Protein AF-0000000086128715 (afdb_homodimer)

Organism: Cryphonectria parasitica (strain ATCC 38755 / EP155) (NCBI:txid660469)

Radius of gyration: 27.99 Å; Cα contacts (8 Å, |Δi|>4): 711; chains: 2; bounding box: 90×85×65 Å

Sequence (632 aa):
MERVLERAPLLGNRQQDEESQVTGADHPIFLRAAHSPWRPLNQNVLGYVRAALLAYMIAAGGMLLDYKIKHRDDEHTNWRIPFQFSTVTWFLLILYHLMVTAWTITHMHWPDTDANDTRWESRLIRFMSPPEQTSDDRRRFYFSLFYTVTHVFALMNVMIYWTIMVPSGHSHWPSGGSGEEGLYMVMNADDGNSKFPPFKDVFSEGWFKPFSLFNLYVFPALVTVIESLFMNSMRRQEPVPSHLFGTMGSAALYLAYGAIGKLLTGHSPFFWMDEAVVGSKEKVAGYCTGFVCMAAAMFSMLYGLIGMRENASRAHMERVLERAPLLGNRQQDEESQVTGADHPIFLRAAHSPWRPLNQNVLGYVRAALLAYMIAAGGMLLDYKIKHRDDEHTNWRIPFQFSTVTWFLLILYHLMVTAWTITHMHWPDTDANDTRWESRLIRFMSPPEQTSDDRRRFYFSLFYTVTHVFALMNVMIYWTIMVPSGHSHWPSGGSGEEGLYMVMNADDGNSKFPPFKDVFSEGWFKPFSLFNLYVFPALVTVIESLFMNSMRRQEPVPSHLFGTMGSAALYLAYGAIGKLLTGHSPFFWMDEAVVGSKEKVAGYCTGFVCMAAAMFSMLYGLIGMRENASRAH

Solvent-accessible surface area (backbone atoms only — not comparable to full-atom values): 33856 Å² total; per-residue (Å²): 133,82,80,69,73,77,70,60,59,65,61,51,54,51,47,44,49,53,46,43,59,69,61,65,63,90,68,45,68,58,55,23,48,40,30,36,69,45,78,89,40,38,71,66,55,42,37,52,52,41,50,51,51,44,52,48,50,54,53,48,47,53,52,42,52,50,39,62,65,71,64,43,91,53,98,58,68,72,79,43,51,77,40,21,64,57,48,46,33,49,51,43,45,50,52,49,47,52,50,34,38,36,24,26,46,28,49,70,76,44,68,77,67,62,85,81,47,80,47,67,65,44,48,49,43,55,66,32,27,55,72,73,71,55,89,51,66,60,63,54,46,52,49,50,43,51,54,48,40,36,43,29,43,19,42,44,42,30,48,45,43,61,30,45,28,43,48,52,58,67,40,91,62,66,64,67,84,76,91,73,64,49,45,68,72,48,60,73,78,69,72,83,88,51,71,54,44,75,65,55,40,42,47,66,80,34,66,62,58,46,51,42,51,40,52,58,33,45,42,45,30,52,50,39,53,47,39,49,55,49,51,21,47,59,71,65,73,78,59,52,68,59,47,47,51,48,35,27,47,48,47,49,49,44,52,53,47,22,51,50,33,20,72,74,60,73,46,56,63,44,67,56,72,30,43,86,62,60,46,27,67,66,46,26,50,47,48,51,50,48,53,29,51,46,42,48,50,34,40,25,23,51,41,10,43,26,48,51,33,55,56,55,46,66,78,99,135,80,81,72,71,76,72,58,59,64,61,50,54,52,48,45,49,52,48,43,60,70,61,63,66,88,69,47,68,60,55,23,48,39,30,37,69,45,76,90,40,38,72,67,55,40,37,52,52,40,48,50,49,45,52,48,49,54,54,49,48,53,51,42,52,50,39,62,66,68,63,45,91,52,98,57,68,70,78,42,52,78,40,22,63,57,46,46,33,50,50,44,45,50,53,48,47,52,50,36,37,36,24,25,45,28,50,70,76,46,69,76,66,60,86,81,48,83,46,66,66,44,47,48,42,55,67,33,27,54,72,73,69,57,88,52,64,60,63,53,46,51,48,52,43,51,55,48,40,36,43,29,43,18,45,44,41,31,48,46,43,61,30,44,28,43,49,55,60,67,39,90,64,66,65,64,84,76,89,72,66,53,39,75,70,41,62,70,77,70,70,83,87,53,73,52,44,75,64,56,35,40,48,66,81,34,66,61,56,48,51,42,51,40,52,58,31,45,42,45,30,53,50,39,53,46,40,48,56,49,51,21,49,60,69,65,71,76,60,52,67,60,48,47,51,49,37,27,48,47,46,48,49,46,53,52,48,22,52,50,34,20,73,74,59,74,45,56,62,42,68,55,72,30,43,86,60,60,46,27,65,68,44,27,50,48,50,52,51,49,53,30,50,45,42,46,51,34,41,24,24,51,41,10,42,26,47,51,32,56,57,57,46,65,78,97

Secondary structure (DSSP, 8-state):
--TTGGGTHHHHHHHHHHHHHHS--S--HHHHHT--SSTTS-HHHHHHHHHHHHHHHHHHHHHHHHIIIIIS---S-GGGGGGSHHHHHHHHHHHHHHHHHHHHHHHHH-SS--TT--SHHHHHHHHHSPP---S-HHHHHHHHHHHHHHHHHHHHHHHHIIIIITTTT-------SS---S-SSS---SSS-----TTTGGGTT-SHHHHHHIIIIIHHHHHHHHIIIII--PPPPSSHHHHHHHHHHHHHHHHHHHHHHHHHHS--SSGGG-HHHHS-HHHHHHHHHHHHHHHHHHHHHHHHHHHHHHHHHH--/--TTGGGTHHHHHHHHHHHHHHS-SS--HHHHHT--SSTTS-HHHHHHHHHHHHHHHHHHHHHHHHIIIIIS---S-GGGGGGSHHHHHHHHHHHHHHHHHHHHHHHHH-SS--TT--SHHHHHHHHHSPP---S-HHHHHHHHHHHHHHHHHHHHHHHHIIIIITTTT-------SS---S-SSS---SSS-----TTTGGGTT-SHHHHHHIIIIIHHHHHHHHIIIII--PPPPSSHHHHHHHHHHHHHHHHHHHHHHHHHHS--SSGGG-HHHHS-HHHHHHHHHHHHHHHHHHHHHHHHHHHHHHHHHH--

Foldseek 3Di:
DPPPDPPPVVVVVVCVVVVCLVVVPDDQLLVQLQDWLDPVCHLVNLLVVLVVVLVVLVVLVVLLLVCLVPPPPDPFDSLLQCLALLNVLSVLVSVSSQLNSLQSVLCVPPVPLDPPDPDPVSVVSCVSHDPDPDVPPVVSQVVLLSLLLSQLSLVLQQVCCVPPCVLQVNHPQPPDDDPDPSCVPVPPPPDDPSPPPVCVVSCVVHDSNVSSSCVSRPVSNVVSLCSLQTNGLRAFDPPPVCSLVSSLVVQLVSLVSQVVSCVVGVDGSDQLCDCVRVVHPVSNVVVSVVSSVSSNVSSVVSSVSNVVNVVVSNVD/DPPPPPPPVVVVVVCVVVVCLVVVPDDQLLVQLQDWLDPVCHLVNLLVVLVVVLVVLVVLVVLLLVCLVPPPPDPFDSLLQCLALLNVLSVLVSVSSQLNSLQSVLCVPPVPLDPPDPDPVSVSSCVSHDPPPDVPPVVSQVVLLSLLLSQLSLVLQQVCCVPPCVLQQNHPQPPPDDPDPNCVPVPPVPDDVSPPVVCVVSCVVHDSNVSSSCVSRPVSNVVSLCSLQTNGLRAADPPPVCSLVSSLVVQLVSLVSQVVSCVVGVDGSDQLCDCVRVVHPVSSVVVSVVSSVSSNVSSVVSSVSNVVNVVVSNVD

Nearest PDB structures (foldseek):
  7v35-assembly1_R  TM=2.642E-01  e=2.124E+00  Homo sapiens
  7v35-assembly1_R  TM=2.635E-01  e=2.820E+00  Homo sapiens

pLDDT: mean 77.92, std 22.73, range [25.2, 98.75]

Structure (mmCIF, N/CA/C/O backbone):
data_AF-0000000086128715-model_v1
#
loop_
_entity.id
_entity.type
_entity.pdbx_description
1 polymer 'Uncharacterized protein'
#
loop_
_atom_site.group_PDB
_atom_site.id
_atom_site.type_symbol
_atom_site.label_atom_id
_atom_site.label_alt_id
_atom_site.label_comp_id
_atom_site.label_asym_id
_atom_site.label_entity_id
_atom_site.label_seq_id
_atom_site.pdbx_PDB_ins_code
_atom_site.Cartn_x
_atom_site.Cartn_y
_atom_site.Cartn_z
_atom_site.occupancy
_atom_site.B_iso_or_equiv
_atom_site.auth_seq_id
_atom_site.auth_comp_id
_atom_site.auth_asym_id
_atom_site.auth_atom_id
_atom_site.pdbx_PDB_model_num
ATOM 1 N N . MET A 1 1 ? -52.375 39.562 7.262 1 25.2 1 MET A N 1
ATOM 2 C CA . MET A 1 1 ? -51.219 39.938 6.48 1 25.2 1 MET A CA 1
ATOM 3 C C . MET A 1 1 ? -49.938 39.406 7.129 1 25.2 1 MET A C 1
ATOM 5 O O . MET A 1 1 ? -48.844 39.625 6.605 1 25.2 1 MET A O 1
ATOM 9 N N . GLU A 1 2 ? -49.906 39.094 8.477 1 28.58 2 GLU A N 1
ATOM 10 C CA . GLU A 1 2 ? -48.719 38.812 9.297 1 28.58 2 GLU A CA 1
ATOM 11 C C . GLU A 1 2 ? -48.219 37.406 9.07 1 28.58 2 GLU A C 1
ATOM 13 O O . GLU A 1 2 ? -47.281 36.969 9.727 1 28.58 2 GLU A O 1
ATOM 18 N N . ARG A 1 3 ? -48.938 36.5 8.391 1 31.75 3 ARG A N 1
ATOM 19 C CA . ARG A 1 3 ? -48.594 35.062 8.398 1 31.75 3 ARG A CA 1
ATOM 20 C C . ARG A 1 3 ? -47.375 34.781 7.539 1 31.75 3 ARG A C 1
ATOM 22 O O . ARG A 1 3 ? -47.031 33.625 7.297 1 31.75 3 ARG A O 1
ATOM 29 N N . VAL A 1 4 ? -46.875 35.75 6.785 1 32.06 4 VAL A N 1
ATOM 30 C CA . VAL A 1 4 ? -45.969 35.438 5.684 1 32.06 4 VAL A CA 1
ATOM 31 C C . VAL A 1 4 ? -44.625 34.969 6.238 1 32.06 4 VAL A C 1
ATOM 33 O O . VAL A 1 4 ? -43.875 34.219 5.578 1 32.06 4 VAL A O 1
ATOM 36 N N . LEU A 1 5 ? -44.031 35.531 7.32 1 28.64 5 LEU A N 1
ATOM 37 C CA . LEU A 1 5 ? -42.594 35.625 7.449 1 28.64 5 LEU A CA 1
ATOM 38 C C . LEU A 1 5 ? -42.031 34.281 7.945 1 28.64 5 LEU A C 1
ATOM 40 O O . LEU A 1 5 ? -40.812 34.156 8.133 1 28.64 5 LEU A O 1
ATOM 44 N N . GLU A 1 6 ? -42.812 33.312 8.516 1 30.58 6 GLU A N 1
ATOM 45 C CA . GLU A 1 6 ? -42.156 32.281 9.305 1 30.58 6 GLU A CA 1
ATOM 46 C C . GLU A 1 6 ? -41.5 31.25 8.398 1 30.58 6 GLU A C 1
ATOM 48 O O . GLU A 1 6 ? -40.938 30.25 8.883 1 30.58 6 GLU A O 1
ATOM 53 N N . ARG A 1 7 ? -41.625 31.281 7.062 1 31.94 7 ARG A N 1
ATOM 54 C CA . ARG A 1 7 ? -41.125 30.172 6.262 1 31.94 7 ARG A CA 1
ATOM 55 C C . ARG A 1 7 ? -39.594 30.266 6.117 1 31.94 7 ARG A C 1
ATOM 57 O O . ARG A 1 7 ? -39 29.531 5.324 1 31.94 7 ARG A O 1
ATOM 64 N N . ALA A 1 8 ? -38.969 31.344 6.594 1 33.44 8 ALA A N 1
ATOM 65 C CA . ALA A 1 8 ? -37.594 31.578 6.164 1 33.44 8 ALA A CA 1
ATOM 66 C C . ALA A 1 8 ? -36.625 30.562 6.793 1 33.44 8 ALA A C 1
ATOM 68 O O . ALA A 1 8 ? -35.406 30.719 6.703 1 33.44 8 ALA A O 1
ATOM 69 N N . PRO A 1 9 ? -37.062 29.703 7.73 1 36.97 9 PRO A N 1
ATOM 70 C CA . PRO A 1 9 ? -35.969 29 8.406 1 36.97 9 PRO A CA 1
ATOM 71 C C . PRO A 1 9 ? -35.281 28 7.496 1 36.97 9 PRO A C 1
ATOM 73 O O . PRO A 1 9 ? -34.156 27.531 7.82 1 36.97 9 PRO A O 1
ATOM 76 N N . LEU A 1 10 ? -35.938 27.516 6.461 1 37.84 10 LEU A N 1
ATOM 77 C CA . LEU A 1 10 ? -35.312 26.438 5.688 1 37.84 10 LEU A CA 1
ATOM 78 C C . LEU A 1 10 ? -34.125 26.938 4.895 1 37.84 10 LEU A C 1
ATOM 80 O O . LEU A 1 10 ? -33.25 26.156 4.523 1 37.84 10 LEU A O 1
ATOM 84 N N . LEU A 1 11 ? -34.094 28.266 4.52 1 37.94 11 LEU A N 1
ATOM 85 C CA . LEU A 1 11 ? -32.938 28.828 3.834 1 37.94 11 LEU A CA 1
ATOM 86 C C . LEU A 1 11 ? -31.734 28.891 4.77 1 37.94 11 LEU A C 1
ATOM 88 O O . LEU A 1 11 ? -30.594 28.797 4.324 1 37.94 11 LEU A O 1
ATOM 92 N N . GLY A 1 12 ? -31.969 29 6.039 1 39.12 12 GLY A N 1
ATOM 93 C CA . GLY A 1 12 ? -30.875 29.078 7 1 39.12 12 GLY A CA 1
ATOM 94 C C . GLY A 1 12 ? -30.109 27.781 7.152 1 39.12 12 GLY A C 1
ATOM 95 O O . GLY A 1 12 ? -28.891 27.781 7.25 1 39.12 12 GLY A O 1
ATOM 96 N N . ASN A 1 13 ? -30.875 26.625 7.18 1 43.88 13 ASN A N 1
ATOM 97 C CA . ASN A 1 13 ? -30.172 25.359 7.363 1 43.88 13 ASN A CA 1
ATOM 98 C C . ASN A 1 13 ? -29.453 24.922 6.09 1 43.88 13 ASN A C 1
ATOM 100 O O . ASN A 1 13 ? -28.406 24.281 6.152 1 43.88 13 ASN A O 1
ATOM 104 N N . ARG A 1 14 ? -29.938 25.219 4.926 1 45.72 14 ARG A N 1
ATOM 105 C CA . ARG A 1 14 ? -29.203 25 3.678 1 45.72 14 ARG A CA 1
ATOM 106 C C . ARG A 1 14 ? -27.969 25.891 3.598 1 45.72 14 ARG A C 1
ATOM 108 O O . ARG A 1 14 ? -26.922 25.469 3.115 1 45.72 14 ARG A O 1
ATOM 115 N N . GLN A 1 15 ? -28.156 27.062 3.912 1 43.44 15 GLN A N 1
ATOM 116 C CA . GLN A 1 15 ? -27 27.969 3.992 1 43.44 15 GLN A CA 1
ATOM 117 C C . GLN A 1 15 ? -26 27.5 5.047 1 43.44 15 GLN A C 1
ATOM 119 O O . GLN A 1 15 ? -24.797 27.578 4.844 1 43.44 15 GLN A O 1
ATOM 124 N N . GLN A 1 16 ? -26.469 27.031 6.145 1 42.53 16 GLN A N 1
ATOM 125 C CA . GLN A 1 16 ? -25.594 26.453 7.16 1 42.53 16 GLN A CA 1
ATOM 126 C C . GLN A 1 16 ? -24.984 25.156 6.676 1 42.53 16 GLN A C 1
ATOM 128 O O . GLN A 1 16 ? -23.812 24.875 6.949 1 42.53 16 GLN A O 1
ATOM 133 N N . ASP A 1 17 ? -25.75 24.344 6.031 1 45.66 17 ASP A N 1
ATOM 134 C CA . ASP A 1 17 ? -25.203 23.141 5.418 1 45.66 17 ASP A CA 1
ATOM 135 C C . ASP A 1 17 ? -24.219 23.469 4.301 1 45.66 17 ASP A C 1
ATOM 137 O O . ASP A 1 17 ? -23.188 22.828 4.168 1 45.66 17 ASP A O 1
ATOM 141 N N . GLU A 1 18 ? -24.594 24.375 3.404 1 45.28 18 GLU A N 1
ATOM 142 C CA . GLU A 1 18 ? -23.625 24.859 2.42 1 45.28 18 GLU A CA 1
ATOM 143 C C . GLU A 1 18 ? -22.453 25.562 3.096 1 45.28 18 GLU A C 1
ATOM 145 O O . GLU A 1 18 ? -21.297 25.406 2.67 1 45.28 18 GLU A O 1
ATOM 150 N N . GLU A 1 19 ? -22.688 26.344 4.004 1 42.91 19 GLU A N 1
ATOM 151 C CA . GLU A 1 19 ? -21.625 27.016 4.738 1 42.91 19 GLU A CA 1
ATOM 152 C C . GLU A 1 19 ? -20.812 26.047 5.574 1 42.91 19 GLU A C 1
ATOM 154 O O . GLU A 1 19 ? -19.594 26.188 5.707 1 42.91 19 GLU A O 1
ATOM 159 N N . SER A 1 20 ? -21.5 25.156 6.281 1 43.56 20 SER A N 1
ATOM 160 C CA . SER A 1 20 ? -20.781 24.094 6.988 1 43.56 20 SER A CA 1
ATOM 161 C C . SER A 1 20 ? -20.062 23.172 6.016 1 43.56 20 SER A C 1
ATOM 163 O O . SER A 1 20 ? -19.109 22.469 6.398 1 43.56 20 SER A O 1
ATOM 165 N N . GLN A 1 21 ? -20.531 22.906 4.883 1 45.47 21 GLN A N 1
ATOM 166 C CA . GLN A 1 21 ? -19.812 22.234 3.805 1 45.47 21 GLN A CA 1
ATOM 167 C C . GLN A 1 21 ? -18.516 22.969 3.471 1 45.47 21 GLN A C 1
ATOM 169 O O . GLN A 1 21 ? -17.5 22.344 3.174 1 45.47 21 GLN A O 1
ATOM 174 N N . VAL A 1 22 ? -18.562 24.203 3.318 1 42.41 22 VAL A N 1
ATOM 175 C CA . VAL A 1 22 ? -17.422 25.062 3.012 1 42.41 22 VAL A CA 1
ATOM 176 C C . VAL A 1 22 ? -16.453 25.078 4.191 1 42.41 22 VAL A C 1
ATOM 178 O O . VAL A 1 22 ? -15.227 25.094 4.004 1 42.41 22 VAL A O 1
ATOM 181 N N . THR A 1 23 ? -17.047 25.25 5.363 1 42 23 THR A N 1
ATOM 182 C CA . THR A 1 23 ? -16.094 25.406 6.445 1 42 23 THR A CA 1
ATOM 183 C C . THR A 1 23 ? -15.633 24.047 6.969 1 42 23 THR A C 1
ATOM 185 O O . THR A 1 23 ? -14.844 23.969 7.91 1 42 23 THR A O 1
ATOM 188 N N . GLY A 1 24 ? -15.844 22.844 6.238 1 44.31 24 GLY A N 1
ATOM 189 C CA . GLY A 1 24 ? -15.289 21.531 6.5 1 44.31 24 GLY A CA 1
ATOM 190 C C . GLY A 1 24 ? -15.484 21.078 7.934 1 44.31 24 GLY A C 1
ATOM 191 O O . GLY A 1 24 ? -14.922 20.062 8.344 1 44.31 24 GLY A O 1
ATOM 192 N N . ALA A 1 25 ? -15.805 21.906 8.844 1 48.25 25 ALA A N 1
ATOM 193 C CA . ALA A 1 25 ? -15.812 21.578 10.266 1 48.25 25 ALA A CA 1
ATOM 194 C C . ALA A 1 25 ? -16.719 20.391 10.555 1 48.25 25 ALA A C 1
ATOM 196 O O . ALA A 1 25 ? -16.266 19.25 10.586 1 48.25 25 ALA A O 1
ATOM 197 N N . ASP A 1 26 ? -18.047 20.375 11.312 1 58.06 26 ASP A N 1
ATOM 198 C CA . ASP A 1 26 ? -18.766 19.453 12.18 1 58.06 26 ASP A CA 1
ATOM 199 C C . ASP A 1 26 ? -19.797 18.641 11.383 1 58.06 26 ASP A C 1
ATOM 201 O O . ASP A 1 26 ? -20.891 18.375 11.875 1 58.06 26 ASP A O 1
ATOM 205 N N . HIS A 1 27 ? -19.531 18.219 10.172 1 67.12 27 HIS A N 1
ATOM 206 C CA . HIS A 1 27 ? -20.578 17.406 9.555 1 67.12 27 HIS A CA 1
ATOM 207 C C . HIS A 1 27 ? -20.547 15.977 10.086 1 67.12 27 HIS A C 1
ATOM 209 O O . HIS A 1 27 ? -19.469 15.43 10.328 1 67.12 27 HIS A O 1
ATOM 215 N N . PRO A 1 28 ? -21.797 15.523 10.273 1 79.12 28 PRO A N 1
ATOM 216 C CA . PRO A 1 28 ? -21.859 14.117 10.672 1 79.12 28 PRO A CA 1
ATOM 217 C C . PRO A 1 28 ? -21.25 13.172 9.641 1 79.12 28 PRO A C 1
ATOM 219 O O . PRO A 1 28 ? -21.25 13.477 8.445 1 79.12 28 PRO A O 1
ATOM 222 N N . ILE A 1 29 ? -20.703 12.211 10.07 1 82.44 29 ILE A N 1
ATOM 223 C CA . ILE A 1 29 ? -19.969 11.25 9.25 1 82.44 29 ILE A CA 1
ATOM 224 C C . ILE A 1 29 ? -20.875 10.688 8.164 1 82.44 29 ILE A C 1
ATOM 226 O O . ILE A 1 29 ? -20.438 10.391 7.055 1 82.44 29 ILE A O 1
ATOM 230 N N . PHE A 1 30 ? -22.172 10.547 8.359 1 79.69 30 PHE A N 1
ATOM 231 C CA . PHE A 1 30 ? -23.109 9.969 7.41 1 79.69 30 PHE A CA 1
ATOM 232 C C . PHE A 1 30 ? -23.359 10.914 6.238 1 79.69 30 PHE A C 1
ATOM 234 O O . PHE A 1 30 ? -23.531 10.469 5.102 1 79.69 30 PHE A O 1
ATOM 241 N N . LEU A 1 31 ? -23.25 12.125 6.535 1 81.38 31 LEU A N 1
ATOM 242 C CA . LEU A 1 31 ? -23.375 13.109 5.465 1 81.38 31 LEU A CA 1
ATOM 243 C C . LEU A 1 31 ? -22.094 13.211 4.66 1 81.38 31 LEU A C 1
ATOM 245 O O . LEU A 1 31 ? -22.125 13.43 3.449 1 81.38 31 LEU A O 1
ATOM 249 N N . ARG A 1 32 ? -21.031 12.977 5.301 1 87.56 32 ARG A N 1
ATOM 250 C CA . ARG A 1 32 ? -19.75 13.016 4.602 1 87.56 32 ARG A CA 1
ATOM 251 C C . ARG A 1 32 ? -19.641 11.875 3.598 1 87.56 32 ARG A C 1
ATOM 253 O O . ARG A 1 32 ? -19.047 12.039 2.527 1 87.56 32 ARG A O 1
ATOM 260 N N . ALA A 1 33 ? -20.188 10.789 4.004 1 90.38 33 ALA A N 1
ATOM 261 C CA . ALA A 1 33 ? -20.172 9.633 3.115 1 90.38 33 ALA A CA 1
ATOM 262 C C . ALA A 1 33 ? -21.078 9.859 1.903 1 90.38 33 ALA A C 1
ATOM 264 O O . ALA A 1 33 ? -20.875 9.25 0.852 1 90.38 33 ALA A O 1
ATOM 265 N N . ALA A 1 34 ? -21.969 10.828 2.076 1 89.44 34 ALA A N 1
ATOM 266 C CA . ALA A 1 34 ? -22.984 11.023 1.046 1 89.44 34 ALA A CA 1
ATOM 267 C C . ALA A 1 34 ? -22.672 12.25 0.197 1 89.44 34 ALA A C 1
ATOM 269 O O . ALA A 1 34 ? -23.453 12.617 -0.683 1 89.44 34 ALA A O 1
ATOM 270 N N . HIS A 1 35 ? -21.531 12.898 0.438 1 90.44 35 HIS A N 1
ATOM 271 C CA . HIS A 1 35 ? -21.188 14.102 -0.31 1 90.44 35 HIS A CA 1
ATOM 272 C C . HIS A 1 35 ? -19.766 14.016 -0.875 1 90.44 35 HIS A C 1
ATOM 274 O O . HIS A 1 35 ? -18.859 13.508 -0.213 1 90.44 35 HIS A O 1
ATOM 280 N N . SER A 1 36 ? -19.719 14.523 -2.07 1 92.81 36 SER A N 1
ATOM 281 C CA . SER A 1 36 ? -18.406 14.641 -2.705 1 92.81 36 SER A CA 1
ATOM 282 C C . SER A 1 36 ? -17.781 15.992 -2.418 1 92.81 36 SER A C 1
ATOM 284 O O . SER A 1 36 ? -18.484 17 -2.32 1 92.81 36 SER A O 1
ATOM 286 N N . PRO A 1 37 ? -16.5 16.031 -2.305 1 91.62 37 PRO A N 1
ATOM 287 C CA . PRO A 1 37 ? -15.844 17.312 -2.086 1 91.62 37 PRO A CA 1
ATOM 288 C C . PRO A 1 37 ? -15.562 18.062 -3.389 1 91.62 37 PRO A C 1
ATOM 290 O O . PRO A 1 37 ? -15.125 19.219 -3.363 1 91.62 37 PRO A O 1
ATOM 293 N N . TRP A 1 38 ? -15.828 17.406 -4.473 1 93.19 38 TRP A N 1
ATOM 294 C CA . TRP A 1 38 ? -15.508 17.984 -5.773 1 93.19 38 TRP A CA 1
ATOM 295 C C . TRP A 1 38 ? -16.703 18.719 -6.355 1 93.19 38 TRP A C 1
ATOM 297 O O . TRP A 1 38 ? -17.812 18.188 -6.379 1 93.19 38 TRP A O 1
ATOM 307 N N . ARG A 1 39 ? -16.484 19.797 -6.926 1 88.62 39 ARG A N 1
ATOM 308 C CA . ARG A 1 39 ? -17.531 20.688 -7.426 1 88.62 39 ARG A CA 1
ATOM 309 C C . ARG A 1 39 ? -18.297 20.031 -8.578 1 88.62 39 ARG A C 1
ATOM 311 O O . ARG A 1 39 ? -19.531 20.109 -8.633 1 88.62 39 ARG A O 1
ATOM 318 N N . PRO A 1 40 ? -17.562 19.391 -9.477 1 90.88 40 PRO A N 1
ATOM 319 C CA . PRO A 1 40 ? -18.297 18.797 -10.594 1 90.88 40 PRO A CA 1
ATOM 320 C C . PRO A 1 40 ? -19.234 17.672 -10.148 1 90.88 40 PRO A C 1
ATOM 322 O O . PRO A 1 40 ? -20.141 17.297 -10.891 1 90.88 40 PRO A O 1
ATOM 325 N N . LEU A 1 41 ? -19.047 17.141 -9.023 1 92.19 41 LEU A N 1
ATOM 326 C CA . LEU A 1 41 ? -19.891 16.078 -8.492 1 92.19 41 LEU A CA 1
ATOM 327 C C . LEU A 1 41 ? -20.859 16.641 -7.461 1 92.19 41 LEU A C 1
ATOM 329 O O . LEU A 1 41 ? -20.781 16.297 -6.277 1 92.19 41 LEU A O 1
ATOM 333 N N . ASN A 1 42 ? -21.797 17.391 -8 1 89.69 42 ASN A N 1
ATOM 334 C CA . ASN A 1 42 ? -22.828 17.891 -7.109 1 89.69 42 ASN A CA 1
ATOM 335 C C . ASN A 1 42 ? -23.781 16.766 -6.676 1 89.69 42 ASN A C 1
ATOM 337 O O . ASN A 1 42 ? -23.656 15.633 -7.129 1 89.69 42 ASN A O 1
ATOM 341 N N . GLN A 1 43 ? -24.672 17.094 -5.875 1 88.44 43 GLN A N 1
ATOM 342 C CA . GLN A 1 43 ? -25.5 16.094 -5.227 1 88.44 43 GLN A CA 1
ATOM 343 C C . GLN A 1 43 ? -26.344 15.336 -6.25 1 88.44 43 GLN A C 1
ATOM 345 O O . GLN A 1 43 ? -26.547 14.133 -6.117 1 88.44 43 GLN A O 1
ATOM 350 N N . ASN A 1 44 ? -26.797 15.977 -7.211 1 89.44 44 ASN A N 1
ATOM 351 C CA . ASN A 1 44 ? -27.594 15.32 -8.25 1 89.44 44 ASN A CA 1
ATOM 352 C C . ASN A 1 44 ? -26.734 14.352 -9.062 1 89.44 44 ASN A C 1
ATOM 354 O O . ASN A 1 44 ? -27.109 13.188 -9.234 1 89.44 44 ASN A O 1
ATOM 358 N N . VAL A 1 45 ? -25.672 14.914 -9.484 1 92.62 45 VAL A N 1
ATOM 359 C CA . VAL A 1 45 ? -24.766 14.086 -10.289 1 92.62 45 VAL A CA 1
ATOM 360 C C . VAL A 1 45 ? -24.281 12.898 -9.461 1 92.62 45 VAL A C 1
ATOM 362 O O . VAL A 1 45 ? -24.25 11.766 -9.945 1 92.62 45 VAL A O 1
ATOM 365 N N . LEU A 1 46 ? -23.969 13.18 -8.266 1 94.62 46 LEU A N 1
ATOM 366 C CA . LEU A 1 46 ? -23.5 12.133 -7.367 1 94.62 46 LEU A CA 1
ATOM 367 C C . LEU A 1 46 ? -24.562 11.062 -7.172 1 94.62 46 LEU A C 1
ATOM 369 O O . LEU A 1 46 ? -24.266 9.867 -7.152 1 94.62 46 LEU A O 1
ATOM 373 N N . GLY A 1 47 ? -25.812 11.469 -7 1 92.38 47 GLY A N 1
ATOM 374 C CA . GLY A 1 47 ? -26.906 10.531 -6.855 1 92.38 47 GLY A CA 1
ATOM 375 C C . GLY A 1 47 ? -27.047 9.586 -8.039 1 92.38 47 GLY A C 1
ATOM 376 O O . GLY A 1 47 ? -27.203 8.383 -7.859 1 92.38 47 GLY A O 1
ATOM 377 N N . TYR A 1 48 ? -26.906 10.156 -9.188 1 93.69 48 TYR A N 1
ATOM 378 C CA . TYR A 1 48 ? -27.031 9.344 -10.391 1 93.69 48 TYR A CA 1
ATOM 379 C C . TYR A 1 48 ? -25.859 8.383 -10.516 1 93.69 48 TYR A C 1
ATOM 381 O O . TYR A 1 48 ? -26.031 7.219 -10.883 1 93.69 48 TYR A O 1
ATOM 389 N N . VAL A 1 49 ? -24.703 8.875 -10.242 1 96.06 49 VAL A N 1
ATOM 390 C CA . VAL A 1 49 ? -23.5 8.055 -10.352 1 96.06 49 VAL A CA 1
ATOM 391 C C . VAL A 1 49 ? -23.562 6.906 -9.344 1 96.06 49 VAL A C 1
ATOM 393 O O . VAL A 1 49 ? -23.281 5.754 -9.688 1 96.06 49 VAL A O 1
ATOM 396 N N . ARG A 1 50 ? -23.984 7.188 -8.188 1 96.44 50 ARG A N 1
ATOM 397 C CA . ARG A 1 50 ? -24.078 6.168 -7.145 1 96.44 50 ARG A CA 1
ATOM 398 C C . ARG A 1 50 ? -25.156 5.145 -7.492 1 96.44 50 ARG A C 1
ATOM 400 O O . ARG A 1 50 ? -24.969 3.943 -7.285 1 96.44 50 ARG A O 1
ATOM 407 N N . ALA A 1 51 ? -26.219 5.617 -7.977 1 95.25 51 ALA A N 1
ATOM 408 C CA . ALA A 1 51 ? -27.297 4.707 -8.359 1 95.25 51 ALA A CA 1
ATOM 409 C C . ALA A 1 51 ? -26.859 3.77 -9.477 1 95.25 51 ALA A C 1
ATOM 411 O O . ALA A 1 51 ? -27.141 2.57 -9.445 1 95.25 51 ALA A O 1
ATOM 412 N N . ALA A 1 52 ? -26.188 4.379 -10.406 1 97.19 52 ALA A N 1
ATOM 413 C CA . ALA A 1 52 ? -25.672 3.574 -11.516 1 97.19 52 ALA A CA 1
ATOM 414 C C . ALA A 1 52 ? -24.656 2.547 -11.023 1 97.19 52 ALA A C 1
ATOM 416 O O . ALA A 1 52 ? -24.688 1.387 -11.445 1 97.19 52 ALA A O 1
ATOM 417 N N . LEU A 1 53 ? -23.781 2.977 -10.172 1 97.69 53 LEU A N 1
ATOM 418 C CA . LEU A 1 53 ? -22.766 2.082 -9.617 1 97.69 53 LEU A CA 1
ATOM 419 C C . LEU A 1 53 ? -23.422 0.953 -8.828 1 97.69 53 LEU A C 1
ATOM 421 O O . LEU A 1 53 ? -23.031 -0.21 -8.969 1 97.69 53 LEU A O 1
ATOM 425 N N . LEU A 1 54 ? -24.359 1.297 -8.047 1 97.25 54 LEU A N 1
ATOM 426 C CA . LEU A 1 54 ? -25.062 0.287 -7.254 1 97.25 54 LEU A CA 1
ATOM 427 C C . LEU A 1 54 ? -25.781 -0.708 -8.156 1 97.25 54 LEU A C 1
ATOM 429 O O . LEU A 1 54 ? -25.734 -1.916 -7.91 1 97.25 54 LEU A O 1
ATOM 433 N N . ALA A 1 55 ? -26.438 -0.202 -9.172 1 97.06 55 ALA A N 1
ATOM 434 C CA . ALA A 1 55 ? -27.125 -1.077 -10.125 1 97.06 55 ALA A CA 1
ATOM 435 C C . ALA A 1 55 ? -26.141 -2.039 -10.781 1 97.06 55 ALA A C 1
ATOM 437 O O . ALA A 1 55 ? -26.422 -3.232 -10.922 1 97.06 55 ALA A O 1
ATOM 438 N N . TYR A 1 56 ? -25.062 -1.474 -11.156 1 97.94 56 TYR A N 1
ATOM 439 C CA . TYR A 1 56 ? -24.016 -2.316 -11.734 1 97.94 56 TYR A CA 1
ATOM 440 C C . TYR A 1 56 ? -23.578 -3.387 -10.75 1 97.94 56 TYR A C 1
ATOM 442 O O . TYR A 1 56 ? -23.438 -4.555 -11.109 1 97.94 56 TYR A O 1
ATOM 450 N N . MET A 1 57 ? -23.359 -2.998 -9.562 1 97.94 57 MET A N 1
ATOM 451 C CA . MET A 1 57 ? -22.844 -3.928 -8.555 1 97.94 57 MET A CA 1
ATOM 452 C C . MET A 1 57 ? -23.859 -5.039 -8.289 1 97.94 57 MET A C 1
ATOM 454 O O . MET A 1 57 ? -23.484 -6.199 -8.133 1 97.94 57 MET A O 1
ATOM 458 N N . ILE A 1 58 ? -25.078 -4.715 -8.242 1 96.5 58 ILE A N 1
ATOM 459 C CA . ILE A 1 58 ? -26.125 -5.715 -8.008 1 96.5 58 ILE A CA 1
ATOM 460 C C . ILE A 1 58 ? -26.188 -6.68 -9.188 1 96.5 58 ILE A C 1
ATOM 462 O O . ILE A 1 58 ? -26.203 -7.898 -9 1 96.5 58 ILE A O 1
ATOM 466 N N . ALA A 1 59 ? -26.156 -6.145 -10.375 1 97 59 ALA A N 1
ATOM 467 C CA . ALA A 1 59 ? -26.203 -6.984 -11.562 1 97 59 ALA A CA 1
ATOM 468 C C . ALA A 1 59 ? -24.969 -7.867 -11.656 1 97 59 ALA A C 1
ATOM 470 O O . ALA A 1 59 ? -25.062 -9.078 -11.867 1 97 59 ALA A O 1
ATOM 471 N N . ALA A 1 60 ? -23.844 -7.223 -11.492 1 97.12 60 ALA A N 1
ATOM 472 C CA . ALA A 1 60 ? -22.594 -7.977 -11.523 1 97.12 60 ALA A CA 1
ATOM 473 C C . ALA A 1 60 ? -22.547 -9.016 -10.406 1 97.12 60 ALA A C 1
ATOM 475 O O . ALA A 1 60 ? -22.031 -10.117 -10.602 1 97.12 60 ALA A O 1
ATOM 476 N N . GLY A 1 61 ? -23.078 -8.594 -9.242 1 95.75 61 GLY A N 1
ATOM 477 C CA . GLY A 1 61 ? -23.125 -9.547 -8.141 1 95.75 61 GLY A CA 1
ATOM 478 C C . GLY A 1 61 ? -23.875 -10.82 -8.484 1 95.75 61 GLY A C 1
ATOM 479 O O . GLY A 1 61 ? -23.422 -11.914 -8.148 1 95.75 61 GLY A O 1
ATOM 480 N N . GLY A 1 62 ? -24.969 -10.695 -9.156 1 94.44 62 GLY A N 1
ATOM 481 C CA . GLY A 1 62 ? -25.703 -11.867 -9.617 1 94.44 62 GLY A CA 1
ATOM 482 C C . GLY A 1 62 ? -24.906 -12.719 -10.594 1 94.44 62 GLY A C 1
ATOM 483 O O . GLY A 1 62 ? -24.906 -13.945 -10.5 1 94.44 62 GLY A O 1
ATOM 484 N N . MET A 1 63 ? -24.266 -12.07 -11.43 1 94.75 63 MET A N 1
ATOM 485 C CA . MET A 1 63 ? -23.453 -12.781 -12.414 1 94.75 63 MET A CA 1
ATOM 486 C C . MET A 1 63 ? -22.281 -13.484 -11.75 1 94.75 63 MET A C 1
ATOM 488 O O . MET A 1 63 ? -21.922 -14.602 -12.141 1 94.75 63 MET A O 1
ATOM 492 N N . LEU A 1 64 ? -21.688 -12.82 -10.805 1 95 64 LEU A N 1
ATOM 493 C CA . LEU A 1 64 ? -20.562 -13.406 -10.102 1 95 64 LEU A CA 1
ATOM 494 C C . LEU A 1 64 ? -20.984 -14.641 -9.312 1 95 64 LEU A C 1
ATOM 496 O O . LEU A 1 64 ? -20.25 -15.625 -9.242 1 95 64 LEU A O 1
ATOM 500 N N . LEU A 1 65 ? -22.141 -14.547 -8.711 1 92 65 LEU A N 1
ATOM 501 C CA . LEU A 1 65 ? -22.656 -15.719 -8.016 1 92 65 LEU A CA 1
ATOM 502 C C . LEU A 1 65 ? -22.875 -16.875 -8.984 1 92 65 LEU A C 1
ATOM 504 O O . LEU A 1 65 ? -22.547 -18.016 -8.68 1 92 65 LEU A O 1
ATOM 508 N N . ASP A 1 66 ? -23.422 -16.594 -10.156 1 91.25 66 ASP A N 1
ATOM 509 C CA . ASP A 1 66 ? -23.609 -17.609 -11.188 1 91.25 66 ASP A CA 1
ATOM 510 C C . ASP A 1 66 ? -22.266 -18.203 -11.617 1 91.25 66 ASP A C 1
ATOM 512 O O . ASP A 1 66 ? -22.156 -19.422 -11.797 1 91.25 66 ASP A O 1
ATOM 516 N N . TYR A 1 67 ? -21.328 -17.375 -11.664 1 89.69 67 TYR A N 1
ATOM 517 C CA . TYR A 1 67 ? -20 -17.828 -12.039 1 89.69 67 TYR A CA 1
ATOM 518 C C . TYR A 1 67 ? -19.438 -18.781 -10.992 1 89.69 67 TYR A C 1
ATOM 520 O O . TYR A 1 67 ? -18.891 -19.844 -11.328 1 89.69 67 TYR A O 1
ATOM 528 N N . LYS A 1 68 ? -19.531 -18.438 -9.75 1 88.94 68 LYS A N 1
ATOM 529 C CA . LYS A 1 68 ? -18.984 -19.25 -8.672 1 88.94 68 LYS A CA 1
ATOM 530 C C . LYS A 1 68 ? -19.734 -20.562 -8.539 1 88.94 68 LYS A C 1
ATOM 532 O O . LYS A 1 68 ? -19.156 -21.594 -8.172 1 88.94 68 LYS A O 1
ATOM 537 N N . ILE A 1 69 ? -20.938 -20.594 -8.875 1 87.38 69 ILE A N 1
ATOM 538 C CA . ILE A 1 69 ? -21.766 -21.781 -8.719 1 87.38 69 ILE A CA 1
ATOM 539 C C . ILE A 1 69 ? -21.578 -22.719 -9.922 1 87.38 69 ILE A C 1
ATOM 541 O O . ILE A 1 69 ? -21.438 -23.922 -9.758 1 87.38 69 ILE A O 1
ATOM 545 N N . LYS A 1 70 ? -21.5 -22.172 -11.086 1 81.94 70 LYS A N 1
ATOM 546 C CA . LYS A 1 70 ? -21.625 -23 -12.281 1 81.94 70 LYS A CA 1
ATOM 547 C C . LYS A 1 70 ? -20.281 -23.125 -13 1 81.94 70 LYS A C 1
ATOM 549 O O . LYS A 1 70 ? -20.047 -24.094 -13.727 1 81.94 70 LYS A O 1
ATOM 554 N N . HIS A 1 71 ? -19.562 -22.156 -12.898 1 67.5 71 HIS A N 1
ATOM 555 C CA . HIS A 1 71 ? -18.438 -22.109 -13.836 1 67.5 71 HIS A CA 1
ATOM 556 C C . HIS A 1 71 ? -17.109 -22.375 -13.125 1 67.5 71 HIS A C 1
ATOM 558 O O . HIS A 1 71 ? -16.078 -22.5 -13.773 1 67.5 71 HIS A O 1
ATOM 564 N N . ARG A 1 72 ? -17.172 -22.359 -11.922 1 63.84 72 ARG A N 1
ATOM 565 C CA . ARG A 1 72 ? -15.914 -22.672 -11.258 1 63.84 72 ARG A CA 1
ATOM 566 C C . ARG A 1 72 ? -15.789 -24.172 -11.031 1 63.84 72 ARG A C 1
ATOM 568 O O . ARG A 1 72 ? -16.703 -24.812 -10.492 1 63.84 72 ARG A O 1
ATOM 575 N N . ASP A 1 73 ? -15.016 -24.734 -11.859 1 57.03 73 ASP A N 1
ATOM 576 C CA . ASP A 1 73 ? -14.781 -26.172 -11.773 1 57.03 73 ASP A CA 1
ATOM 577 C C . ASP A 1 73 ? -14.289 -26.562 -10.383 1 57.03 73 ASP A C 1
ATOM 579 O O . ASP A 1 73 ? -13.078 -26.594 -10.133 1 57.03 73 ASP A O 1
ATOM 583 N N . ASP A 1 74 ? -15.047 -26.266 -9.445 1 59.09 74 ASP A N 1
ATOM 584 C CA . ASP A 1 74 ? -14.586 -26.672 -8.125 1 59.09 74 ASP A CA 1
ATOM 585 C C . ASP A 1 74 ? -15.391 -27.875 -7.621 1 59.09 74 ASP A C 1
ATOM 587 O O . ASP A 1 74 ? -16.625 -27.891 -7.727 1 59.09 74 ASP A O 1
ATOM 591 N N . GLU A 1 75 ? -14.789 -29.031 -7.621 1 60.75 75 GLU A N 1
ATOM 592 C CA . GLU A 1 75 ? -15.391 -30.25 -7.09 1 60.75 75 GLU A CA 1
ATOM 593 C C . GLU A 1 75 ? -15.938 -30.016 -5.684 1 60.75 75 GLU A C 1
ATOM 595 O O . GLU A 1 75 ? -16.594 -30.891 -5.113 1 60.75 75 GLU A O 1
ATOM 600 N N . HIS A 1 76 ? -15.859 -28.734 -5.293 1 68 76 HIS A N 1
ATOM 601 C CA . HIS A 1 76 ? -16.219 -28.516 -3.895 1 68 76 HIS A CA 1
ATOM 602 C C . HIS A 1 76 ? -17.641 -28.016 -3.762 1 68 76 HIS A C 1
ATOM 604 O O . HIS A 1 76 ? -18.266 -27.609 -4.75 1 68 76 HIS A O 1
ATOM 610 N N . THR A 1 77 ? -18.203 -28.203 -2.578 1 78.38 77 THR A N 1
ATOM 611 C CA . THR A 1 77 ? -19.562 -27.797 -2.264 1 78.38 77 THR A CA 1
ATOM 612 C C . THR A 1 77 ? -19.719 -26.281 -2.439 1 78.38 77 THR A C 1
ATOM 614 O O . THR A 1 77 ? -18.781 -25.531 -2.193 1 78.38 77 THR A O 1
ATOM 617 N N . ASN A 1 78 ? -20.859 -25.859 -2.963 1 88.12 78 ASN A N 1
ATOM 618 C CA . ASN A 1 78 ? -21.172 -24.453 -3.141 1 88.12 78 ASN A CA 1
ATOM 619 C C . ASN A 1 78 ? -21.312 -23.734 -1.801 1 88.12 78 ASN A C 1
ATOM 621 O O . ASN A 1 78 ? -21.281 -22.5 -1.745 1 88.12 78 ASN A O 1
ATOM 625 N N . TRP A 1 79 ? -21.391 -24.406 -0.749 1 87.75 79 TRP A N 1
ATOM 626 C CA . TRP A 1 79 ? -21.562 -23.812 0.577 1 87.75 79 TRP A CA 1
ATOM 627 C C . TRP A 1 79 ? -20.281 -23.109 1.023 1 87.75 79 TRP A C 1
ATOM 629 O O . TRP A 1 79 ? -20.297 -22.344 1.99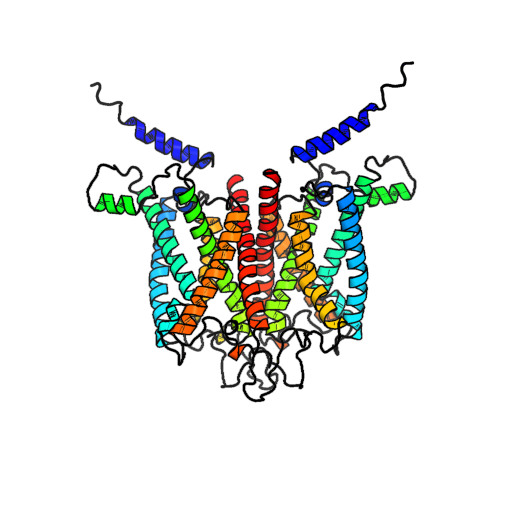8 1 87.75 79 TRP A O 1
ATOM 639 N N . ARG A 1 80 ? -19.234 -23.203 0.295 1 91.5 80 ARG A N 1
ATOM 640 C CA . ARG A 1 80 ? -17.969 -22.547 0.628 1 91.5 80 ARG A CA 1
ATOM 641 C C . ARG A 1 80 ? -18 -21.078 0.209 1 91.5 80 ARG A C 1
ATOM 643 O O . ARG A 1 80 ? -17.188 -20.281 0.693 1 91.5 80 ARG A O 1
ATOM 650 N N . ILE A 1 81 ? -18.891 -20.734 -0.642 1 93.06 81 ILE A N 1
ATOM 651 C CA . ILE A 1 81 ? -18.906 -19.453 -1.323 1 93.06 81 ILE A CA 1
ATOM 652 C C . ILE A 1 81 ? -19.047 -18.328 -0.299 1 93.06 81 ILE A C 1
ATOM 654 O O . ILE A 1 81 ? -18.312 -17.344 -0.346 1 93.06 81 ILE A O 1
ATOM 658 N N . PRO A 1 82 ? -19.906 -18.453 0.734 1 94.31 82 PRO A N 1
ATOM 659 C CA . PRO A 1 82 ? -20.047 -17.359 1.696 1 94.31 82 PRO A CA 1
ATOM 660 C C . PRO A 1 82 ? -18.781 -17.141 2.525 1 94.31 82 PRO A C 1
ATOM 662 O O . PRO A 1 82 ? -18.594 -16.078 3.105 1 94.31 82 PRO A O 1
ATOM 665 N N . PHE A 1 83 ? -17.906 -18.062 2.551 1 95.5 83 PHE A N 1
ATOM 666 C CA . PHE A 1 83 ? -16.734 -17.969 3.412 1 95.5 83 PHE A CA 1
ATOM 667 C C . PHE A 1 83 ? -15.523 -17.453 2.637 1 95.5 83 PHE A C 1
ATOM 669 O O . PHE A 1 83 ? -14.477 -17.188 3.223 1 95.5 83 PHE A O 1
ATOM 676 N N . GLN A 1 84 ? -15.641 -17.281 1.339 1 95.5 84 GLN A N 1
ATOM 677 C CA . GLN A 1 84 ? -14.555 -16.75 0.521 1 95.5 84 GLN A CA 1
ATOM 678 C C . GLN A 1 84 ? -14.352 -15.258 0.763 1 95.5 84 GLN A C 1
ATOM 680 O O . GLN A 1 84 ? -15.32 -14.516 0.916 1 95.5 84 GLN A O 1
ATOM 685 N N . PHE A 1 85 ? -13.094 -14.914 0.811 1 97 85 PHE A N 1
ATOM 686 C CA . PHE A 1 85 ? -12.75 -13.531 1.113 1 97 85 PHE A CA 1
ATOM 687 C C . PHE A 1 85 ? -13.336 -12.586 0.068 1 97 85 PHE A C 1
ATOM 689 O O . PHE A 1 85 ? -13.82 -11.508 0.403 1 97 85 PHE A O 1
ATOM 696 N N . SER A 1 86 ? -13.273 -12.969 -1.208 1 96.12 86 SER A N 1
ATOM 697 C CA . SER A 1 86 ? -13.828 -12.148 -2.279 1 96.12 86 SER A CA 1
ATOM 698 C C . SER A 1 86 ? -15.328 -11.945 -2.102 1 96.12 86 SER A C 1
ATOM 700 O O . SER A 1 86 ? -15.844 -10.859 -2.361 1 96.12 86 SER A O 1
ATOM 702 N N . THR A 1 87 ? -16 -12.992 -1.649 1 96.56 87 THR A N 1
ATOM 703 C CA . THR A 1 87 ? -17.438 -12.898 -1.418 1 96.56 87 THR A CA 1
ATOM 704 C C . THR A 1 87 ? -17.734 -11.953 -0.26 1 96.56 87 THR A C 1
ATOM 706 O O . THR A 1 87 ? -18.641 -11.109 -0.354 1 96.56 87 THR A O 1
ATOM 709 N N . VAL A 1 88 ? -17 -12.117 0.777 1 97.69 88 VAL A N 1
ATOM 710 C CA . VAL A 1 88 ? -17.172 -11.25 1.935 1 97.69 88 VAL A CA 1
ATOM 711 C C . VAL A 1 88 ? -16.906 -9.797 1.536 1 97.69 88 VAL A C 1
ATOM 713 O O . VAL A 1 88 ? -17.641 -8.891 1.918 1 97.69 88 VAL A O 1
ATOM 716 N N . THR A 1 89 ? -15.867 -9.586 0.781 1 98.31 89 THR A N 1
ATOM 717 C CA . THR A 1 89 ? -15.508 -8.25 0.314 1 98.31 89 THR A CA 1
ATOM 718 C C . THR A 1 89 ? -16.625 -7.648 -0.52 1 98.31 89 THR A C 1
ATOM 720 O O . THR A 1 89 ? -17.031 -6.5 -0.302 1 98.31 89 THR A O 1
ATOM 723 N N . TRP A 1 90 ? -17.156 -8.406 -1.433 1 98.06 90 TRP A N 1
ATOM 724 C CA . TRP A 1 90 ? -18.234 -7.945 -2.283 1 98.06 90 TRP A CA 1
ATOM 725 C C . TRP A 1 90 ? -19.484 -7.648 -1.456 1 98.06 90 TRP A C 1
ATOM 727 O O . TRP A 1 90 ? -20.188 -6.664 -1.706 1 98.06 90 TRP A O 1
ATOM 737 N N . PHE A 1 91 ? -19.734 -8.539 -0.528 1 97.69 91 PHE A N 1
ATOM 738 C CA . PHE A 1 91 ? -20.891 -8.336 0.337 1 97.69 91 PHE A CA 1
ATOM 739 C C . PHE A 1 91 ? -20.781 -7.02 1.097 1 97.69 91 PHE A C 1
ATOM 741 O O . PHE A 1 91 ? -21.734 -6.234 1.128 1 97.69 91 PHE A O 1
ATOM 748 N N . LEU A 1 92 ? -19.672 -6.77 1.692 1 98.19 92 LEU A N 1
ATOM 749 C CA . LEU A 1 92 ? -19.453 -5.539 2.447 1 98.19 92 LEU A CA 1
ATOM 750 C C . LEU A 1 92 ? -19.562 -4.32 1.538 1 98.1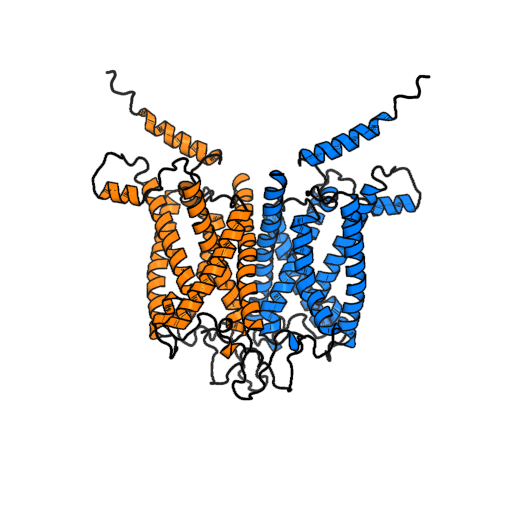9 92 LEU A C 1
ATOM 752 O O . LEU A 1 92 ? -20.141 -3.303 1.922 1 98.19 92 LEU A O 1
ATOM 756 N N . LEU A 1 93 ? -19.016 -4.457 0.35 1 98.25 93 LEU A N 1
ATOM 757 C CA . LEU A 1 93 ? -19.031 -3.34 -0.589 1 98.25 93 LEU A CA 1
ATOM 758 C C . LEU A 1 93 ? -20.453 -3.021 -1.028 1 98.25 93 LEU A C 1
ATOM 760 O O . LEU A 1 93 ? -20.844 -1.853 -1.109 1 98.25 93 LEU A O 1
ATOM 764 N N . ILE A 1 94 ? -21.234 -4.047 -1.324 1 97.75 94 ILE A N 1
ATOM 765 C CA . ILE A 1 94 ? -22.625 -3.828 -1.728 1 97.75 94 ILE A CA 1
ATOM 766 C C . ILE A 1 94 ? -23.391 -3.172 -0.585 1 97.75 94 ILE A C 1
ATOM 768 O O . ILE A 1 94 ? -24.156 -2.236 -0.808 1 97.75 94 ILE A O 1
ATOM 772 N N . LEU A 1 95 ? -23.172 -3.682 0.6 1 96.94 95 LEU A N 1
ATOM 773 C CA . LEU A 1 95 ? -23.844 -3.111 1.764 1 96.94 95 LEU A CA 1
ATOM 774 C C . LEU A 1 95 ? -23.484 -1.641 1.934 1 96.94 95 LEU A C 1
ATOM 776 O O . LEU A 1 95 ? -24.344 -0.809 2.199 1 96.94 95 LEU A O 1
ATOM 780 N N . TYR A 1 96 ? -22.281 -1.316 1.792 1 96.94 96 TYR A N 1
ATOM 781 C CA . TYR A 1 96 ? -21.828 0.062 1.927 1 96.94 96 TYR A CA 1
ATOM 782 C C . TYR A 1 96 ? -22.469 0.956 0.875 1 96.94 96 TYR A C 1
ATOM 784 O O . TYR A 1 96 ? -23.031 2.008 1.202 1 96.94 96 TYR A O 1
ATOM 792 N N . HIS A 1 97 ? -22.359 0.541 -0.365 1 97.06 97 HIS A N 1
ATOM 793 C CA . HIS A 1 97 ? -22.859 1.385 -1.444 1 97.06 97 HIS A CA 1
ATOM 794 C C . HIS A 1 97 ? -24.391 1.479 -1.409 1 97.06 97 HIS A C 1
ATOM 796 O O . HIS A 1 97 ? -24.953 2.494 -1.812 1 97.06 97 HIS A O 1
ATOM 802 N N . LEU A 1 98 ? -25.031 0.396 -0.933 1 95.31 98 LEU A N 1
ATOM 803 C CA . LEU A 1 98 ? -26.469 0.469 -0.723 1 95.31 98 LEU A CA 1
ATOM 804 C C . LEU A 1 98 ? -26.812 1.538 0.308 1 95.31 98 LEU A C 1
ATOM 806 O O . LEU A 1 98 ? -27.688 2.377 0.069 1 95.31 98 LEU A O 1
ATOM 810 N N . MET A 1 99 ? -26.109 1.554 1.4 1 92.94 99 MET A N 1
ATOM 811 C CA . MET A 1 99 ? -26.344 2.504 2.484 1 92.94 99 MET A CA 1
ATOM 812 C C . MET A 1 99 ? -26.078 3.934 2.021 1 92.94 99 MET A C 1
ATOM 814 O O . MET A 1 99 ? -26.938 4.809 2.178 1 92.94 99 MET A O 1
ATOM 818 N N . VAL A 1 100 ? -24.984 4.137 1.411 1 93.56 100 VAL A N 1
ATOM 819 C CA . VAL A 1 100 ? -24.578 5.5 1.085 1 93.56 100 VAL A CA 1
ATOM 820 C C . VAL A 1 100 ? -25.422 6.027 -0.072 1 93.56 100 VAL A C 1
ATOM 822 O O . VAL A 1 100 ? -25.766 7.215 -0.115 1 93.56 100 VAL A O 1
ATOM 825 N N . THR A 1 101 ? -25.781 5.188 -0.992 1 93.56 101 THR A N 1
ATOM 826 C CA . THR A 1 101 ? -26.672 5.605 -2.066 1 93.56 101 THR A CA 1
ATOM 827 C C . THR A 1 101 ? -28.031 6.023 -1.509 1 93.56 101 THR A C 1
ATOM 829 O O . THR A 1 101 ? -28.578 7.055 -1.905 1 93.56 101 THR A O 1
ATOM 832 N N . ALA A 1 102 ? -28.531 5.223 -0.58 1 89.12 102 ALA A N 1
ATOM 833 C CA . ALA A 1 102 ? -29.781 5.578 0.07 1 89.12 102 ALA A CA 1
ATOM 834 C C . ALA A 1 102 ? -29.688 6.93 0.771 1 89.12 102 ALA A C 1
ATOM 836 O O . ALA A 1 102 ? -30.578 7.773 0.644 1 89.12 102 ALA A O 1
ATOM 837 N N . TRP A 1 103 ? -28.594 7.082 1.432 1 87.62 103 TRP A N 1
ATOM 838 C CA . TRP A 1 103 ? -28.375 8.344 2.139 1 87.62 103 TRP A CA 1
ATOM 839 C C . TRP A 1 103 ? -28.25 9.5 1.157 1 87.62 103 TRP A C 1
ATOM 841 O O . TRP A 1 103 ? -28.766 10.594 1.413 1 87.62 103 TRP A O 1
ATOM 851 N N . THR A 1 104 ? -27.594 9.297 0.096 1 88.06 104 THR A N 1
ATOM 852 C CA . THR A 1 104 ? -27.406 10.336 -0.906 1 88.06 104 THR A CA 1
ATOM 853 C C . THR A 1 104 ? -28.734 10.742 -1.527 1 88.06 104 THR A C 1
ATOM 855 O O . THR A 1 104 ? -29.031 11.93 -1.651 1 88.06 104 THR A O 1
ATOM 858 N N . ILE A 1 105 ? -29.547 9.789 -1.806 1 83.94 105 ILE A N 1
ATOM 859 C CA . ILE A 1 105 ? -30.812 10.047 -2.479 1 83.94 105 ILE A CA 1
ATOM 860 C C . ILE A 1 105 ? -31.812 10.672 -1.499 1 83.94 105 ILE A C 1
ATOM 862 O O . ILE A 1 105 ? -32.562 11.586 -1.858 1 83.94 105 ILE A O 1
ATOM 866 N N . THR A 1 106 ? -31.797 10.188 -0.286 1 79.44 106 THR A N 1
ATOM 867 C CA . THR A 1 106 ? -32.719 10.727 0.694 1 79.44 106 THR A CA 1
ATOM 868 C C . THR A 1 106 ? -32.344 12.156 1.079 1 79.44 106 THR A C 1
ATOM 870 O O . THR A 1 106 ? -33.219 13 1.286 1 79.44 106 THR A O 1
ATOM 873 N N . HIS A 1 107 ? -31.156 12.352 1.17 1 75.31 107 HIS A N 1
ATOM 874 C CA . HIS A 1 107 ? -30.719 13.703 1.492 1 75.31 107 HIS A CA 1
ATOM 875 C C . HIS A 1 107 ? -31.047 14.672 0.355 1 75.31 107 HIS A C 1
ATOM 877 O O . HIS A 1 107 ? -31.344 15.844 0.595 1 75.31 107 HIS A O 1
ATOM 883 N N . MET A 1 108 ? -31.031 14.266 -0.81 1 71.25 108 MET A N 1
ATOM 884 C CA . MET A 1 108 ? -31.328 15.078 -1.984 1 71.25 108 MET A CA 1
ATOM 885 C C . MET A 1 108 ? -32.812 15.375 -2.08 1 71.25 108 MET A C 1
ATOM 887 O O . MET A 1 108 ? -33.219 16.516 -2.326 1 71.25 108 MET A O 1
ATOM 891 N N . HIS A 1 109 ? -33.562 14.383 -1.818 1 70.38 109 HIS A N 1
ATOM 892 C CA . HIS A 1 109 ? -35 14.516 -2.113 1 70.38 109 HIS A CA 1
ATOM 893 C C . HIS A 1 109 ? -35.781 14.812 -0.851 1 70.38 109 HIS A C 1
ATOM 895 O O . HIS A 1 109 ? -36.844 15.453 -0.914 1 70.38 109 HIS A O 1
ATOM 901 N N . TRP A 1 110 ? -35.281 14.297 0.283 1 63.69 110 TRP A N 1
ATOM 902 C CA . TRP A 1 110 ? -36 14.5 1.521 1 63.69 110 TRP A CA 1
ATOM 903 C C . TRP A 1 110 ? -35.094 15 2.631 1 63.69 110 TRP A C 1
ATOM 905 O O . TRP A 1 110 ? -34.906 14.328 3.646 1 63.69 110 TRP A O 1
ATOM 915 N N . PRO A 1 111 ? -34.438 16.219 2.391 1 58.66 111 PRO A N 1
ATOM 916 C CA . PRO A 1 111 ? -33.5 16.672 3.396 1 58.66 111 PRO A CA 1
ATOM 917 C C . PRO A 1 111 ? -34.125 16.891 4.766 1 58.66 111 PRO A C 1
ATOM 919 O O . PRO A 1 111 ? -33.438 16.766 5.793 1 58.66 111 PRO A O 1
ATOM 922 N N . ASP A 1 112 ? -35.375 17.312 4.816 1 55.69 112 ASP A N 1
ATOM 923 C CA . ASP A 1 112 ? -36.094 17.578 6.066 1 55.69 112 ASP A CA 1
ATOM 924 C C . ASP A 1 112 ? -37.188 16.547 6.316 1 55.69 112 ASP A C 1
ATOM 926 O O . ASP A 1 112 ? -38.219 16.578 5.676 1 55.69 112 ASP A O 1
ATOM 930 N N . THR A 1 113 ? -36.688 15.328 6.613 1 53.16 113 THR A N 1
ATOM 931 C CA . THR A 1 113 ? -37.719 14.344 6.875 1 53.16 113 THR A CA 1
ATOM 932 C C . THR A 1 113 ? -38.5 14.688 8.156 1 53.16 113 THR A C 1
ATOM 934 O O . THR A 1 113 ? -37.875 14.898 9.203 1 53.16 113 THR A O 1
ATOM 937 N N . ASP A 1 114 ? -39.688 15.109 8.023 1 53.06 114 ASP A N 1
ATOM 938 C CA . ASP A 1 114 ? -40.562 15.367 9.164 1 53.06 114 ASP A CA 1
ATOM 939 C C . ASP A 1 114 ? -40.688 14.125 10.047 1 53.06 114 ASP A C 1
ATOM 941 O O . ASP A 1 114 ? -41.156 13.078 9.602 1 53.06 114 ASP A O 1
ATOM 945 N N . ALA A 1 115 ? -40 14.07 11.109 1 56.66 115 ALA A N 1
ATOM 946 C CA . ALA A 1 115 ? -40.031 12.984 12.086 1 56.66 115 ALA A CA 1
ATOM 947 C C . ALA A 1 115 ? -41.438 12.578 12.414 1 56.66 115 ALA A C 1
ATOM 949 O O . ALA A 1 115 ? -41.688 11.453 12.875 1 56.66 115 ALA A O 1
ATOM 950 N N . ASN A 1 116 ? -42.312 13.422 12.211 1 54.09 116 ASN A N 1
ATOM 951 C CA . ASN A 1 116 ? -43.688 13.156 12.648 1 54.09 116 ASN A CA 1
ATOM 952 C C . ASN A 1 116 ? -44.5 12.492 11.555 1 54.09 116 ASN A C 1
ATOM 954 O O . ASN A 1 116 ? -45.688 12.156 11.758 1 54.09 116 ASN A O 1
ATOM 958 N N . ASP A 1 117 ? -43.844 12.312 10.414 1 56.81 117 ASP A N 1
ATOM 959 C CA . ASP A 1 117 ? -44.625 11.688 9.336 1 56.81 117 ASP A CA 1
ATOM 960 C C . ASP A 1 117 ? -44.531 10.164 9.414 1 56.81 117 ASP A C 1
ATOM 962 O O . ASP A 1 117 ? -43.438 9.594 9.375 1 56.81 117 ASP A O 1
ATOM 966 N N . THR A 1 118 ? -45.562 9.492 9.797 1 56.62 118 THR A N 1
ATOM 967 C CA . THR A 1 118 ? -45.656 8.07 10.109 1 56.62 118 THR A CA 1
ATOM 968 C C . THR A 1 118 ? -45.844 7.25 8.836 1 56.62 118 THR A C 1
ATOM 970 O O . THR A 1 118 ? -46.125 6.047 8.898 1 56.62 118 THR A O 1
ATOM 973 N N . ARG A 1 119 ? -45.906 7.875 7.734 1 59.5 119 ARG A N 1
ATOM 974 C CA . ARG A 1 119 ? -46.125 7.094 6.52 1 59.5 119 ARG A CA 1
ATOM 975 C C . ARG A 1 119 ? -44.938 6.172 6.246 1 59.5 119 ARG A C 1
ATOM 977 O O . ARG A 1 119 ? -43.812 6.484 6.613 1 59.5 119 ARG A O 1
ATOM 984 N N . TRP A 1 120 ? -45.281 5.031 5.73 1 61.88 120 TRP A N 1
ATOM 985 C CA . TRP A 1 120 ? -44.25 4.031 5.445 1 61.88 120 TRP A CA 1
ATOM 986 C C . TRP A 1 120 ? -43.125 4.641 4.633 1 61.88 120 TRP A C 1
ATOM 988 O O . TRP A 1 120 ? -41.938 4.293 4.832 1 61.88 120 TRP A O 1
ATOM 998 N N . GLU A 1 121 ? -43.406 5.457 3.705 1 59.19 121 GLU A N 1
ATOM 999 C CA . GLU A 1 121 ? -42.406 6.172 2.941 1 59.19 121 GLU A CA 1
ATOM 1000 C C . GLU A 1 121 ? -41.5 6.988 3.859 1 59.19 121 GLU A C 1
ATOM 1002 O O . GLU A 1 121 ? -40.281 7.035 3.658 1 59.19 121 GLU A O 1
ATOM 1007 N N . SER A 1 122 ? -42.125 7.566 4.785 1 60.97 122 SER A N 1
ATOM 1008 C CA . SER A 1 122 ? -41.344 8.352 5.727 1 60.97 122 SER A CA 1
ATOM 1009 C C . SER A 1 122 ? -40.438 7.465 6.566 1 60.97 122 SER A C 1
ATOM 1011 O O . SER A 1 122 ? -39.312 7.844 6.871 1 60.97 122 SER A O 1
ATOM 1013 N N . ARG A 1 123 ? -41 6.285 6.871 1 58.66 123 ARG A N 1
ATOM 1014 C CA . ARG A 1 123 ? -40.156 5.34 7.617 1 58.66 123 ARG A CA 1
ATOM 1015 C C . ARG A 1 123 ? -39 4.863 6.773 1 58.66 123 ARG A C 1
ATOM 1017 O O . ARG A 1 123 ? -37.875 4.699 7.285 1 58.66 123 ARG A O 1
ATOM 1024 N N . LEU A 1 124 ? -39.406 4.586 5.586 1 58.06 124 LEU A N 1
ATOM 1025 C CA . LEU A 1 124 ? -38.344 4.152 4.676 1 58.06 124 LEU A CA 1
ATOM 1026 C C . LEU A 1 124 ? -37.281 5.246 4.5 1 58.06 124 LEU A C 1
ATOM 1028 O O . LEU A 1 124 ? -36.094 4.965 4.492 1 58.06 124 LEU A O 1
ATOM 1032 N N . ILE A 1 125 ? -37.781 6.367 4.359 1 61.22 125 ILE A N 1
ATOM 1033 C CA . ILE A 1 125 ? -36.875 7.5 4.199 1 61.22 125 ILE A CA 1
ATOM 1034 C C . ILE A 1 125 ? -36.031 7.68 5.465 1 61.22 125 ILE A C 1
ATOM 1036 O O . ILE A 1 125 ? -34.844 7.945 5.391 1 61.22 125 ILE A O 1
ATOM 1040 N N . ARG A 1 126 ? -36.719 7.465 6.555 1 62.5 126 ARG A N 1
ATOM 1041 C CA . ARG A 1 126 ? -36 7.578 7.816 1 62.5 126 ARG A CA 1
ATOM 1042 C C . ARG A 1 126 ? -34.938 6.488 7.938 1 62.5 126 ARG A C 1
ATOM 1044 O O . ARG A 1 126 ? -33.844 6.738 8.438 1 62.5 126 ARG A O 1
ATOM 1051 N N . PHE A 1 127 ? -35.406 5.414 7.438 1 61.38 127 PHE A N 1
ATOM 1052 C CA . PHE A 1 127 ? -34.5 4.281 7.477 1 61.38 127 PHE A CA 1
ATOM 1053 C C . PHE A 1 127 ? -33.312 4.508 6.547 1 61.38 127 PHE A C 1
ATOM 1055 O O . PHE A 1 127 ? -32.188 4.102 6.848 1 61.38 127 PHE A O 1
ATOM 1062 N N . MET A 1 128 ? -33.688 5.133 5.559 1 62.28 128 MET A N 1
ATOM 1063 C CA . MET A 1 128 ? -32.688 5.336 4.523 1 62.28 128 MET A CA 1
ATOM 1064 C C . MET A 1 128 ? -31.906 6.621 4.77 1 62.28 128 MET A C 1
ATOM 1066 O O . MET A 1 128 ? -30.938 6.918 4.055 1 62.28 128 MET A O 1
ATOM 1070 N N . SER A 1 129 ? -32.406 7.277 5.762 1 62.03 129 SER A N 1
ATOM 1071 C CA . SER A 1 129 ? -31.75 8.547 6.043 1 62.03 129 SER A CA 1
ATOM 1072 C C . SER A 1 129 ? -30.562 8.352 6.98 1 62.03 129 SER A C 1
ATOM 1074 O O . SER A 1 129 ? -30.531 7.402 7.766 1 62.03 129 SER A O 1
ATOM 1076 N N . PRO A 1 130 ? -29.641 9.203 6.645 1 63 130 PRO A N 1
ATOM 1077 C CA . PRO A 1 130 ? -28.516 9.125 7.594 1 63 130 PRO A CA 1
ATOM 1078 C C . PRO A 1 130 ? -28.969 9.328 9.039 1 63 130 PRO A C 1
ATOM 1080 O O . PRO A 1 130 ? -29.859 10.141 9.305 1 63 130 PRO A O 1
ATOM 1083 N N . PRO A 1 131 ? -28.547 8.281 9.859 1 59.69 131 PRO A N 1
ATOM 1084 C CA . PRO A 1 131 ? -28.906 8.469 11.266 1 59.69 131 PRO A CA 1
ATOM 1085 C C . PRO A 1 131 ? -28.594 9.875 11.773 1 59.69 131 PRO A C 1
ATOM 1087 O O . PRO A 1 131 ? -27.672 10.523 11.281 1 59.69 131 PRO A O 1
ATOM 1090 N N . GLU A 1 132 ? -29.641 10.438 12.383 1 56.59 132 GLU A N 1
ATOM 1091 C CA . GLU A 1 132 ? -29.438 11.742 12.992 1 56.59 132 GLU A CA 1
ATOM 1092 C C . GLU A 1 132 ? -28.203 11.758 13.883 1 56.59 132 GLU A C 1
ATOM 1094 O O . GLU A 1 132 ? -27.875 10.758 14.523 1 56.59 132 GLU A O 1
ATOM 1099 N N . GLN A 1 133 ? -27.188 12.312 13.469 1 53.78 133 GLN A N 1
ATOM 1100 C CA . GLN A 1 133 ? -25.953 12.438 14.227 1 53.78 133 GLN A CA 1
ATOM 1101 C C . GLN A 1 133 ? -26.234 12.672 15.711 1 53.78 133 GLN A C 1
ATOM 1103 O O . GLN A 1 133 ? -26.703 13.742 16.094 1 53.78 133 GLN A O 1
ATOM 1108 N N . THR A 1 134 ? -26.969 11.75 16.328 1 51.47 134 THR A N 1
ATOM 1109 C CA . THR A 1 134 ? -26.797 12.008 17.75 1 51.47 134 THR A CA 1
ATOM 1110 C C . THR A 1 134 ? -25.328 12.008 18.141 1 51.47 134 THR A C 1
ATOM 1112 O O . THR A 1 134 ? -24.484 11.477 17.406 1 51.47 134 THR A O 1
ATOM 1115 N N . SER A 1 135 ? -24.984 12.922 19.047 1 52.34 135 SER A N 1
ATOM 1116 C CA . SER A 1 135 ? -23.688 13.078 19.688 1 52.34 135 SER A CA 1
ATOM 1117 C C . SER A 1 135 ? -23.078 11.719 20.047 1 52.34 135 SER A C 1
ATOM 1119 O O . SER A 1 135 ? -22.031 11.656 20.688 1 52.34 135 SER A O 1
ATOM 1121 N N . ASP A 1 136 ? -23.797 10.703 19.625 1 58.75 136 ASP A N 1
ATOM 1122 C CA . ASP A 1 136 ? -23.25 9.445 20.125 1 58.75 136 ASP A CA 1
ATOM 1123 C C . ASP A 1 136 ? -21.984 9.047 19.375 1 58.75 136 ASP A C 1
ATOM 1125 O O . ASP A 1 136 ? -22.062 8.672 18.203 1 58.75 136 ASP A O 1
ATOM 1129 N N . ASP A 1 137 ? -20.906 9.172 19.922 1 67.62 137 ASP A N 1
ATOM 1130 C CA . ASP A 1 137 ? -19.531 8.961 19.484 1 67.62 137 ASP A CA 1
ATOM 1131 C C . ASP A 1 137 ? -19.297 7.516 19.062 1 67.62 137 ASP A C 1
ATOM 1133 O O . ASP A 1 137 ? -18.547 7.258 18.125 1 67.62 137 ASP A O 1
ATOM 1137 N N . ARG A 1 138 ? -20.25 6.66 19.516 1 78.62 138 ARG A N 1
ATOM 1138 C CA . ARG A 1 138 ? -19.984 5.254 19.234 1 78.62 138 ARG A CA 1
ATOM 1139 C C . ARG A 1 138 ? -20.469 4.879 17.828 1 78.62 138 ARG A C 1
ATOM 1141 O O . ARG A 1 138 ? -19.812 4.121 17.125 1 78.62 138 ARG A O 1
ATOM 1148 N N . ARG A 1 139 ? -21.594 5.344 17.469 1 79.31 139 ARG A N 1
ATOM 1149 C CA . ARG A 1 139 ? -22.141 5.027 16.156 1 79.31 139 ARG A CA 1
ATOM 1150 C C . ARG A 1 139 ? -21.25 5.574 15.039 1 79.31 139 ARG A C 1
ATOM 1152 O O . ARG A 1 139 ? -21.062 4.926 14.008 1 79.31 139 ARG A O 1
ATOM 1159 N N . ARG A 1 140 ? -20.75 6.668 15.32 1 84.75 140 ARG A N 1
ATOM 1160 C CA . ARG A 1 140 ? -19.812 7.27 14.367 1 84.75 140 ARG A CA 1
ATOM 1161 C C . ARG A 1 140 ? -18.578 6.406 14.195 1 84.75 140 ARG A C 1
ATOM 1163 O O . ARG A 1 140 ? -18.109 6.199 13.07 1 84.75 140 ARG A O 1
ATOM 1170 N N . PHE A 1 141 ? -18.203 5.977 15.297 1 89.06 141 PHE A N 1
ATOM 1171 C CA . PHE A 1 141 ? -17.016 5.148 15.258 1 89.06 141 PHE A CA 1
ATOM 1172 C C . PHE A 1 141 ? -17.281 3.848 14.508 1 89.06 141 PHE A C 1
ATOM 1174 O O . PHE A 1 141 ? -16.453 3.424 13.68 1 89.06 141 PHE A O 1
ATOM 1181 N N . TYR A 1 142 ? -18.344 3.25 14.742 1 90.56 142 TYR A N 1
ATOM 1182 C CA . TYR A 1 142 ? -18.641 1.962 14.125 1 90.56 142 TYR A CA 1
ATOM 1183 C C . TYR A 1 142 ? -18.828 2.105 12.617 1 90.56 142 TYR A C 1
ATOM 1185 O O . TYR A 1 142 ? -18.406 1.235 11.852 1 90.56 142 TYR A O 1
ATOM 1193 N N . PHE A 1 143 ? -19.438 3.139 12.219 1 91.81 143 PHE A N 1
ATOM 1194 C CA . PHE A 1 143 ? -19.562 3.334 10.781 1 91.81 143 PHE A CA 1
ATOM 1195 C C . PHE A 1 143 ? -18.203 3.613 10.148 1 91.81 143 PHE A C 1
ATOM 1197 O O . PHE A 1 143 ? -17.906 3.113 9.062 1 91.81 143 PHE A O 1
ATOM 1204 N N . SER A 1 144 ? -17.484 4.418 10.836 1 94.12 144 SER A N 1
ATOM 1205 C CA . SER A 1 144 ? -16.141 4.699 10.344 1 94.12 144 SER A CA 1
ATOM 1206 C C . SER A 1 144 ? -15.328 3.422 10.219 1 94.12 144 SER A C 1
ATOM 1208 O O . SER A 1 144 ? -14.594 3.24 9.242 1 94.12 144 SER A O 1
ATOM 1210 N N . LEU A 1 145 ? -15.461 2.629 11.195 1 96.06 145 LEU A N 1
ATOM 1211 C CA . LEU A 1 145 ? -14.75 1.355 11.156 1 96.06 145 LEU A CA 1
ATOM 1212 C C . LEU A 1 145 ? -15.281 0.474 10.031 1 96.06 145 LEU A C 1
ATOM 1214 O O . LEU A 1 145 ? -14.508 -0.193 9.344 1 96.06 145 LEU A O 1
ATOM 1218 N N . PHE A 1 146 ? -16.609 0.429 9.914 1 96.75 146 PHE A N 1
ATOM 1219 C CA . PHE A 1 146 ? -17.234 -0.322 8.828 1 96.75 146 PHE A CA 1
ATOM 1220 C C . PHE A 1 146 ? -16.719 0.155 7.473 1 96.75 146 PHE A C 1
ATOM 1222 O O . PHE A 1 146 ? -16.328 -0.657 6.629 1 96.75 146 PHE A O 1
ATOM 1229 N N . TYR A 1 147 ? -16.672 1.477 7.25 1 97.12 147 TYR A N 1
ATOM 1230 C CA . TYR A 1 147 ? -16.125 2.078 6.043 1 97.12 147 TYR A CA 1
ATOM 1231 C C . TYR A 1 147 ? -14.68 1.639 5.82 1 97.12 147 TYR A C 1
ATOM 1233 O O . TYR A 1 147 ? -14.305 1.229 4.719 1 97.12 147 TYR A O 1
ATOM 1241 N N . THR A 1 148 ? -13.914 1.705 6.852 1 98.25 148 THR A N 1
ATOM 1242 C CA . THR A 1 148 ? -12.492 1.405 6.77 1 98.25 148 THR A CA 1
ATOM 1243 C C . THR A 1 148 ? -12.266 -0.064 6.426 1 98.25 148 THR A C 1
ATOM 1245 O O . THR A 1 148 ? -11.531 -0.382 5.488 1 98.25 148 THR A O 1
ATOM 1248 N N . VAL A 1 149 ? -12.906 -0.905 7.109 1 98.56 149 VAL A N 1
ATOM 1249 C CA . VAL A 1 149 ? -12.727 -2.34 6.918 1 98.56 149 VAL A CA 1
ATOM 1250 C C . VAL A 1 149 ? -13.172 -2.736 5.512 1 98.56 149 VAL A C 1
ATOM 1252 O O . VAL A 1 149 ? -12.492 -3.498 4.828 1 98.56 149 VAL A O 1
ATOM 1255 N N . THR A 1 150 ? -14.258 -2.205 5.09 1 98.56 150 THR A N 1
ATOM 1256 C CA . THR A 1 150 ? -14.805 -2.514 3.771 1 98.56 150 THR A CA 1
ATOM 1257 C C . THR A 1 150 ? -13.797 -2.18 2.676 1 98.56 150 THR A C 1
ATOM 1259 O O . THR A 1 150 ? -13.523 -3.006 1.804 1 98.56 150 THR A O 1
ATOM 1262 N N . HIS A 1 151 ? -13.242 -1.058 2.791 1 98.69 151 HIS A N 1
ATOM 1263 C CA . HIS A 1 151 ? -12.375 -0.589 1.718 1 98.69 151 HIS A CA 1
ATOM 1264 C C . HIS A 1 151 ? -10.969 -1.176 1.847 1 98.69 151 HIS A C 1
ATOM 1266 O O . HIS A 1 151 ? -10.305 -1.424 0.84 1 98.69 151 HIS A O 1
ATOM 1272 N N . VAL A 1 152 ? -10.516 -1.407 3.035 1 98.69 152 VAL A N 1
ATOM 1273 C CA . VAL A 1 152 ? -9.242 -2.09 3.227 1 98.69 152 VAL A CA 1
ATOM 1274 C C . VAL A 1 152 ? -9.328 -3.518 2.691 1 98.69 152 VAL A C 1
ATOM 1276 O O . VAL A 1 152 ? -8.414 -3.994 2.02 1 98.69 152 VAL A O 1
ATOM 1279 N N . PHE A 1 153 ? -10.438 -4.215 2.975 1 98.75 153 PHE A N 1
ATOM 1280 C CA . PHE A 1 153 ? -10.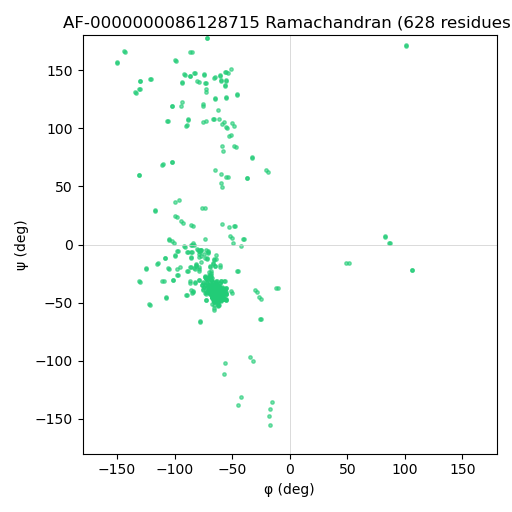625 -5.566 2.465 1 98.75 153 PHE A CA 1
ATOM 1281 C C . PHE A 1 153 ? -10.617 -5.574 0.941 1 98.75 153 PHE A C 1
ATOM 1283 O O . PHE A 1 153 ? -10.109 -6.508 0.322 1 98.75 153 PHE A O 1
ATOM 1290 N N . ALA A 1 154 ? -11.195 -4.578 0.375 1 98.62 154 ALA A N 1
ATOM 1291 C CA . ALA A 1 154 ? -11.203 -4.477 -1.082 1 98.62 154 ALA A CA 1
ATOM 1292 C C . ALA A 1 154 ? -9.781 -4.348 -1.628 1 98.62 154 ALA A C 1
ATOM 1294 O O . ALA A 1 154 ? -9.43 -4.988 -2.623 1 98.62 154 ALA A O 1
ATOM 1295 N N . LEU A 1 155 ? -8.977 -3.564 -0.972 1 97.94 155 LEU A N 1
ATOM 1296 C CA . LEU A 1 155 ? -7.582 -3.396 -1.377 1 97.94 155 LEU A CA 1
ATOM 1297 C C . LEU A 1 155 ? -6.785 -4.672 -1.132 1 97.94 155 LEU A C 1
ATOM 1299 O O . LEU A 1 155 ? -5.922 -5.035 -1.933 1 97.94 155 LEU A O 1
ATOM 1303 N N . MET A 1 156 ? -7.086 -5.297 -0.06 1 97.88 156 MET A N 1
ATOM 1304 C CA . MET A 1 156 ? -6.43 -6.566 0.236 1 97.88 156 MET A CA 1
ATOM 1305 C C . MET A 1 156 ? -6.773 -7.613 -0.818 1 97.88 156 MET A C 1
ATOM 1307 O O . MET A 1 156 ? -5.918 -8.398 -1.221 1 97.88 156 MET A O 1
ATOM 1311 N N . ASN A 1 157 ? -8 -7.59 -1.225 1 97.19 157 ASN A N 1
ATOM 1312 C CA . ASN A 1 157 ? -8.5 -8.602 -2.148 1 97.19 157 ASN A CA 1
ATOM 1313 C C . ASN A 1 157 ? -7.711 -8.609 -3.453 1 97.19 157 ASN A C 1
ATOM 1315 O O . ASN A 1 157 ? -7.312 -9.672 -3.934 1 97.19 157 ASN A O 1
ATOM 1319 N N . VAL A 1 158 ? -7.48 -7.488 -3.967 1 93.94 158 VAL A N 1
ATOM 1320 C CA . VAL A 1 158 ? -6.738 -7.414 -5.219 1 93.94 158 VAL A CA 1
ATOM 1321 C C . VAL A 1 158 ? -5.277 -7.789 -4.98 1 93.94 158 VAL A C 1
ATOM 1323 O O . VAL A 1 158 ? -4.664 -8.477 -5.801 1 93.94 158 VAL A O 1
ATOM 1326 N N . MET A 1 159 ? -4.777 -7.391 -3.865 1 91.31 159 MET A N 1
ATOM 1327 C CA . MET A 1 159 ? -3.385 -7.688 -3.539 1 91.31 159 MET A CA 1
ATOM 1328 C C . MET A 1 159 ? -3.174 -9.188 -3.359 1 91.31 159 MET A C 1
ATOM 1330 O O . MET A 1 159 ? -2.225 -9.75 -3.904 1 91.31 159 MET A O 1
ATOM 1334 N N . ILE A 1 160 ? -4.004 -9.773 -2.684 1 92.06 160 ILE A N 1
ATOM 1335 C CA . ILE A 1 160 ? -3.889 -11.203 -2.41 1 92.06 160 ILE A CA 1
ATOM 1336 C C . ILE A 1 160 ? -4.031 -11.992 -3.709 1 92.06 160 ILE A C 1
ATOM 1338 O O . ILE A 1 160 ? -3.268 -12.93 -3.961 1 92.06 160 ILE A O 1
ATOM 1342 N N . TYR A 1 161 ? -4.945 -11.641 -4.516 1 89.12 161 TYR A N 1
ATOM 1343 C CA . TYR A 1 161 ? -5.207 -12.375 -5.746 1 89.12 161 TYR A CA 1
ATOM 1344 C C . TYR A 1 161 ? -4 -12.32 -6.676 1 89.12 161 TYR A C 1
ATOM 1346 O O . TYR A 1 161 ? -3.51 -13.359 -7.125 1 89.12 161 TYR A O 1
ATOM 1354 N N . TRP A 1 162 ? -3.486 -11.148 -6.809 1 81.12 162 TRP A N 1
ATOM 1355 C CA . TRP A 1 162 ? -2.461 -10.977 -7.832 1 81.12 162 TRP A CA 1
ATOM 1356 C C . TRP A 1 162 ? -1.081 -11.32 -7.281 1 81.12 162 TRP A C 1
ATOM 1358 O O . TRP A 1 162 ? -0.177 -11.688 -8.039 1 81.12 162 TRP A O 1
ATOM 1368 N N . THR A 1 163 ? -0.957 -11.32 -5.992 1 78.56 163 THR A N 1
ATOM 1369 C CA . THR A 1 163 ? 0.384 -11.531 -5.457 1 78.56 163 THR A CA 1
ATOM 1370 C C . THR A 1 163 ? 0.524 -12.945 -4.887 1 78.56 163 THR A C 1
ATOM 1372 O O . THR A 1 163 ? 1.638 -13.445 -4.734 1 78.56 163 THR A O 1
ATOM 1375 N N . ILE A 1 164 ? -0.531 -13.5 -4.602 1 80.25 164 ILE A N 1
ATOM 1376 C CA . ILE A 1 164 ? -0.441 -14.805 -3.953 1 80.25 164 ILE A CA 1
ATOM 1377 C C . ILE A 1 164 ? -1.173 -15.852 -4.793 1 80.25 164 ILE A C 1
ATOM 1379 O O . ILE A 1 164 ? -0.577 -16.844 -5.219 1 80.25 164 ILE A O 1
ATOM 1383 N N . MET A 1 165 ? -2.34 -15.594 -5.129 1 82.62 165 MET A N 1
ATOM 1384 C CA . MET A 1 165 ? -3.172 -16.625 -5.75 1 82.62 165 MET A CA 1
ATOM 1385 C C . MET A 1 165 ? -2.717 -16.906 -7.18 1 82.62 165 MET A C 1
ATOM 1387 O O . MET A 1 165 ? -2.535 -18.062 -7.566 1 82.62 165 MET A O 1
ATOM 1391 N N . VAL A 1 166 ? -2.518 -15.914 -7.93 1 76.75 166 VAL A N 1
ATOM 1392 C CA . VAL A 1 166 ? -2.164 -16.078 -9.336 1 76.75 166 VAL A CA 1
ATOM 1393 C C . VAL A 1 166 ? -0.786 -16.734 -9.453 1 76.75 166 VAL A C 1
ATOM 1395 O O . VAL A 1 166 ? -0.63 -17.75 -10.117 1 76.75 166 VAL A O 1
ATOM 1398 N N . PRO A 1 167 ? 0.136 -16.297 -8.789 1 66.31 167 PRO A N 1
ATOM 1399 C CA . PRO A 1 167 ? 1.465 -16.891 -8.922 1 66.31 167 PRO A CA 1
ATOM 1400 C C . PRO A 1 167 ? 1.533 -18.312 -8.359 1 66.31 167 PRO A C 1
ATOM 1402 O O . PRO A 1 167 ? 2.379 -19.109 -8.781 1 66.31 167 PRO A O 1
ATOM 1405 N N . SER A 1 168 ? 0.696 -18.531 -7.453 1 67.75 168 SER A N 1
ATOM 1406 C CA . SER A 1 168 ? 0.702 -19.859 -6.848 1 67.75 168 SER A CA 1
ATOM 1407 C C . SER A 1 168 ? -0.145 -20.828 -7.652 1 67.75 168 SER A C 1
ATOM 1409 O O . SER A 1 168 ? -0.275 -22 -7.281 1 67.75 168 SER A O 1
ATOM 1411 N N . GLY A 1 169 ? -0.735 -20.328 -8.727 1 66.5 169 GLY A N 1
ATOM 1412 C CA . GLY A 1 169 ? -1.507 -21.203 -9.602 1 66.5 169 GLY A CA 1
ATOM 1413 C C . GLY A 1 169 ? -2.924 -21.438 -9.109 1 66.5 169 GLY A C 1
ATOM 1414 O O . GLY A 1 169 ? -3.598 -22.359 -9.562 1 66.5 169 GLY A O 1
ATOM 1415 N N . HIS A 1 170 ? -3.246 -20.75 -8.125 1 65 170 HIS A N 1
ATOM 1416 C CA . HIS A 1 170 ? -4.578 -20.938 -7.566 1 65 170 HIS A CA 1
ATOM 1417 C C . HIS A 1 170 ? -5.539 -19.859 -8.047 1 65 170 HIS A C 1
ATOM 1419 O O . HIS A 1 170 ? -6.512 -19.531 -7.363 1 65 170 HIS A O 1
ATOM 1425 N N . SER A 1 171 ? -5.062 -19.359 -9.273 1 60.75 171 SER A N 1
ATOM 1426 C CA . SER A 1 171 ? -5.926 -18.344 -9.859 1 60.75 171 SER A CA 1
ATOM 1427 C C . SER A 1 171 ? -6.906 -18.953 -10.852 1 60.75 171 SER A C 1
ATOM 1429 O O . SER A 1 171 ? -6.656 -20.031 -11.391 1 60.75 171 SER A O 1
ATOM 1431 N N . HIS A 1 172 ? -8.18 -18.953 -10.805 1 56.28 172 HIS A N 1
ATOM 1432 C CA . HIS A 1 172 ? -9.133 -19.375 -11.82 1 56.28 172 HIS A CA 1
ATOM 1433 C C . HIS A 1 172 ? -8.867 -18.688 -13.156 1 56.28 172 HIS A C 1
ATOM 1435 O O . HIS A 1 172 ? -9.75 -18.625 -14.016 1 56.28 172 HIS A O 1
ATOM 1441 N N . TRP A 1 173 ? -7.719 -18.125 -13.266 1 50.22 173 TRP A N 1
ATOM 1442 C CA . TRP A 1 173 ? -7.383 -17.438 -14.5 1 50.22 173 TRP A CA 1
ATOM 1443 C C . TRP A 1 173 ? -7.051 -18.422 -15.609 1 50.22 173 TRP A C 1
ATOM 1445 O O . TRP A 1 173 ? -6.402 -19.438 -15.367 1 50.22 173 TRP A O 1
ATOM 1455 N N . PRO A 1 174 ? -7.852 -18.406 -16.859 1 42.72 174 PRO A N 1
ATOM 1456 C CA . PRO A 1 174 ? -7.637 -19.359 -17.938 1 42.72 174 PRO A CA 1
ATOM 1457 C C . PRO A 1 174 ? -6.168 -19.5 -18.328 1 42.72 174 PRO A C 1
ATOM 1459 O O . PRO A 1 174 ? -5.477 -18.5 -18.516 1 42.72 174 PRO A O 1
ATOM 1462 N N . SER A 1 175 ? -5.371 -20.266 -17.734 1 40.28 175 SER A N 1
ATOM 1463 C CA . SER A 1 175 ? -4.074 -20.562 -18.328 1 40.28 175 SER A CA 1
ATOM 1464 C C . SER A 1 175 ? -4.23 -21.203 -19.703 1 40.28 175 SER A C 1
ATOM 1466 O O . SER A 1 175 ? -5.176 -21.953 -19.938 1 40.28 175 SER A O 1
ATOM 1468 N N . GLY A 1 176 ? -4.059 -20.656 -20.859 1 34.34 176 GLY A N 1
ATOM 1469 C CA . GLY A 1 176 ? -4.195 -21.375 -22.109 1 34.34 176 GLY A CA 1
ATOM 1470 C C . GLY A 1 176 ? -4.137 -22.875 -21.953 1 34.34 176 GLY A C 1
ATOM 1471 O O . GLY A 1 176 ? -4.043 -23.375 -20.828 1 34.34 176 GLY A O 1
ATOM 1472 N N . GLY A 1 177 ? -3.43 -23.703 -22.984 1 30.19 177 GLY A N 1
ATOM 1473 C CA . GLY A 1 177 ? -3.496 -25.109 -23.328 1 30.19 177 GLY A CA 1
ATOM 1474 C C . GLY A 1 177 ? -3.482 -26.016 -22.109 1 30.19 177 GLY A C 1
ATOM 1475 O O . GLY A 1 177 ? -3.475 -25.547 -20.969 1 30.19 177 GLY A O 1
ATOM 1476 N N . SER A 1 178 ? -2.596 -27.266 -22.266 1 29.14 178 SER A N 1
ATOM 1477 C CA . SER A 1 178 ? -2.523 -28.594 -21.656 1 29.14 178 SER A CA 1
ATOM 1478 C C . SER A 1 178 ? -2.512 -28.5 -20.125 1 29.14 178 SER A C 1
ATOM 1480 O O . SER A 1 178 ? -2.166 -27.469 -19.562 1 29.14 178 SER A O 1
ATOM 1482 N N . GLY A 1 179 ? -3.086 -29.625 -19.359 1 29.61 179 GLY A N 1
ATOM 1483 C CA . GLY A 1 179 ? -3.041 -30.234 -18.031 1 29.61 179 GLY A CA 1
ATOM 1484 C C . GLY A 1 179 ? -1.92 -29.703 -17.172 1 29.61 179 GLY A C 1
ATOM 1485 O O . GLY A 1 179 ? -1.639 -30.25 -16.094 1 29.61 179 GLY A O 1
ATOM 1486 N N . GLU A 1 180 ? -0.808 -29.453 -17.812 1 30.19 180 GLU A N 1
ATOM 1487 C CA . GLU A 1 180 ? 0.434 -29.422 -17.047 1 30.19 180 GLU A CA 1
ATOM 1488 C C . GLU A 1 180 ? 0.406 -28.312 -16 1 30.19 180 GLU A C 1
ATOM 1490 O O . GLU A 1 180 ? -0.032 -27.203 -16.281 1 30.19 180 GLU A O 1
ATOM 1495 N N . GLU A 1 181 ? 0.443 -28.734 -14.68 1 30.89 181 GLU A N 1
ATOM 1496 C CA . GLU A 1 181 ? 0.481 -28.281 -13.297 1 30.89 181 GLU A CA 1
ATOM 1497 C C . GLU A 1 181 ? 0.9 -26.812 -13.211 1 30.89 181 GLU A C 1
ATOM 1499 O O . GLU A 1 181 ? 1.283 -26.219 -14.219 1 30.89 181 GLU A O 1
ATOM 1504 N N . GLY A 1 182 ? 1.471 -26.484 -12 1 31.81 182 GLY A N 1
ATOM 1505 C CA . GLY A 1 182 ? 1.995 -25.359 -11.242 1 31.81 182 GLY A CA 1
ATOM 1506 C C . GLY A 1 182 ? 2.852 -24.422 -12.078 1 31.81 182 GLY A C 1
ATOM 1507 O O . GLY A 1 182 ? 3.662 -23.672 -11.547 1 31.81 182 GLY A O 1
ATOM 1508 N N . LEU A 1 183 ? 2.982 -24.844 -13.367 1 30.72 183 LEU A N 1
ATOM 1509 C CA . LEU A 1 183 ? 4.012 -24.406 -14.297 1 30.72 183 LEU A CA 1
ATOM 1510 C C . LEU A 1 183 ? 3.746 -22.969 -14.773 1 30.72 183 LEU A C 1
ATOM 1512 O O . LEU A 1 183 ? 3.41 -22.766 -15.938 1 30.72 183 LEU A O 1
ATOM 1516 N N . TYR A 1 184 ? 2.799 -22.25 -14.32 1 32.16 184 TYR A N 1
ATOM 1517 C CA . TYR A 1 184 ? 2.641 -20.969 -14.992 1 32.16 184 TYR A CA 1
ATOM 1518 C C . TYR A 1 184 ? 3.984 -20.438 -15.484 1 32.16 184 TYR A C 1
ATOM 1520 O O . TYR A 1 184 ? 4.137 -20.125 -16.672 1 32.16 184 TYR A O 1
ATOM 1528 N N . MET A 1 185 ? 4.691 -19.453 -14.758 1 34.22 185 MET A N 1
ATOM 1529 C CA . MET A 1 185 ? 5.762 -18.734 -15.453 1 34.22 185 MET A CA 1
ATOM 1530 C C . MET A 1 185 ? 6.887 -19.688 -15.836 1 34.22 185 MET A C 1
ATOM 1532 O O . MET A 1 185 ? 7.98 -19.25 -16.203 1 34.22 185 MET A O 1
ATOM 1536 N N . VAL A 1 186 ? 6.988 -20.891 -15.453 1 30.17 186 VAL A N 1
ATOM 1537 C CA . VAL A 1 186 ? 8.039 -21.578 -16.188 1 30.17 186 VAL A CA 1
ATOM 1538 C C . VAL A 1 186 ? 7.734 -21.531 -17.688 1 30.17 186 VAL A C 1
ATOM 1540 O O . VAL A 1 186 ? 6.711 -22.062 -18.141 1 30.17 186 VAL A O 1
ATOM 1543 N N . MET A 1 187 ? 8.094 -20.453 -18.438 1 31.58 187 MET A N 1
ATOM 1544 C CA . MET A 1 187 ? 8.359 -20.344 -19.859 1 31.58 187 MET A CA 1
ATOM 1545 C C . MET A 1 187 ? 8.695 -21.703 -20.469 1 31.58 187 MET A C 1
ATOM 1547 O O . MET A 1 187 ? 9.695 -22.328 -20.094 1 31.58 187 MET A O 1
ATOM 1551 N N . ASN A 1 188 ? 7.887 -22.672 -20.531 1 31.41 188 ASN A N 1
ATOM 1552 C CA . ASN A 1 188 ? 8.227 -23.656 -21.547 1 31.41 188 ASN A CA 1
ATOM 1553 C C . ASN A 1 188 ? 8.891 -23.016 -22.75 1 31.41 188 ASN A C 1
ATOM 1555 O O . ASN A 1 188 ? 8.258 -22.25 -23.484 1 31.41 188 ASN A O 1
ATOM 1559 N N . ALA A 1 189 ? 10.141 -22.609 -22.719 1 30.14 189 ALA A N 1
ATOM 1560 C CA . ALA A 1 189 ? 11.062 -22.266 -23.797 1 30.14 189 ALA A CA 1
ATOM 1561 C C . ALA A 1 189 ? 10.758 -23.062 -25.062 1 30.14 189 ALA A C 1
ATOM 1563 O O . ALA A 1 189 ? 11.18 -22.672 -26.172 1 30.14 189 ALA A O 1
ATOM 1564 N N . ASP A 1 190 ? 10.406 -24.328 -25.062 1 29.53 190 ASP A N 1
ATOM 1565 C CA . ASP A 1 190 ? 10.609 -25.016 -26.328 1 29.53 190 ASP A CA 1
ATOM 1566 C C . ASP A 1 190 ? 9.516 -24.672 -27.328 1 29.53 190 ASP A C 1
ATOM 1568 O O . ASP A 1 190 ? 9.727 -24.75 -28.547 1 29.53 190 ASP A O 1
ATOM 1572 N N . ASP A 1 191 ? 8.203 -25.062 -27.078 1 30.62 191 ASP A N 1
ATOM 1573 C CA . ASP A 1 191 ? 7.523 -25.094 -28.359 1 30.62 191 ASP A CA 1
ATOM 1574 C C . ASP A 1 191 ? 7.262 -23.688 -28.875 1 30.62 191 ASP A C 1
ATOM 1576 O O . ASP A 1 191 ? 7.148 -22.734 -28.094 1 30.62 191 ASP A O 1
ATOM 1580 N N . GLY A 1 192 ? 7.535 -23.234 -30.109 1 30.81 192 GLY A N 1
ATOM 1581 C CA . GLY A 1 192 ? 7.438 -22.141 -31.062 1 30.81 192 GLY A CA 1
ATOM 1582 C C . GLY A 1 192 ? 6.27 -21.219 -30.797 1 30.81 192 GLY A C 1
ATOM 1583 O O . GLY A 1 192 ? 6.285 -20.047 -31.219 1 30.81 192 GLY A O 1
ATOM 1584 N N . ASN A 1 193 ? 4.984 -21.734 -30.906 1 30.83 193 ASN A N 1
ATOM 1585 C CA . ASN A 1 193 ? 3.777 -20.906 -30.984 1 30.83 193 ASN A CA 1
ATOM 1586 C C . ASN A 1 193 ? 3.426 -20.281 -29.641 1 30.83 193 ASN A C 1
ATOM 1588 O O . ASN A 1 193 ? 2.58 -20.812 -28.906 1 30.83 193 ASN A O 1
ATOM 1592 N N . SER A 1 194 ? 4.289 -19.969 -28.812 1 34.47 194 SER A N 1
ATOM 1593 C CA . SER A 1 194 ? 4.391 -19.375 -27.484 1 34.47 194 SER A CA 1
ATOM 1594 C C . SER A 1 194 ? 3.566 -18.094 -27.391 1 34.47 194 SER A C 1
ATOM 1596 O O . SER A 1 194 ? 4.121 -17 -27.219 1 34.47 194 SER A O 1
ATOM 1598 N N . LYS A 1 195 ? 2.744 -17.938 -28.281 1 32.78 195 LYS A N 1
ATOM 1599 C CA . LYS A 1 195 ? 1.915 -16.75 -28.344 1 32.78 195 LYS A CA 1
ATOM 1600 C C . LYS A 1 195 ? 1.082 -16.594 -27.062 1 32.78 195 LYS A C 1
ATOM 1602 O O . LYS A 1 195 ? -0.016 -17.141 -26.969 1 32.78 195 LYS A O 1
ATOM 1607 N N . PHE A 1 196 ? 1.512 -16.656 -25.984 1 33.94 196 PHE A N 1
ATOM 1608 C CA . PHE A 1 196 ? 0.708 -16.391 -24.812 1 33.94 196 PHE A CA 1
ATOM 1609 C C . PHE A 1 196 ? 0.26 -14.938 -24.781 1 33.94 196 PHE A C 1
ATOM 1611 O O . PHE A 1 196 ? 1.053 -14.039 -24.469 1 33.94 196 PHE A O 1
ATOM 1618 N N . PRO A 1 197 ? -0.466 -14.484 -25.609 1 37.56 197 PRO A N 1
ATOM 1619 C CA . PRO A 1 197 ? -0.896 -13.109 -25.359 1 37.56 197 PRO A CA 1
ATOM 1620 C C . PRO A 1 197 ? -1.467 -12.914 -23.953 1 37.56 197 PRO A C 1
ATOM 1622 O O . PRO A 1 197 ? -2.393 -13.625 -23.562 1 37.56 197 PRO A O 1
ATOM 1625 N N . PRO A 1 198 ? -0.688 -12.484 -22.953 1 40.47 198 PRO A N 1
ATOM 1626 C CA . PRO A 1 198 ? -1.209 -12.367 -21.578 1 40.47 198 PRO A CA 1
ATOM 1627 C C . PRO A 1 198 ? -2.725 -12.18 -21.547 1 40.47 198 PRO A C 1
ATOM 1629 O O . PRO A 1 198 ? -3.389 -12.672 -20.625 1 40.47 198 PRO A O 1
ATOM 1632 N N . PHE A 1 199 ? -3.211 -11.281 -22.375 1 43.25 199 PHE A N 1
ATOM 1633 C CA . PHE A 1 199 ? -4.629 -10.953 -22.438 1 43.25 199 PHE A CA 1
ATOM 1634 C C . PHE A 1 199 ? -5.32 -11.75 -23.547 1 43.25 199 PHE A C 1
ATOM 1636 O O . PHE A 1 199 ? -6.543 -11.703 -23.688 1 43.25 199 PHE A O 1
ATOM 1643 N N . LYS A 1 200 ? -4.578 -12.18 -24.344 1 44.19 200 LYS A N 1
ATOM 1644 C CA . LYS A 1 200 ? -5.258 -12.844 -25.453 1 44.19 200 LYS A CA 1
ATOM 1645 C C . LYS A 1 200 ? -6.035 -14.062 -24.969 1 44.19 200 LYS A C 1
ATOM 1647 O O . LYS A 1 200 ? -7.164 -14.305 -25.406 1 44.19 200 LYS A O 1
ATOM 1652 N N . ASP A 1 201 ? -5.34 -14.867 -24.062 1 49.94 201 ASP A N 1
ATOM 1653 C CA . ASP A 1 201 ? -6.047 -16.078 -23.672 1 49.94 201 ASP A CA 1
ATOM 1654 C C . ASP A 1 201 ? -7.117 -15.781 -22.625 1 49.94 201 ASP A C 1
ATOM 1656 O O . ASP A 1 201 ? -7.883 -16.672 -22.25 1 49.94 201 ASP A O 1
ATOM 1660 N N . VAL A 1 202 ? -7.098 -14.547 -22.156 1 54.31 202 VAL A N 1
ATOM 1661 C CA . VAL A 1 202 ? -8.094 -14.234 -21.141 1 54.31 202 VAL A CA 1
ATOM 1662 C C . VAL A 1 202 ? -9.492 -14.359 -21.734 1 54.31 202 VAL A C 1
ATOM 1664 O O . VAL A 1 202 ? -10.422 -14.797 -21.047 1 54.31 202 VAL A O 1
ATOM 1667 N N . PHE A 1 203 ? -9.516 -14.031 -23.094 1 56.81 203 PHE A N 1
ATOM 1668 C CA . PHE A 1 203 ? -10.844 -14.023 -23.688 1 56.81 203 PHE A CA 1
ATOM 1669 C C . PHE A 1 203 ? -11.094 -15.312 -24.469 1 56.81 203 PHE A C 1
ATOM 1671 O O . PHE A 1 203 ? -12.102 -15.438 -25.156 1 56.81 203 PHE A O 1
ATOM 1678 N N . SER A 1 204 ? -10.109 -16.125 -24.406 1 57.66 204 SER A N 1
ATOM 1679 C CA . SER A 1 204 ? -10.258 -17.344 -25.203 1 57.66 204 SER A CA 1
ATOM 1680 C C . SER A 1 204 ? -11.453 -18.172 -24.734 1 57.66 204 SER A C 1
ATOM 1682 O O . SER A 1 204 ? -12.117 -18.828 -25.547 1 57.66 204 SER A O 1
ATOM 1684 N N . GLU A 1 205 ? -11.695 -18.156 -23.484 1 63.84 205 GLU A N 1
ATOM 1685 C CA . GLU A 1 205 ? -12.797 -18.953 -22.953 1 63.84 205 GLU A CA 1
ATOM 1686 C C . GLU A 1 205 ? -14.086 -18.141 -22.875 1 63.84 205 GLU A C 1
ATOM 1688 O O . GLU A 1 205 ? -15.023 -18.516 -22.172 1 63.84 205 GLU A O 1
ATOM 1693 N N . GLY A 1 206 ? -14.078 -17.047 -23.641 1 76.75 206 GLY A N 1
ATOM 1694 C CA . GLY A 1 206 ? -15.266 -16.203 -23.594 1 76.75 206 GLY A CA 1
ATOM 1695 C C . GLY A 1 206 ? -15.086 -14.977 -22.719 1 76.75 206 GLY A C 1
ATOM 1696 O O . GLY A 1 206 ? -14.055 -14.812 -22.062 1 76.75 206 GLY A O 1
ATOM 1697 N N . TRP A 1 207 ? -16.062 -14.125 -22.797 1 83.12 207 TRP A N 1
ATOM 1698 C CA . TRP A 1 207 ? -15.977 -12.836 -22.125 1 83.12 207 TRP A CA 1
ATOM 1699 C C . TRP A 1 207 ? -16.359 -12.961 -20.656 1 83.12 207 TRP A C 1
ATOM 1701 O O . TRP A 1 207 ? -16.016 -12.102 -19.828 1 83.12 207 TRP A O 1
ATOM 1711 N N . PHE A 1 208 ? -17.062 -13.969 -20.312 1 87.31 208 PHE A N 1
ATOM 1712 C CA . PHE A 1 208 ? -17.688 -14.07 -19 1 87.31 208 PHE A CA 1
ATOM 1713 C C . PHE A 1 208 ? -16.641 -14.344 -17.922 1 87.31 208 PHE A C 1
ATOM 1715 O O . PHE A 1 208 ? -16.703 -13.781 -16.828 1 87.31 208 PHE A O 1
ATOM 1722 N N . LYS A 1 209 ? -15.734 -15.164 -18.203 1 86 209 LYS A N 1
ATOM 1723 C CA . LYS A 1 209 ? -14.711 -15.5 -17.219 1 86 209 LYS A CA 1
ATOM 1724 C C . LYS A 1 209 ? -13.828 -14.297 -16.906 1 86 209 LYS A C 1
ATOM 1726 O O . LYS A 1 209 ? -13.688 -13.922 -15.742 1 86 209 LYS A O 1
ATOM 1731 N N . PRO A 1 210 ? -13.227 -13.695 -17.938 1 85.25 210 PRO A N 1
ATOM 1732 C CA . PRO A 1 210 ? -12.445 -12.5 -17.609 1 85.25 210 PRO A CA 1
ATOM 1733 C C . PRO A 1 210 ? -13.281 -11.414 -16.953 1 85.25 210 PRO A C 1
ATOM 1735 O O . PRO A 1 210 ? -12.781 -10.672 -16.094 1 85.25 210 PRO A O 1
ATOM 1738 N N . PHE A 1 211 ? -14.484 -11.273 -17.359 1 90.5 211 PHE A N 1
ATOM 1739 C CA . PHE A 1 211 ? -15.391 -10.328 -16.719 1 90.5 211 PHE A CA 1
ATOM 1740 C C . PHE A 1 211 ? -15.555 -10.641 -15.242 1 90.5 211 PHE A C 1
ATOM 1742 O O . PHE A 1 211 ? -15.477 -9.75 -14.398 1 90.5 211 PHE A O 1
ATOM 1749 N N . SER A 1 212 ? -15.742 -11.828 -14.922 1 91.31 212 SER A N 1
ATOM 1750 C CA . SER A 1 212 ? -15.969 -12.258 -13.547 1 91.31 212 SER A CA 1
ATOM 1751 C C . SER A 1 212 ? -14.711 -12.078 -12.703 1 91.31 212 SER A C 1
ATOM 1753 O O . SER A 1 212 ? -14.789 -11.586 -11.57 1 91.31 212 SER A O 1
ATOM 1755 N N . LEU A 1 213 ? -13.609 -12.398 -13.273 1 89.44 213 LEU A N 1
ATOM 1756 C CA . LEU A 1 213 ? -12.359 -12.273 -12.531 1 89.44 213 LEU A CA 1
ATOM 1757 C C . LEU A 1 213 ? -12.031 -10.812 -12.266 1 89.44 213 LEU A C 1
ATOM 1759 O O . LEU A 1 213 ? -11.578 -10.461 -11.172 1 89.44 213 LEU A O 1
ATOM 1763 N N . PHE A 1 214 ? -12.266 -10.031 -13.25 1 91.06 214 PHE A N 1
ATOM 1764 C CA . PHE A 1 214 ? -12.055 -8.602 -13.078 1 91.06 214 PHE A CA 1
ATOM 1765 C C . PHE A 1 214 ? -12.93 -8.055 -11.953 1 91.06 214 PHE A C 1
ATOM 1767 O O . PHE A 1 214 ? -12.445 -7.324 -11.078 1 91.06 214 PHE A O 1
ATOM 1774 N N . ASN A 1 215 ? -14.156 -8.484 -12.016 1 95.75 215 ASN A N 1
ATOM 1775 C CA . ASN A 1 215 ? -15.102 -7.953 -11.047 1 95.75 215 ASN A CA 1
ATOM 1776 C C . ASN A 1 215 ? -14.852 -8.516 -9.648 1 95.75 215 ASN A C 1
ATOM 1778 O O . ASN A 1 215 ? -15.07 -7.828 -8.648 1 95.75 215 ASN A O 1
ATOM 1782 N N . LEU A 1 216 ? -14.359 -9.641 -9.57 1 95.06 216 LEU A N 1
ATOM 1783 C CA . LEU A 1 216 ? -14.125 -10.25 -8.266 1 95.06 216 LEU A CA 1
ATOM 1784 C C . LEU A 1 216 ? -12.891 -9.648 -7.598 1 95.06 216 LEU A C 1
ATOM 1786 O O . LEU A 1 216 ? -12.883 -9.43 -6.387 1 95.06 216 LEU A O 1
ATOM 1790 N N . TYR A 1 217 ? -11.891 -9.305 -8.422 1 93.94 217 TYR A N 1
ATOM 1791 C CA . TYR A 1 217 ? -10.609 -9.102 -7.754 1 93.94 217 TYR A CA 1
ATOM 1792 C C . TYR A 1 217 ? -10.047 -7.719 -8.062 1 93.94 217 TYR A C 1
ATOM 1794 O O . TYR A 1 217 ? -9.211 -7.203 -7.324 1 93.94 217 TYR A O 1
ATOM 1802 N N . VAL A 1 218 ? -10.484 -7.102 -9.109 1 93.5 218 VAL A N 1
ATOM 1803 C CA . VAL A 1 218 ? -9.922 -5.809 -9.484 1 93.5 218 VAL A CA 1
ATOM 1804 C C . VAL A 1 218 ? -10.93 -4.703 -9.203 1 93.5 218 VAL A C 1
ATOM 1806 O O . VAL A 1 218 ? -10.602 -3.691 -8.578 1 93.5 218 VAL A O 1
ATOM 1809 N N . PHE A 1 219 ? -12.133 -4.961 -9.594 1 97.12 219 PHE A N 1
ATOM 1810 C CA . PHE A 1 219 ? -13.188 -3.957 -9.508 1 97.12 219 PHE A CA 1
ATOM 1811 C C . PHE A 1 219 ? -13.328 -3.436 -8.086 1 97.12 219 PHE A C 1
ATOM 1813 O O . PHE A 1 219 ? -13.445 -2.229 -7.867 1 97.12 219 PHE A O 1
ATOM 1820 N N . PRO A 1 220 ? -13.289 -4.277 -7.039 1 98.25 220 PRO A N 1
ATOM 1821 C CA . PRO A 1 220 ? -13.445 -3.77 -5.676 1 98.25 220 PRO A CA 1
ATOM 1822 C C . PRO A 1 220 ? -12.391 -2.729 -5.309 1 98.25 220 PRO A C 1
ATOM 1824 O O . PRO A 1 220 ? -12.703 -1.717 -4.676 1 98.25 220 PRO A O 1
ATOM 1827 N N . ALA A 1 221 ? -11.203 -3.004 -5.684 1 97.44 221 ALA A N 1
ATOM 1828 C CA . ALA A 1 221 ? -10.133 -2.043 -5.41 1 97.44 221 ALA A CA 1
ATOM 1829 C C . ALA A 1 221 ? -10.352 -0.75 -6.191 1 97.44 221 ALA A C 1
ATOM 1831 O O . ALA A 1 221 ? -10.133 0.344 -5.664 1 97.44 221 ALA A O 1
ATOM 1832 N N . LEU A 1 222 ? -10.758 -0.851 -7.426 1 96.75 222 LEU A N 1
ATOM 1833 C CA . LEU A 1 222 ? -10.992 0.316 -8.266 1 96.75 222 LEU A CA 1
ATOM 1834 C C . LEU A 1 222 ? -12.086 1.197 -7.676 1 96.75 222 LEU A C 1
ATOM 1836 O O . LEU A 1 222 ? -11.93 2.416 -7.578 1 96.75 222 LEU A O 1
ATOM 1840 N N . VAL A 1 223 ? -13.133 0.531 -7.301 1 97.94 223 VAL A N 1
ATOM 1841 C CA . VAL A 1 223 ? -14.25 1.283 -6.734 1 97.94 223 VAL A CA 1
ATOM 1842 C C . VAL A 1 223 ? -13.82 1.942 -5.43 1 97.94 223 VAL A C 1
ATOM 1844 O O . VAL A 1 223 ? -14.25 3.055 -5.113 1 97.94 223 VAL A O 1
ATOM 1847 N N . THR A 1 224 ? -13 1.263 -4.664 1 98.12 224 THR A N 1
ATOM 1848 C CA . THR A 1 224 ? -12.484 1.814 -3.416 1 98.12 224 THR A CA 1
ATOM 1849 C C . THR A 1 224 ? -11.664 3.072 -3.68 1 98.12 224 THR A C 1
ATOM 1851 O O . THR A 1 224 ? -11.812 4.078 -2.984 1 98.12 224 THR A O 1
ATOM 1854 N N . VAL A 1 225 ? -10.844 3.074 -4.645 1 97.25 225 VAL A N 1
ATOM 1855 C CA . VAL A 1 225 ? -10.023 4.23 -4.988 1 97.25 225 VAL A CA 1
ATOM 1856 C C . VAL A 1 225 ? -10.914 5.375 -5.461 1 97.25 225 VAL A C 1
ATOM 1858 O O . VAL A 1 225 ? -10.766 6.512 -5.004 1 97.25 225 VAL A O 1
ATOM 1861 N N . ILE A 1 226 ? -11.859 5.078 -6.262 1 97.06 226 ILE A N 1
ATOM 1862 C CA . ILE A 1 226 ? -12.766 6.09 -6.789 1 97.06 226 ILE A CA 1
ATOM 1863 C C . ILE A 1 226 ? -13.617 6.66 -5.652 1 97.06 226 ILE A C 1
ATOM 1865 O O . ILE A 1 226 ? -13.797 7.879 -5.555 1 97.06 226 ILE A O 1
ATOM 1869 N N . GLU A 1 227 ? -14.117 5.742 -4.855 1 97.62 227 GLU A N 1
ATOM 1870 C CA . GLU A 1 227 ? -14.922 6.16 -3.713 1 97.62 227 GLU A CA 1
ATOM 1871 C C . GLU A 1 227 ? -14.125 7.082 -2.789 1 97.62 227 GLU A C 1
ATOM 1873 O O . GLU A 1 227 ? -14.617 8.141 -2.391 1 97.62 227 GLU A O 1
ATOM 1878 N N . SER A 1 228 ? -12.922 6.73 -2.482 1 96.94 228 SER A N 1
ATOM 1879 C CA . SER A 1 228 ? -12.117 7.449 -1.496 1 96.94 228 SER A CA 1
ATOM 1880 C C . SER A 1 228 ? -11.633 8.781 -2.047 1 96.94 228 SER A C 1
ATOM 1882 O O . SER A 1 228 ? -11.516 9.766 -1.305 1 96.94 228 SER A O 1
ATOM 1884 N N . LEU A 1 229 ? -11.461 8.891 -3.32 1 96.25 229 LEU A N 1
ATOM 1885 C CA . LEU A 1 229 ? -10.867 10.094 -3.889 1 96.25 229 LEU A CA 1
ATOM 1886 C C . LEU A 1 229 ? -11.945 11.055 -4.391 1 96.25 229 LEU A C 1
ATOM 1888 O O . LEU A 1 229 ? -11.734 12.266 -4.426 1 96.25 229 LEU A O 1
ATOM 1892 N N . PHE A 1 230 ? -13.156 10.477 -4.77 1 95.69 230 PHE A N 1
ATOM 1893 C CA . PHE A 1 230 ? -14.031 11.367 -5.527 1 95.69 230 PHE A CA 1
ATOM 1894 C C . PHE A 1 230 ? -15.438 11.359 -4.945 1 95.69 230 PHE A C 1
ATOM 1896 O O . PHE A 1 230 ? -16.141 12.375 -4.996 1 95.69 230 PHE A O 1
ATOM 1903 N N . MET A 1 231 ? -15.852 10.242 -4.391 1 96.19 231 MET A N 1
ATOM 1904 C CA . MET A 1 231 ? -17.297 10.094 -4.234 1 96.19 231 MET A CA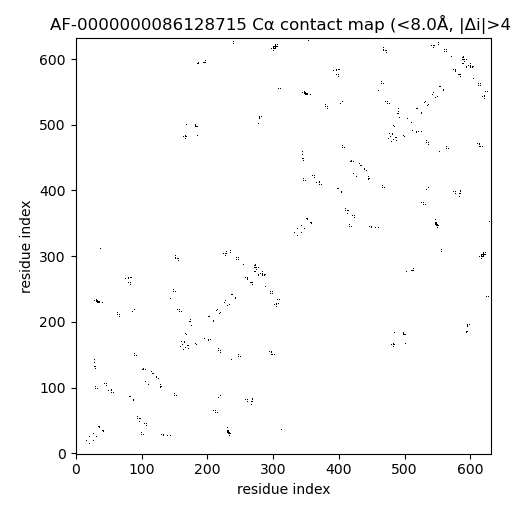 1
ATOM 1905 C C . MET A 1 231 ? -17.734 10.422 -2.809 1 96.19 231 MET A C 1
ATOM 1907 O O . MET A 1 231 ? -18.922 10.445 -2.508 1 96.19 231 MET A O 1
ATOM 1911 N N . ASN A 1 232 ? -16.797 10.594 -1.942 1 93.88 232 ASN A N 1
ATOM 1912 C CA . ASN A 1 232 ? -17.172 10.953 -0.578 1 93.88 232 ASN A CA 1
ATOM 1913 C C . ASN A 1 232 ? -16.172 11.922 0.038 1 93.88 232 ASN A C 1
ATOM 1915 O O . ASN A 1 232 ? -15.117 12.188 -0.544 1 93.88 232 ASN A O 1
ATOM 1919 N N . SER A 1 233 ? -16.547 12.523 1.152 1 93.12 233 SER A N 1
ATOM 1920 C CA . SER A 1 233 ? -15.695 13.469 1.865 1 93.12 233 SER A CA 1
ATOM 1921 C C . SER A 1 233 ? -15.352 12.961 3.262 1 93.12 233 SER A C 1
ATOM 1923 O O . SER A 1 233 ? -15.234 13.742 4.203 1 93.12 233 SER A O 1
ATOM 1925 N N . MET A 1 234 ? -15.312 11.625 3.354 1 93.12 234 MET A N 1
ATOM 1926 C CA . MET A 1 234 ? -14.898 11.031 4.621 1 93.12 234 MET A CA 1
ATOM 1927 C C . MET A 1 234 ? -13.523 11.539 5.031 1 93.12 234 MET A C 1
ATOM 1929 O O . MET A 1 234 ? -12.617 11.648 4.195 1 93.12 234 MET A O 1
ATOM 1933 N N . ARG A 1 235 ? -13.414 11.828 6.277 1 92.19 235 ARG A N 1
ATOM 1934 C CA . ARG A 1 235 ? -12.125 12.273 6.797 1 92.19 235 ARG A CA 1
ATOM 1935 C C . ARG A 1 235 ? -11.258 11.078 7.188 1 92.19 235 ARG A C 1
ATOM 1937 O O . ARG A 1 235 ? -11.75 9.953 7.297 1 92.19 235 ARG A O 1
ATOM 1944 N N . ARG A 1 236 ? -10.031 11.383 7.367 1 93.81 236 ARG A N 1
ATOM 1945 C CA . ARG A 1 236 ? -9.117 10.352 7.844 1 93.81 236 ARG A CA 1
ATOM 1946 C C . ARG A 1 236 ? -9.617 9.734 9.141 1 93.81 236 ARG A C 1
ATOM 1948 O O . ARG A 1 236 ? -10.227 10.414 9.969 1 93.81 236 ARG A O 1
ATOM 1955 N N . GLN A 1 237 ? -9.297 8.492 9.289 1 93.38 237 GLN A N 1
ATOM 1956 C CA . GLN A 1 237 ? -9.781 7.723 10.43 1 93.38 237 GLN A CA 1
ATOM 1957 C C . GLN A 1 237 ? -9.219 8.266 11.734 1 93.38 237 GLN A C 1
ATOM 1959 O O . GLN A 1 237 ? -8.008 8.438 11.875 1 93.38 237 GLN A O 1
ATOM 1964 N N . GLU A 1 238 ? -10.039 8.578 12.633 1 89.94 238 GLU A N 1
ATOM 1965 C CA . GLU A 1 238 ? -9.703 9.023 13.984 1 89.94 238 GLU A CA 1
ATOM 1966 C C . GLU A 1 238 ? -10.547 8.305 15.031 1 89.94 238 GLU A C 1
ATOM 1968 O O . GLU A 1 238 ? -11.766 8.203 14.891 1 89.94 238 GLU A O 1
ATOM 1973 N N . PRO A 1 239 ? -9.945 7.758 16.062 1 92.31 239 PRO A N 1
ATOM 1974 C CA . PRO A 1 239 ? -8.508 7.672 16.359 1 92.31 239 PRO A CA 1
ATOM 1975 C C . PRO A 1 239 ? -7.789 6.633 15.5 1 92.31 239 PRO A C 1
ATOM 1977 O O . PRO A 1 239 ? -8.328 5.551 15.258 1 92.31 239 PRO A O 1
ATOM 1980 N N . VAL A 1 240 ? -6.613 6.879 15.172 1 94.12 240 VAL A N 1
ATOM 1981 C CA . VAL A 1 240 ? -5.848 6.051 14.25 1 94.12 240 VAL A CA 1
ATOM 1982 C C . VAL A 1 240 ? -5.621 4.668 14.852 1 94.12 240 VAL A C 1
ATOM 1984 O O . VAL A 1 240 ? -5.906 3.65 14.219 1 94.12 240 VAL A O 1
ATOM 1987 N N . PRO A 1 241 ? -5.164 4.594 16.125 1 93.12 241 PRO A N 1
ATOM 1988 C CA . PRO A 1 241 ? -4.887 3.266 16.672 1 93.12 241 PRO A CA 1
ATOM 1989 C C . PRO A 1 241 ? -6.129 2.375 16.719 1 93.12 241 PRO A C 1
ATOM 1991 O O . PRO A 1 241 ? -6.051 1.184 16.406 1 93.12 241 PRO A O 1
ATOM 1994 N N . SER A 1 242 ? -7.234 2.977 17.031 1 95.06 242 SER A N 1
ATOM 1995 C CA . SER A 1 242 ? -8.461 2.189 17.109 1 95.06 242 SER A CA 1
ATOM 1996 C C . SER A 1 242 ? -8.867 1.659 15.742 1 95.06 242 SER A C 1
ATOM 1998 O O . SER A 1 242 ? -9.297 0.511 15.617 1 95.06 242 SER A O 1
ATOM 2000 N N . HIS A 1 243 ? -8.734 2.457 14.797 1 96.75 243 HIS A N 1
ATOM 2001 C CA . HIS A 1 243 ? -9.078 2.016 13.445 1 96.75 243 HIS A CA 1
ATOM 2002 C C . HIS A 1 243 ? -8.062 1.004 12.922 1 96.75 243 HIS A C 1
ATOM 2004 O O . HIS A 1 243 ? -8.438 0.037 12.258 1 96.75 243 HIS A O 1
ATOM 2010 N N . LEU A 1 244 ? -6.859 1.244 13.219 1 96.69 244 LEU A N 1
ATOM 2011 C CA . LEU A 1 244 ? -5.816 0.315 12.797 1 96.69 244 LEU A CA 1
ATOM 2012 C C . LEU A 1 244 ? -6.031 -1.061 13.422 1 96.69 244 LEU A C 1
ATOM 2014 O O . LEU A 1 244 ? -6.117 -2.062 12.703 1 96.69 244 LEU A O 1
ATOM 2018 N N . PHE A 1 245 ? -6.176 -1.078 14.695 1 96.62 245 PHE A N 1
ATOM 2019 C CA . PHE A 1 245 ? -6.332 -2.35 15.398 1 96.62 245 PHE A CA 1
ATOM 2020 C C . PHE A 1 245 ? -7.699 -2.959 15.117 1 96.62 245 PHE A C 1
ATOM 2022 O O . PHE A 1 245 ? -7.844 -4.184 15.078 1 96.62 245 PHE A O 1
ATOM 2029 N N . GLY A 1 246 ? -8.672 -2.072 14.945 1 97.5 246 GLY A N 1
ATOM 2030 C CA . GLY A 1 246 ? -9.961 -2.58 14.516 1 97.5 246 GLY A CA 1
ATOM 2031 C C . GLY A 1 246 ? -9.922 -3.27 13.164 1 97.5 246 GLY A C 1
ATOM 2032 O O . GLY A 1 246 ? -10.547 -4.312 12.977 1 97.5 246 GLY A O 1
ATOM 2033 N N . THR A 1 247 ? -9.227 -2.666 12.297 1 98.25 247 THR A N 1
ATOM 2034 C CA . THR A 1 247 ? -9.086 -3.232 10.961 1 98.25 247 THR A CA 1
ATOM 2035 C C . THR A 1 247 ? -8.289 -4.531 11.008 1 98.25 247 THR A C 1
ATOM 2037 O O . THR A 1 247 ? -8.68 -5.527 10.391 1 98.25 247 THR A O 1
ATOM 2040 N N . MET A 1 248 ? -7.199 -4.5 11.742 1 98.38 248 MET A N 1
ATOM 2041 C CA . MET A 1 248 ? -6.414 -5.719 11.922 1 98.38 248 MET A CA 1
ATOM 2042 C C . MET A 1 248 ? -7.242 -6.801 12.609 1 98.38 248 MET A C 1
ATOM 2044 O O . MET A 1 248 ? -7.191 -7.969 12.219 1 98.38 248 MET A O 1
ATOM 2048 N N . GLY A 1 249 ? -7.953 -6.395 13.625 1 98.31 249 GLY A N 1
ATOM 2049 C CA . GLY A 1 249 ? -8.836 -7.324 14.305 1 98.31 249 GLY A CA 1
ATOM 2050 C C . GLY A 1 249 ? -9.898 -7.922 13.398 1 98.31 249 GLY A C 1
ATOM 2051 O O . GLY A 1 249 ? -10.219 -9.109 13.508 1 98.31 249 GLY A O 1
ATOM 2052 N N . SER A 1 250 ? -10.383 -7.133 12.516 1 98.62 250 SER A N 1
ATOM 2053 C CA . SER A 1 250 ? -11.367 -7.617 11.555 1 98.62 250 SER A CA 1
ATOM 2054 C C . SER A 1 250 ? -10.75 -8.625 10.594 1 98.62 250 SER A C 1
ATOM 2056 O O . SER A 1 250 ? -11.414 -9.586 10.188 1 98.62 250 SER A O 1
ATOM 2058 N N . ALA A 1 251 ? -9.562 -8.344 10.195 1 98.62 251 ALA A N 1
ATOM 2059 C CA . ALA A 1 251 ? -8.859 -9.32 9.359 1 98.62 251 ALA A CA 1
ATOM 2060 C C . ALA A 1 251 ? -8.672 -10.641 10.102 1 98.62 251 ALA A C 1
ATOM 2062 O O . ALA A 1 251 ? -8.867 -11.711 9.523 1 98.62 251 ALA A O 1
ATOM 2063 N N . ALA A 1 252 ? -8.32 -10.562 11.352 1 98.44 252 ALA A N 1
ATOM 2064 C CA . ALA A 1 252 ? -8.188 -11.766 12.164 1 98.44 252 ALA A CA 1
ATOM 2065 C C . ALA A 1 252 ? -9.531 -12.469 12.32 1 98.44 252 ALA A C 1
ATOM 2067 O O . ALA A 1 252 ? -9.609 -13.703 12.273 1 98.44 252 ALA A O 1
ATOM 2068 N N . LEU A 1 253 ? -10.523 -11.695 12.516 1 98.38 253 LEU A N 1
ATOM 2069 C CA . LEU A 1 253 ? -11.867 -12.25 12.609 1 98.38 253 LEU A CA 1
ATOM 2070 C C . LEU A 1 253 ? -12.25 -12.977 11.328 1 98.38 253 LEU A C 1
ATOM 2072 O O . LEU A 1 253 ? -12.922 -14.016 11.375 1 98.38 253 LEU A O 1
ATOM 2076 N N . TYR A 1 254 ? -11.875 -12.469 10.242 1 98.5 254 TYR A N 1
ATOM 2077 C CA . TYR A 1 254 ? -12.148 -13.172 8.992 1 98.5 254 TYR A CA 1
ATOM 2078 C C . TYR A 1 254 ? -11.438 -14.523 8.961 1 98.5 254 TYR A C 1
ATOM 2080 O O . TYR A 1 254 ? -11.992 -15.508 8.469 1 98.5 254 TYR A O 1
ATOM 2088 N N . LEU A 1 255 ? -10.195 -14.5 9.375 1 98.31 255 LEU A N 1
ATOM 2089 C CA . LEU A 1 255 ? -9.477 -15.766 9.398 1 98.31 255 LEU A CA 1
ATOM 2090 C C . LEU A 1 255 ? -10.227 -16.797 10.234 1 98.31 255 LEU A C 1
ATOM 2092 O O . LEU A 1 255 ? -10.312 -17.969 9.852 1 98.31 255 LEU A O 1
ATOM 2096 N N . ALA A 1 256 ? -10.766 -16.391 11.352 1 97.75 256 ALA A N 1
ATOM 2097 C CA . ALA A 1 256 ? -11.594 -17.266 12.164 1 97.75 256 ALA A CA 1
ATOM 2098 C C . ALA A 1 256 ? -12.852 -17.703 11.406 1 97.75 256 ALA A C 1
ATOM 2100 O O . ALA A 1 256 ? -13.227 -18.875 11.445 1 97.75 256 ALA A O 1
ATOM 2101 N N . TYR A 1 257 ? -13.406 -16.766 10.781 1 97.88 257 TYR A N 1
ATOM 2102 C CA . TYR A 1 257 ? -14.578 -17.047 9.961 1 97.88 257 TYR A CA 1
ATOM 2103 C C . TYR A 1 257 ? -14.25 -18.047 8.867 1 97.88 257 TYR A C 1
ATOM 2105 O O . TYR A 1 257 ? -15.023 -18.969 8.617 1 97.88 257 TYR A O 1
ATOM 2113 N N . GLY A 1 258 ? -13.133 -17.875 8.203 1 96.69 258 GLY A N 1
ATOM 2114 C CA . GLY A 1 258 ? -12.688 -18.844 7.207 1 96.69 258 GLY A CA 1
ATOM 2115 C C . GLY A 1 258 ? -12.445 -20.219 7.777 1 96.69 258 GLY A C 1
ATOM 2116 O O . GLY A 1 258 ? -12.766 -21.219 7.141 1 96.69 258 GLY A O 1
ATOM 2117 N N . ALA A 1 259 ? -11.883 -20.266 8.984 1 96.19 259 ALA A N 1
ATOM 2118 C CA . ALA A 1 259 ? -11.641 -21.547 9.633 1 96.19 259 ALA A CA 1
ATOM 2119 C C . ALA A 1 259 ? -12.953 -22.266 9.945 1 96.19 259 ALA A C 1
ATOM 2121 O O . ALA A 1 259 ? -13.047 -23.484 9.82 1 96.19 259 ALA A O 1
ATOM 2122 N N . ILE A 1 260 ? -13.93 -21.531 10.344 1 96.06 260 ILE A N 1
ATOM 2123 C CA . ILE A 1 260 ? -15.266 -22.094 10.562 1 96.06 260 ILE A CA 1
ATOM 2124 C C . ILE A 1 260 ? -15.805 -22.656 9.25 1 96.06 260 ILE A C 1
ATOM 2126 O O . ILE A 1 260 ? -16.391 -23.734 9.227 1 96.06 260 ILE A O 1
ATOM 2130 N N . GLY A 1 261 ? -15.586 -21.922 8.18 1 94.81 261 GLY A N 1
ATOM 2131 C CA . GLY A 1 261 ? -15.992 -22.406 6.875 1 94.81 261 GLY A CA 1
ATOM 2132 C C . GLY A 1 261 ? -15.336 -23.734 6.508 1 94.81 261 GLY A C 1
ATOM 2133 O O . GLY A 1 261 ? -15.992 -24.625 5.973 1 94.81 261 GLY A O 1
ATOM 2134 N N . LYS A 1 262 ? -14.102 -23.812 6.781 1 93.69 262 LYS A N 1
ATOM 2135 C CA . LYS A 1 262 ? -13.391 -25.062 6.523 1 93.69 262 LYS A CA 1
ATOM 2136 C C . LYS A 1 262 ? -14 -26.203 7.32 1 93.69 262 LYS A C 1
ATOM 2138 O O . LYS A 1 262 ? -14.172 -27.312 6.797 1 93.69 262 LYS A O 1
ATOM 2143 N N . LEU A 1 263 ? -14.328 -25.969 8.508 1 93.19 263 LEU A N 1
ATOM 2144 C CA . LEU A 1 263 ? -14.922 -27 9.367 1 93.19 263 LEU A CA 1
ATOM 2145 C C . LEU A 1 263 ? -16.281 -27.438 8.828 1 93.19 263 LEU A C 1
ATOM 2147 O O . LEU A 1 263 ? -16.609 -28.625 8.867 1 93.19 263 LEU A O 1
ATOM 2151 N N . LEU A 1 264 ? -16.969 -26.531 8.297 1 93.12 264 LEU A N 1
ATOM 2152 C CA . LEU A 1 264 ? -18.344 -26.797 7.879 1 93.12 264 LEU A CA 1
ATOM 2153 C C . LEU A 1 264 ? -18.375 -27.375 6.465 1 93.12 264 LEU A C 1
ATOM 2155 O O . LEU A 1 264 ? -19.234 -28.172 6.133 1 93.12 264 LEU A O 1
ATOM 2159 N N . THR A 1 265 ? -17.453 -26.969 5.598 1 91.56 265 THR A N 1
ATOM 2160 C CA . THR A 1 265 ? -17.562 -27.312 4.184 1 91.56 265 THR A CA 1
ATOM 2161 C C . THR A 1 265 ? -16.406 -28.234 3.768 1 91.56 265 THR A C 1
ATOM 2163 O O . THR A 1 265 ? -16.453 -28.859 2.699 1 91.56 265 THR A O 1
ATOM 2166 N N . GLY A 1 266 ? -15.359 -28.297 4.594 1 88.62 266 GLY A N 1
ATOM 2167 C CA . GLY A 1 266 ? -14.203 -29.109 4.27 1 88.62 266 GLY A CA 1
ATOM 2168 C C . GLY A 1 266 ? -13.18 -28.391 3.416 1 88.62 266 GLY A C 1
ATOM 2169 O O . GLY A 1 266 ? -12.133 -28.953 3.082 1 88.62 266 GLY A O 1
ATOM 2170 N N . HIS A 1 267 ? -13.492 -27.094 3.117 1 88.12 267 HIS A N 1
ATOM 2171 C CA . HIS A 1 267 ? -12.594 -26.359 2.23 1 88.12 267 HIS A CA 1
ATOM 2172 C C . HIS A 1 267 ? -12.227 -25 2.824 1 88.12 267 HIS A C 1
ATOM 2174 O O . HIS A 1 267 ? -13.094 -24.281 3.314 1 88.12 267 HIS A O 1
ATOM 2180 N N . SER A 1 268 ? -10.922 -24.781 2.734 1 91 268 SER A N 1
ATOM 2181 C CA . SER A 1 268 ? -10.438 -23.484 3.203 1 91 268 SER A CA 1
ATOM 2182 C C . SER A 1 268 ? -10.609 -22.406 2.135 1 91 268 SER A C 1
ATOM 2184 O O . SER A 1 268 ? -10.477 -22.688 0.942 1 91 268 SER A O 1
ATOM 2186 N N . PRO A 1 269 ? -10.859 -21.188 2.555 1 92.38 269 PRO A N 1
ATOM 2187 C CA . PRO A 1 269 ? -10.992 -20.109 1.572 1 92.38 269 PRO A CA 1
ATOM 2188 C C . PRO A 1 269 ? -9.68 -19.812 0.839 1 92.38 269 PRO A C 1
ATOM 2190 O O . PRO A 1 269 ? -9.703 -19.453 -0.338 1 92.38 269 PRO A O 1
ATOM 2193 N N . PHE A 1 270 ? -8.617 -19.953 1.562 1 92.62 270 PHE A N 1
ATOM 2194 C CA . PHE A 1 270 ? -7.297 -19.812 0.961 1 92.62 270 PHE A CA 1
ATOM 2195 C C . PHE A 1 270 ? -6.48 -21.094 1.132 1 92.62 270 PHE A C 1
ATOM 2197 O O . PHE A 1 270 ? -6.535 -21.734 2.184 1 92.62 270 PHE A O 1
ATOM 2204 N N . PHE A 1 271 ? -5.727 -21.406 0.093 1 87.12 271 PHE A N 1
ATOM 2205 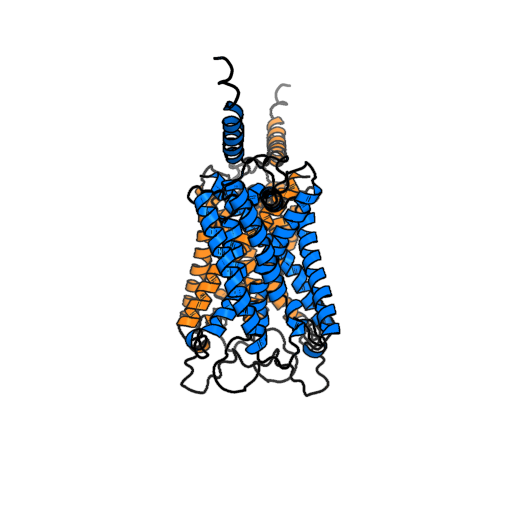C CA . PHE A 1 271 ? -4.926 -22.625 0.15 1 87.12 271 PHE A CA 1
ATOM 2206 C C . PHE A 1 271 ? -3.938 -22.578 1.31 1 87.12 271 PHE A C 1
ATOM 2208 O O . PHE A 1 271 ? -3.604 -23.609 1.896 1 87.12 271 PHE A O 1
ATOM 2215 N N . TRP A 1 272 ? -3.51 -21.375 1.617 1 89.62 272 TRP A N 1
ATOM 2216 C CA . TRP A 1 272 ? -2.443 -21.219 2.604 1 89.62 272 TRP A CA 1
ATOM 2217 C C . TRP A 1 272 ? -2.998 -21.328 4.02 1 89.62 272 TRP A C 1
ATOM 2219 O O . TRP A 1 272 ? -2.24 -21.281 4.992 1 89.62 272 TRP A O 1
ATOM 2229 N N . MET A 1 273 ? -4.281 -21.438 4.145 1 93.31 273 MET A N 1
ATOM 2230 C CA . MET A 1 273 ? -4.895 -21.656 5.453 1 93.31 273 MET A CA 1
ATOM 2231 C C . MET A 1 273 ? -4.926 -23.141 5.797 1 93.31 273 MET A C 1
ATOM 2233 O O . MET A 1 273 ? -5.242 -23.516 6.93 1 93.31 273 MET A O 1
ATOM 2237 N N . ASP A 1 274 ? -4.637 -23.953 4.875 1 89.38 274 ASP A N 1
ATOM 2238 C CA . ASP A 1 274 ? -4.691 -25.391 5.055 1 89.38 274 ASP A CA 1
ATOM 2239 C C . ASP A 1 274 ? -3.293 -25.984 5.25 1 89.38 274 ASP A C 1
ATOM 2241 O O . ASP A 1 274 ? -2.482 -25.984 4.32 1 89.38 274 ASP A O 1
ATOM 2245 N N . GLU A 1 275 ? -3.176 -26.562 6.371 1 89.19 275 GLU A N 1
ATOM 2246 C CA . GLU A 1 275 ? -1.883 -27.156 6.703 1 89.19 275 GLU A CA 1
ATOM 2247 C C . GLU A 1 275 ? -1.538 -28.297 5.758 1 89.19 275 GLU A C 1
ATOM 2249 O O . GLU A 1 275 ? -0.374 -28.484 5.395 1 89.19 275 GLU A O 1
ATOM 2254 N N . ALA A 1 276 ? -2.498 -29 5.309 1 85.94 276 ALA A N 1
ATOM 2255 C CA . ALA A 1 276 ? -2.289 -30.141 4.426 1 85.94 276 ALA A CA 1
ATOM 2256 C C . ALA A 1 276 ? -1.778 -29.688 3.059 1 85.94 276 ALA A C 1
ATOM 2258 O O . ALA A 1 276 ? -1.061 -30.422 2.383 1 85.94 276 ALA A O 1
ATOM 2259 N N . VAL A 1 277 ? -2.133 -28.5 2.773 1 81.69 277 VAL A N 1
ATOM 2260 C CA . VAL A 1 277 ? -1.754 -27.984 1.464 1 81.69 277 VAL A CA 1
ATOM 2261 C C . VAL A 1 277 ? -0.385 -27.312 1.549 1 81.69 277 VAL A C 1
ATOM 2263 O O . VAL A 1 277 ? 0.491 -27.562 0.719 1 81.69 277 VAL A O 1
ATOM 2266 N N . VAL A 1 278 ? -0.194 -26.547 2.586 1 81.75 278 VAL A N 1
ATOM 2267 C CA . VAL A 1 278 ? 1.032 -25.766 2.66 1 81.75 278 VAL A CA 1
ATOM 2268 C C . VAL A 1 278 ? 2.133 -26.578 3.332 1 81.75 278 VAL A C 1
ATOM 2270 O O . VAL A 1 278 ? 3.32 -26.312 3.15 1 81.75 278 VAL A O 1
ATOM 2273 N N . GLY A 1 279 ? 1.814 -27.594 4.148 1 79.88 279 GLY A N 1
ATOM 2274 C CA . GLY A 1 279 ? 2.787 -28.562 4.602 1 79.88 279 GLY A CA 1
ATOM 2275 C C . GLY A 1 279 ? 3.182 -28.391 6.055 1 79.88 279 GLY A C 1
ATOM 2276 O O . GLY A 1 279 ? 3.811 -29.266 6.645 1 79.88 279 GLY A O 1
ATOM 2277 N N . SER A 1 280 ? 2.99 -27.172 6.613 1 83.75 280 SER A N 1
ATOM 2278 C CA . SER A 1 280 ? 3.369 -27 8.016 1 83.75 280 SER A CA 1
ATOM 2279 C C . SER A 1 280 ? 2.492 -25.953 8.703 1 83.75 280 SER A C 1
ATOM 2281 O O . SER A 1 280 ? 1.95 -25.062 8.047 1 83.75 280 SER A O 1
ATOM 2283 N N . LYS A 1 281 ? 2.443 -26.109 10.016 1 89.19 281 LYS A N 1
ATOM 2284 C CA . LYS A 1 281 ? 1.689 -25.172 10.836 1 89.19 281 LYS A CA 1
ATOM 2285 C C . LYS A 1 281 ? 2.385 -23.812 10.875 1 89.19 281 LYS A C 1
ATOM 2287 O O . LYS A 1 281 ? 1.724 -22.766 10.953 1 89.19 281 LYS A O 1
ATOM 2292 N N . GLU A 1 282 ? 3.641 -23.844 10.852 1 84.25 282 GLU A N 1
ATOM 2293 C CA . GLU A 1 282 ? 4.422 -22.609 10.875 1 84.25 282 GLU A CA 1
ATOM 2294 C C . GLU A 1 282 ? 4.152 -21.766 9.633 1 84.25 282 GLU A C 1
ATOM 2296 O O . GLU A 1 282 ? 4.059 -20.531 9.719 1 84.25 282 GLU A O 1
ATOM 2301 N N . LYS A 1 283 ? 4.008 -22.422 8.555 1 83.81 283 LYS A N 1
ATOM 2302 C CA . LYS A 1 283 ? 3.699 -21.703 7.316 1 83.81 283 LYS A CA 1
ATOM 2303 C C . LYS A 1 283 ? 2.305 -21.094 7.371 1 83.81 283 LYS A C 1
ATOM 2305 O O . LYS A 1 283 ? 2.107 -19.938 6.953 1 83.81 283 LYS A O 1
ATOM 2310 N N . VAL A 1 284 ? 1.451 -21.875 7.859 1 90.81 284 VAL A N 1
ATOM 2311 C CA . VAL A 1 284 ? 0.093 -21.359 8.008 1 90.81 284 VAL A CA 1
ATOM 2312 C C . VAL A 1 284 ? 0.1 -20.125 8.906 1 90.81 284 VAL A C 1
ATOM 2314 O O . VAL A 1 284 ? -0.514 -19.109 8.578 1 90.81 284 VAL A O 1
ATOM 2317 N N . ALA A 1 285 ? 0.804 -20.266 10.016 1 91.31 285 ALA A N 1
ATOM 2318 C CA . ALA A 1 285 ? 0.912 -19.125 10.93 1 91.31 285 ALA A CA 1
ATOM 2319 C C . ALA A 1 285 ? 1.55 -17.922 10.242 1 91.31 285 ALA A C 1
ATOM 2321 O O . ALA A 1 285 ? 1.136 -16.781 10.453 1 91.31 285 ALA A O 1
ATOM 2322 N N . GLY A 1 286 ? 2.508 -18.188 9.445 1 88.75 286 GLY A N 1
ATOM 2323 C CA . GLY A 1 286 ? 3.156 -17.125 8.688 1 88.75 286 GLY A CA 1
ATOM 2324 C C . GLY A 1 286 ? 2.219 -16.406 7.738 1 88.75 286 GLY A C 1
ATOM 2325 O O . GLY A 1 286 ? 2.191 -15.172 7.695 1 88.75 286 GLY A O 1
ATOM 2326 N N . TYR A 1 287 ? 1.489 -17.172 7.031 1 90.94 287 TYR A N 1
ATOM 2327 C CA . TYR A 1 287 ? 0.538 -16.594 6.094 1 90.94 287 TYR A CA 1
ATOM 2328 C C . TYR A 1 287 ? -0.543 -15.812 6.828 1 90.94 287 TYR A C 1
ATOM 2330 O O . TYR A 1 287 ? -0.945 -14.734 6.391 1 90.94 287 TYR A O 1
ATOM 2338 N N . CYS A 1 288 ? -0.973 -16.344 7.938 1 94.69 288 CYS A N 1
ATOM 2339 C CA . CYS A 1 288 ? -1.988 -15.648 8.727 1 94.69 288 CYS A CA 1
ATOM 2340 C C . CYS A 1 288 ? -1.461 -14.32 9.258 1 94.69 288 CYS A C 1
ATOM 2342 O O . CYS A 1 288 ? -2.152 -13.305 9.195 1 94.69 288 CYS A O 1
ATOM 2344 N N . THR A 1 289 ? -0.302 -14.375 9.727 1 93.12 289 THR A N 1
ATOM 2345 C CA . THR A 1 289 ? 0.32 -13.148 10.195 1 93.12 289 THR A CA 1
ATOM 2346 C C . THR A 1 289 ? 0.48 -12.148 9.055 1 93.12 289 THR A C 1
ATOM 2348 O O . THR A 1 289 ? 0.218 -10.953 9.219 1 93.12 289 THR A O 1
ATOM 2351 N N . GLY A 1 290 ? 0.908 -12.68 7.953 1 92.19 290 GLY A N 1
ATOM 2352 C CA . GLY A 1 290 ? 1.022 -11.836 6.773 1 92.19 290 GLY A CA 1
ATOM 2353 C C . GLY A 1 290 ? -0.292 -11.195 6.363 1 92.19 290 GLY A C 1
ATOM 2354 O O . GLY A 1 290 ? -0.328 -10.023 5.98 1 92.19 290 GLY A O 1
ATOM 2355 N N . PHE A 1 291 ? -1.321 -11.984 6.488 1 95.75 291 PHE A N 1
ATOM 2356 C CA . PHE A 1 291 ? -2.658 -11.516 6.148 1 95.75 291 PHE A CA 1
ATOM 2357 C C . PHE A 1 291 ? -3.061 -10.344 7.043 1 95.75 291 PHE A C 1
ATOM 2359 O O . PHE A 1 291 ? -3.543 -9.32 6.559 1 95.75 291 PHE A O 1
ATOM 2366 N N . VAL A 1 292 ? -2.826 -10.469 8.281 1 97.38 292 VAL A N 1
ATOM 2367 C CA . VAL A 1 292 ? -3.184 -9.43 9.242 1 97.38 292 VAL A CA 1
ATOM 2368 C C . VAL A 1 292 ? -2.291 -8.211 9.039 1 97.38 292 VAL A C 1
ATOM 2370 O O . VAL A 1 292 ? -2.766 -7.074 9.086 1 97.38 292 VAL A O 1
ATOM 2373 N N . CYS A 1 293 ? -1.021 -8.391 8.75 1 94.38 293 CYS A N 1
ATOM 2374 C CA . CYS A 1 293 ? -0.101 -7.289 8.484 1 94.38 293 CYS A CA 1
ATOM 2375 C C . CYS A 1 293 ? -0.488 -6.547 7.215 1 94.38 293 CYS A C 1
ATOM 2377 O O . CYS A 1 293 ? -0.324 -5.328 7.125 1 94.38 293 CYS A O 1
ATOM 2379 N N . MET A 1 294 ? -0.955 -7.305 6.285 1 96.12 294 MET A N 1
ATOM 2380 C CA . MET A 1 294 ? -1.403 -6.684 5.043 1 96.12 294 MET A CA 1
ATOM 2381 C C . MET A 1 294 ? -2.561 -5.723 5.301 1 96.12 294 MET A C 1
ATOM 2383 O O . MET A 1 294 ? -2.662 -4.68 4.656 1 96.12 294 MET A O 1
ATOM 2387 N N . ALA A 1 295 ? -3.406 -6.098 6.219 1 98.31 295 ALA A N 1
ATOM 2388 C CA . ALA A 1 295 ? -4.5 -5.199 6.586 1 98.31 295 ALA A CA 1
ATOM 2389 C C . ALA A 1 295 ? -3.967 -3.861 7.086 1 98.31 295 ALA A C 1
ATOM 2391 O O . ALA A 1 295 ? -4.5 -2.805 6.738 1 98.31 295 ALA A O 1
ATOM 2392 N N . ALA A 1 296 ? -2.951 -3.93 7.848 1 97 296 ALA A N 1
ATOM 2393 C CA . ALA A 1 296 ? -2.334 -2.703 8.344 1 97 296 ALA A CA 1
ATOM 2394 C C . ALA A 1 296 ? -1.737 -1.886 7.203 1 97 296 ALA A C 1
ATOM 2396 O O . ALA A 1 296 ? -1.878 -0.662 7.168 1 97 296 ALA A O 1
ATOM 2397 N N . ALA A 1 297 ? -1.09 -2.529 6.305 1 96.06 297 ALA A N 1
ATOM 2398 C CA . ALA A 1 297 ? -0.486 -1.85 5.16 1 96.06 297 ALA A CA 1
ATOM 2399 C C . ALA A 1 297 ? -1.551 -1.188 4.289 1 96.06 297 ALA A C 1
ATOM 2401 O O . ALA A 1 297 ? -1.398 -0.036 3.879 1 96.06 297 ALA A O 1
ATOM 2402 N N . MET A 1 298 ? -2.592 -1.926 4.02 1 98 298 MET A N 1
ATOM 2403 C CA . MET A 1 298 ? -3.66 -1.383 3.186 1 98 298 MET A CA 1
ATOM 2404 C C . MET A 1 298 ? -4.406 -0.268 3.912 1 98 298 MET A C 1
ATOM 2406 O O . MET A 1 298 ? -4.922 0.655 3.279 1 98 298 MET A O 1
ATOM 2410 N N . PHE A 1 299 ? -4.445 -0.407 5.25 1 98.25 299 PHE A N 1
ATOM 2411 C CA . PHE A 1 299 ? -4.984 0.698 6.035 1 98.25 299 PHE A CA 1
ATOM 2412 C C . PHE A 1 299 ? -4.191 1.976 5.785 1 98.25 299 PHE A C 1
ATOM 2414 O O . PHE A 1 299 ? -4.773 3.041 5.57 1 98.25 299 PHE A O 1
ATOM 2421 N N . SER A 1 300 ? -2.898 1.827 5.836 1 97 300 SER A N 1
ATOM 2422 C CA . SER A 1 300 ? -2.047 2.982 5.574 1 97 300 SER A CA 1
ATOM 2423 C C . SER A 1 300 ? -2.289 3.545 4.18 1 97 300 SER A C 1
ATOM 2425 O O . SER A 1 300 ? -2.311 4.762 3.99 1 97 300 SER A O 1
ATOM 2427 N N . MET A 1 301 ? -2.445 2.691 3.283 1 97.44 301 MET A N 1
ATOM 2428 C CA . MET A 1 301 ? -2.705 3.117 1.911 1 97.44 301 MET A CA 1
ATOM 2429 C C . MET A 1 301 ? -4.016 3.889 1.819 1 97.44 301 MET A C 1
ATOM 2431 O O . MET A 1 301 ? -4.07 4.961 1.211 1 97.44 301 MET A O 1
ATOM 2435 N N . LEU A 1 302 ? -5.039 3.301 2.391 1 98.19 302 LEU A N 1
ATOM 2436 C CA . LEU A 1 302 ? -6.328 3.977 2.395 1 98.19 302 LEU A CA 1
ATOM 2437 C C . LEU A 1 302 ? -6.234 5.328 3.094 1 98.19 302 LEU A C 1
ATOM 2439 O O . LEU A 1 302 ? -6.773 6.324 2.607 1 98.19 302 LEU A O 1
ATOM 2443 N N . TYR A 1 303 ? -5.582 5.328 4.227 1 97.5 303 TYR A N 1
ATOM 2444 C CA . TYR A 1 303 ? -5.355 6.559 4.977 1 97.5 303 TYR A CA 1
ATOM 2445 C C . TYR A 1 303 ? -4.66 7.605 4.113 1 97.5 303 TYR A C 1
ATOM 2447 O O . TYR A 1 303 ? -4.996 8.789 4.172 1 97.5 303 TYR A O 1
ATOM 2455 N N . GLY A 1 304 ? -3.76 7.172 3.289 1 97 304 GLY A N 1
ATOM 2456 C CA . GLY A 1 304 ? -3.064 8.055 2.365 1 97 304 GLY A CA 1
ATOM 2457 C C . GLY A 1 304 ? -3.961 8.586 1.265 1 97 304 GLY A C 1
ATOM 2458 O O . GLY A 1 304 ? -3.885 9.766 0.916 1 97 304 GLY A O 1
ATOM 2459 N N . LEU A 1 305 ? -4.75 7.746 0.747 1 97.19 305 LEU A N 1
ATOM 2460 C CA . LEU A 1 305 ? -5.676 8.172 -0.298 1 97.19 305 LEU A CA 1
ATOM 2461 C C . LEU A 1 305 ? -6.598 9.273 0.207 1 97.19 305 LEU A C 1
ATOM 2463 O O . LEU A 1 305 ? -6.781 10.289 -0.466 1 97.19 305 LEU A O 1
ATOM 2467 N N . ILE A 1 306 ? -7.094 9.031 1.375 1 97.06 306 ILE A N 1
ATOM 2468 C CA . ILE A 1 306 ? -8.008 10 1.967 1 97.06 306 ILE A CA 1
ATOM 2469 C C . ILE A 1 306 ? -7.262 11.305 2.26 1 97.06 306 ILE A C 1
ATOM 2471 O O . ILE A 1 306 ? -7.773 12.391 1.989 1 97.06 306 ILE A O 1
ATOM 2475 N N . GLY A 1 307 ? -6.082 11.117 2.787 1 94.81 307 GLY A N 1
ATOM 2476 C CA . GLY A 1 307 ? -5.277 12.297 3.061 1 94.81 307 GLY A CA 1
ATOM 2477 C C . GLY A 1 307 ? -4.953 13.102 1.815 1 94.81 307 GLY A C 1
ATOM 2478 O O . GLY A 1 307 ? -4.961 14.336 1.845 1 94.81 307 GLY A O 1
ATOM 2479 N N . MET A 1 308 ? -4.621 12.484 0.803 1 95.25 308 MET A N 1
ATOM 2480 C CA . MET A 1 308 ? -4.324 13.156 -0.458 1 95.25 308 MET A CA 1
ATOM 2481 C C . MET A 1 308 ? -5.551 13.906 -0.976 1 95.25 308 MET A C 1
ATOM 2483 O O . MET A 1 308 ? -5.434 15.031 -1.459 1 95.25 308 MET A O 1
ATOM 2487 N N . ARG A 1 309 ? -6.656 13.266 -0.92 1 94.56 309 ARG A N 1
ATOM 2488 C CA . ARG A 1 309 ? -7.891 13.922 -1.341 1 94.56 309 ARG A CA 1
ATOM 2489 C C . ARG A 1 309 ? -8.164 15.164 -0.505 1 94.56 309 ARG A C 1
ATOM 2491 O O . ARG A 1 309 ? -8.523 16.219 -1.043 1 94.56 309 ARG A O 1
ATOM 2498 N N . GLU A 1 310 ? -8.039 15 0.807 1 93.38 310 GLU A N 1
ATOM 2499 C CA . GLU A 1 310 ? -8.25 16.141 1.691 1 93.38 310 GLU A CA 1
ATOM 2500 C C . GLU A 1 310 ? -7.336 17.312 1.324 1 93.38 310 GLU A C 1
ATOM 2502 O O . GLU A 1 310 ? -7.758 18.469 1.337 1 93.38 310 GLU A O 1
ATOM 2507 N N . ASN A 1 311 ? -6.172 16.969 0.984 1 90.44 311 ASN A N 1
ATOM 2508 C CA . ASN A 1 311 ? -5.203 17.984 0.597 1 90.44 311 ASN A CA 1
ATOM 2509 C C . ASN A 1 311 ? -5.578 18.641 -0.731 1 90.44 311 ASN A C 1
ATOM 2511 O O . ASN A 1 311 ? -5.492 19.859 -0.874 1 90.44 311 ASN A O 1
ATOM 2515 N N . ALA A 1 312 ? -6.012 17.906 -1.603 1 89.25 312 ALA A N 1
ATOM 2516 C CA . ALA A 1 312 ? -6.348 18.406 -2.939 1 89.25 312 ALA A CA 1
ATOM 2517 C C . ALA A 1 312 ? -7.641 19.203 -2.924 1 89.25 312 ALA A C 1
ATOM 2519 O O . ALA A 1 312 ? -7.793 20.156 -3.684 1 89.25 312 ALA A O 1
ATOM 2520 N N . SER A 1 313 ? -8.547 18.812 -2.156 1 87.19 313 SER A N 1
ATOM 2521 C CA . SER A 1 313 ? -9.852 19.469 -2.141 1 87.19 313 SER A CA 1
ATOM 2522 C C . SER A 1 313 ? -9.805 20.766 -1.354 1 87.19 313 SER A C 1
ATOM 2524 O O . SER A 1 313 ? -10.672 21.625 -1.523 1 87.19 313 SER A O 1
ATOM 2526 N N . ARG A 1 314 ? -8.859 20.922 -0.497 1 79.25 314 ARG A N 1
ATOM 2527 C CA . ARG A 1 314 ? -8.695 22.188 0.205 1 79.25 314 ARG A CA 1
ATOM 2528 C C . ARG A 1 314 ? -8.18 23.266 -0.736 1 79.25 314 ARG A C 1
ATOM 2530 O O . ARG A 1 314 ? -8.492 24.453 -0.566 1 79.25 314 ARG A O 1
ATOM 2537 N N . ALA A 1 315 ? -7.398 22.891 -1.603 1 64.56 315 ALA A N 1
ATOM 2538 C CA . ALA A 1 315 ? -6.797 23.844 -2.535 1 64.56 315 ALA A CA 1
ATOM 2539 C C . ALA A 1 315 ? -7.824 24.344 -3.543 1 64.56 315 ALA A C 1
ATOM 2541 O O . ALA A 1 315 ? -7.598 25.359 -4.219 1 64.56 315 ALA A O 1
ATOM 2542 N N . HIS A 1 316 ? -8.969 23.734 -3.631 1 57.31 316 HIS A N 1
ATOM 2543 C CA . HIS A 1 316 ? -9.992 24.203 -4.57 1 57.31 316 HIS A CA 1
ATOM 2544 C C . HIS A 1 316 ? -11.211 24.734 -3.834 1 57.31 316 HIS A C 1
ATOM 2546 O O . HIS A 1 316 ? -11.617 24.188 -2.807 1 57.31 316 HIS A O 1
ATOM 2552 N N . MET B 1 1 ? 32.312 46.75 33.5 1 25.83 1 MET B N 1
ATOM 2553 C CA . MET B 1 1 ? 31.25 45.906 34.062 1 25.83 1 MET B CA 1
ATOM 2554 C C . MET B 1 1 ? 30.203 45.562 32.969 1 25.83 1 MET B C 1
ATOM 2556 O O . MET B 1 1 ? 29.219 44.875 33.25 1 25.83 1 MET B O 1
ATOM 2560 N N . GLU B 1 2 ? 30.078 46.344 31.828 1 28.78 2 GLU B N 1
ATOM 2561 C CA . GLU B 1 2 ? 29 46.344 30.828 1 28.78 2 GLU B CA 1
ATOM 2562 C C . GLU B 1 2 ? 29.125 45.156 29.875 1 28.78 2 GLU B C 1
ATOM 2564 O O . GLU B 1 2 ? 28.328 45.031 28.938 1 28.78 2 GLU B O 1
ATOM 2569 N N . ARG B 1 3 ? 30.203 44.438 29.766 1 31.61 3 ARG B N 1
ATOM 2570 C CA . ARG B 1 3 ? 30.453 43.5 28.656 1 31.61 3 ARG B CA 1
ATOM 2571 C C . ARG B 1 3 ? 29.594 42.25 28.781 1 31.61 3 ARG B C 1
ATOM 2573 O O . ARG B 1 3 ? 29.734 41.312 28.016 1 31.61 3 ARG B O 1
ATOM 2580 N N . VAL B 1 4 ? 28.938 42.031 29.922 1 32.75 4 VAL B N 1
ATOM 2581 C CA . VAL B 1 4 ? 28.438 40.688 30.188 1 32.75 4 VAL B CA 1
ATOM 2582 C C . VAL B 1 4 ? 27.219 40.406 29.312 1 32.75 4 VAL B C 1
ATOM 2584 O O . VAL B 1 4 ? 26.797 39.25 29.172 1 32.75 4 VAL B O 1
ATOM 2587 N N . LEU B 1 5 ? 26.406 41.375 28.859 1 28.53 5 LEU B N 1
ATOM 2588 C CA . LEU B 1 5 ? 25.031 41.062 28.5 1 28.53 5 LEU B CA 1
ATOM 2589 C C . LEU B 1 5 ? 24.938 40.406 27.141 1 28.53 5 LEU B C 1
ATOM 2591 O O . LEU B 1 5 ? 23.859 40 26.703 1 28.53 5 LEU B O 1
ATOM 2595 N N . GLU B 1 6 ? 25.953 40.5 26.219 1 30.64 6 GLU B N 1
ATOM 2596 C CA . GLU B 1 6 ? 25.641 40.219 24.812 1 30.64 6 GLU B CA 1
ATOM 2597 C C . GLU B 1 6 ? 25.531 38.688 24.578 1 30.64 6 GLU B C 1
ATOM 2599 O O . GLU B 1 6 ? 25.344 38.25 23.438 1 30.64 6 GLU B O 1
ATOM 2604 N N . ARG B 1 7 ? 25.906 37.812 25.516 1 31.67 7 ARG B N 1
ATOM 2605 C CA . ARG B 1 7 ? 25.969 36.406 25.125 1 31.67 7 ARG B CA 1
ATOM 2606 C C . ARG B 1 7 ? 24.578 35.781 25.062 1 31.67 7 ARG B C 1
ATOM 2608 O O . ARG B 1 7 ? 24.438 34.562 24.953 1 31.67 7 ARG B O 1
ATOM 2615 N N . ALA B 1 8 ? 23.531 36.531 25.453 1 33.12 8 ALA B N 1
ATOM 2616 C CA . ALA B 1 8 ? 22.266 35.812 25.672 1 33.12 8 ALA B CA 1
ATOM 2617 C C . ALA B 1 8 ? 21.641 35.375 24.359 1 33.12 8 ALA B C 1
ATOM 2619 O O . ALA B 1 8 ? 20.5 34.938 24.328 1 33.12 8 ALA B O 1
ATOM 2620 N N . PRO B 1 9 ? 22.203 35.75 23.172 1 36.91 9 PRO B N 1
ATOM 2621 C CA . PRO B 1 9 ? 21.344 35.438 22.031 1 36.91 9 PRO B CA 1
ATOM 2622 C C . PRO B 1 9 ? 21.203 33.938 21.766 1 36.91 9 PRO B C 1
ATOM 2624 O O . PRO B 1 9 ? 20.328 33.5 21.031 1 36.91 9 PRO B O 1
ATOM 2627 N N . LEU B 1 10 ? 22.156 33.156 22.219 1 37.56 10 LEU B N 1
ATOM 2628 C CA . LEU B 1 10 ? 22.109 31.734 21.812 1 37.56 10 LEU B CA 1
ATOM 2629 C C . LEU B 1 10 ? 20.953 31.016 22.5 1 37.56 10 LEU B C 1
ATOM 2631 O O . LEU B 1 10 ? 20.484 30 22 1 37.56 10 LEU B O 1
ATOM 2635 N N . LEU B 1 11 ? 20.531 31.469 23.734 1 37.84 11 LEU B N 1
ATOM 2636 C CA . LEU B 1 11 ? 19.375 30.844 24.375 1 37.84 11 LEU B CA 1
ATOM 2637 C C . LEU B 1 11 ? 18.094 31.172 23.625 1 37.84 11 LEU B C 1
ATOM 2639 O O . LEU B 1 11 ? 17.141 30.391 23.641 1 37.84 11 LEU B O 1
ATOM 2643 N N . GLY B 1 12 ? 18.047 32.281 22.953 1 39.81 12 GLY B N 1
ATOM 2644 C CA . GLY B 1 12 ? 16.844 32.656 22.203 1 39.81 12 GLY B CA 1
ATOM 2645 C C . GLY B 1 12 ? 16.578 31.781 21 1 39.81 12 GLY B C 1
ATOM 2646 O O . GLY B 1 12 ? 15.438 31.422 20.719 1 39.81 12 GLY B O 1
ATOM 2647 N N . ASN B 1 13 ? 17.672 31.406 20.234 1 43.88 13 ASN B N 1
ATOM 2648 C CA . ASN B 1 13 ? 17.453 30.578 19.047 1 43.88 13 ASN B CA 1
ATOM 2649 C C . ASN B 1 13 ? 17.156 29.141 19.422 1 43.88 13 ASN B C 1
ATOM 2651 O O . ASN B 1 13 ? 16.453 28.438 18.688 1 43.88 13 ASN B O 1
ATOM 2655 N N . ARG B 1 14 ? 17.703 28.609 20.469 1 45.44 14 ARG B N 1
ATOM 2656 C CA . ARG B 1 14 ? 17.328 27.297 20.984 1 45.44 14 ARG B CA 1
ATOM 2657 C C . ARG B 1 14 ? 15.883 27.297 21.484 1 45.44 14 ARG B C 1
ATOM 2659 O O . ARG B 1 14 ? 15.148 26.328 21.281 1 45.44 14 ARG B O 1
ATOM 2666 N N . GLN B 1 15 ? 15.555 28.25 22.188 1 43.47 15 GLN B N 1
ATOM 2667 C CA . GLN B 1 15 ? 14.172 28.406 22.609 1 43.47 15 GLN B CA 1
ATOM 2668 C C . GLN B 1 15 ? 13.25 28.594 21.422 1 43.47 15 GLN B C 1
ATOM 2670 O O . GLN B 1 15 ? 12.141 28.047 21.391 1 43.47 15 GLN B O 1
ATOM 2675 N N . GLN B 1 16 ? 13.648 29.328 20.453 1 42.56 16 GLN B N 1
ATOM 2676 C CA . GLN B 1 16 ? 12.875 29.453 19.234 1 42.56 16 GLN B CA 1
ATOM 2677 C C . GLN B 1 16 ? 12.859 28.156 18.438 1 42.56 16 GLN B C 1
ATOM 2679 O O . GLN B 1 16 ? 11.844 27.781 17.859 1 42.56 16 GLN B O 1
ATOM 2684 N N . ASP B 1 17 ? 13.953 27.5 18.391 1 45.81 17 ASP B N 1
ATOM 2685 C CA . ASP B 1 17 ? 14 26.172 17.766 1 45.81 17 ASP B CA 1
ATOM 2686 C C . ASP B 1 17 ? 13.164 25.172 18.562 1 45.81 17 ASP B C 1
ATOM 2688 O O . ASP B 1 17 ? 12.461 24.344 17.984 1 45.81 17 ASP B O 1
ATOM 2692 N N . GLU B 1 18 ? 13.32 25.125 19.875 1 45.31 18 GLU B N 1
ATOM 2693 C CA . GLU B 1 18 ? 12.438 24.312 20.703 1 45.31 18 GLU B CA 1
ATOM 2694 C C . GLU B 1 18 ? 10.992 24.781 20.594 1 45.31 18 GLU B C 1
ATOM 2696 O O . GLU B 1 18 ? 10.07 23.969 20.547 1 45.31 18 GLU B O 1
ATOM 2701 N N . GLU B 1 19 ? 10.781 26 20.641 1 42.97 19 GLU B N 1
ATOM 2702 C CA . GLU B 1 19 ? 9.43 26.547 20.5 1 42.97 19 GLU B CA 1
ATOM 2703 C C . GLU B 1 19 ? 8.898 26.328 19.078 1 42.97 19 GLU B C 1
ATOM 2705 O O . GLU B 1 19 ? 7.711 26.078 18.891 1 42.97 19 GLU B O 1
ATOM 2710 N N . SER B 1 20 ? 9.711 26.594 18.078 1 43.62 20 SER B N 1
ATOM 2711 C CA . SER B 1 20 ? 9.328 26.297 16.703 1 43.62 20 SER B CA 1
ATOM 2712 C C . SER B 1 20 ? 9.164 24.797 16.5 1 43.62 20 SER B C 1
ATOM 2714 O O . SER B 1 20 ? 8.484 24.359 15.562 1 43.62 20 SER B O 1
ATOM 2716 N N . GLN B 1 21 ? 9.883 23.969 17.109 1 45 21 GLN B N 1
ATOM 2717 C CA . GLN B 1 21 ? 9.648 22.516 17.172 1 45 21 GLN B CA 1
ATOM 2718 C C . GLN B 1 21 ? 8.25 22.219 17.703 1 45 21 GLN B C 1
ATOM 2720 O O . GLN B 1 21 ? 7.602 21.266 17.234 1 45 21 GLN B O 1
ATOM 2725 N N . VAL B 1 22 ? 7.871 22.812 18.734 1 42.28 22 VAL B N 1
ATOM 2726 C CA . VAL B 1 22 ? 6.566 22.641 19.359 1 42.28 22 VAL B CA 1
ATOM 2727 C C . VAL B 1 22 ? 5.477 23.188 18.438 1 42.28 22 VAL B C 1
ATOM 2729 O O . VAL B 1 22 ? 4.383 22.609 18.359 1 42.28 22 VAL B O 1
ATOM 2732 N N . THR B 1 23 ? 5.746 24.359 17.922 1 41.94 23 THR B N 1
ATOM 2733 C CA . THR B 1 23 ? 4.625 24.906 17.172 1 41.94 23 THR B CA 1
ATOM 2734 C C . THR B 1 2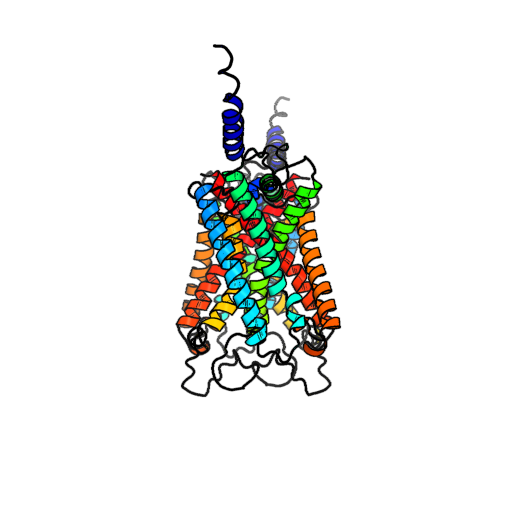3 ? 4.625 24.391 15.734 1 41.94 23 THR B C 1
ATOM 2736 O O . THR B 1 23 ? 3.775 24.766 14.93 1 41.94 23 THR B O 1
ATOM 2739 N N . GLY B 1 24 ? 5.383 23.266 15.375 1 44.53 24 GLY B N 1
ATOM 2740 C CA . GLY B 1 24 ? 5.344 22.5 14.141 1 44.53 24 GLY B CA 1
ATOM 2741 C C . GLY B 1 24 ? 5.398 23.375 12.898 1 44.53 24 GLY B C 1
ATOM 2742 O O . GLY B 1 24 ? 5.203 22.875 11.781 1 44.53 24 GLY B O 1
ATOM 2743 N N . ALA B 1 25 ? 5.16 24.641 12.961 1 48.75 25 ALA B N 1
ATOM 2744 C CA . ALA B 1 25 ? 4.992 25.484 11.781 1 48.75 25 ALA B CA 1
ATOM 2745 C C . ALA B 1 25 ? 6.207 25.406 10.859 1 48.75 25 ALA B C 1
ATOM 2747 O O . ALA B 1 25 ? 6.152 24.766 9.805 1 48.75 25 ALA B O 1
ATOM 2748 N N . ASP B 1 26 ? 7.34 26.391 10.688 1 58.25 26 ASP B N 1
ATOM 2749 C CA . ASP B 1 26 ? 8.203 26.797 9.586 1 58.25 26 ASP B CA 1
ATOM 2750 C C . ASP B 1 26 ? 9.57 26.109 9.672 1 58.25 26 ASP B C 1
ATOM 2752 O O . ASP B 1 26 ? 10.594 26.703 9.344 1 58.25 26 ASP B O 1
ATOM 2756 N N . HIS B 1 27 ? 9.664 24.875 10.086 1 67.81 27 HIS B N 1
ATOM 2757 C CA . HIS B 1 27 ? 11.016 24.328 10.07 1 67.81 27 HIS B CA 1
ATOM 2758 C C . HIS B 1 27 ? 11.406 23.875 8.664 1 67.81 27 HIS B C 1
ATOM 2760 O O . HIS B 1 27 ? 10.578 23.359 7.914 1 67.81 27 HIS B O 1
ATOM 2766 N N . PRO B 1 28 ? 12.688 24.188 8.406 1 79.19 28 PRO B N 1
ATOM 2767 C CA . PRO B 1 28 ? 13.195 23.703 7.125 1 79.19 28 PRO B CA 1
ATOM 2768 C C . PRO B 1 28 ? 13.141 22.188 7.008 1 79.19 28 PRO B C 1
ATOM 2770 O O . PRO B 1 28 ? 13.227 21.484 8.016 1 79.19 28 PRO B O 1
ATOM 2773 N N . ILE B 1 29 ? 12.906 21.75 5.914 1 82.75 29 ILE B N 1
ATOM 2774 C CA . ILE B 1 29 ? 12.711 20.328 5.629 1 82.75 29 ILE B CA 1
ATOM 2775 C C . ILE B 1 29 ? 13.93 19.531 6.082 1 82.75 29 ILE B C 1
ATOM 2777 O O . ILE B 1 29 ? 13.805 18.391 6.523 1 82.75 29 ILE B O 1
ATOM 2781 N N . PHE B 1 30 ? 15.141 20.062 6.059 1 79.75 30 PHE B N 1
ATOM 2782 C CA . PHE B 1 30 ? 16.375 19.359 6.41 1 79.75 30 PHE B CA 1
ATOM 2783 C C . PHE B 1 30 ? 16.453 19.125 7.914 1 79.75 30 PHE B C 1
ATOM 2785 O O . PHE B 1 30 ? 16.969 18.094 8.359 1 79.75 30 PHE B O 1
ATOM 2792 N N . LEU B 1 31 ? 15.875 20 8.586 1 81.25 31 LEU B N 1
ATOM 2793 C CA . LEU B 1 31 ? 15.82 19.828 10.039 1 81.25 31 LEU B CA 1
ATOM 2794 C C . LEU B 1 31 ? 14.734 18.844 10.422 1 81.25 31 LEU B C 1
ATOM 2796 O O . LEU B 1 31 ? 14.891 18.078 11.391 1 81.25 31 LEU B O 1
ATOM 2800 N N . ARG B 1 32 ? 13.734 18.797 9.664 1 87.75 32 ARG B N 1
ATOM 2801 C CA . ARG B 1 32 ? 12.664 17.844 9.938 1 87.75 32 ARG B CA 1
ATOM 2802 C C . ARG B 1 32 ? 13.148 16.406 9.742 1 87.75 32 ARG B C 1
ATOM 2804 O O . ARG B 1 32 ? 12.734 15.5 10.469 1 87.75 32 ARG B O 1
ATOM 2811 N N . ALA B 1 33 ? 13.969 16.281 8.766 1 90.5 33 ALA B N 1
ATOM 2812 C CA . ALA B 1 33 ? 14.516 14.961 8.492 1 90.5 33 ALA B CA 1
ATOM 2813 C C . ALA B 1 33 ? 15.469 14.523 9.602 1 90.5 33 ALA B C 1
ATOM 2815 O O . ALA B 1 33 ? 15.688 13.328 9.812 1 90.5 33 ALA B O 1
ATOM 2816 N N . ALA B 1 34 ? 15.914 15.523 10.344 1 89.5 34 ALA B N 1
ATOM 2817 C CA . ALA B 1 34 ? 16.953 15.242 11.336 1 89.5 34 ALA B CA 1
ATOM 2818 C C . ALA B 1 34 ? 16.375 15.219 12.742 1 89.5 34 ALA B C 1
ATOM 2820 O O . ALA B 1 34 ? 17.109 15.062 13.727 1 89.5 34 ALA B O 1
ATOM 2821 N N . HIS B 1 35 ? 15.039 15.359 12.867 1 90.5 35 HIS B N 1
ATOM 2822 C CA . HIS B 1 35 ? 14.414 15.375 14.188 1 90.5 35 HIS B CA 1
ATOM 2823 C C . HIS B 1 35 ? 13.25 14.406 14.258 1 90.5 35 HIS B C 1
ATOM 2825 O O . HIS B 1 35 ? 12.484 14.266 13.297 1 90.5 35 HIS B O 1
ATOM 2831 N N . SER B 1 36 ? 13.211 13.789 15.398 1 92.88 36 SER B N 1
ATOM 2832 C CA . SER B 1 36 ? 12.078 12.922 15.688 1 92.88 36 SER B CA 1
ATOM 2833 C C . SER B 1 36 ? 10.961 13.688 16.391 1 92.88 36 SER B C 1
ATOM 2835 O O . SER B 1 36 ? 11.227 14.594 17.188 1 92.88 36 SER B O 1
ATOM 2837 N N . PRO B 1 37 ? 9.758 13.336 16.125 1 91.69 37 PRO B N 1
ATOM 2838 C CA . PRO B 1 37 ? 8.656 14 16.828 1 91.69 37 PRO B CA 1
ATOM 2839 C C . PRO B 1 37 ? 8.352 13.375 18.188 1 91.69 37 PRO B C 1
ATOM 2841 O O . PRO B 1 37 ? 7.535 13.898 18.953 1 91.69 37 PRO B O 1
ATOM 2844 N N . TRP B 1 38 ? 9.016 12.281 18.469 1 93.25 38 TRP B N 1
ATOM 2845 C CA . TRP B 1 38 ? 8.727 11.547 19.688 1 93.25 38 TRP B CA 1
ATOM 2846 C C . TRP B 1 38 ? 9.656 11.977 20.812 1 93.25 38 TRP B C 1
ATOM 2848 O O . TRP B 1 38 ? 10.875 12.055 20.625 1 93.25 38 TRP B O 1
ATOM 2858 N N . ARG B 1 39 ? 9.188 12.094 21.953 1 88.81 39 ARG B N 1
ATOM 2859 C CA . ARG B 1 39 ? 9.922 12.609 23.094 1 88.81 39 ARG B CA 1
ATOM 2860 C C . ARG B 1 39 ? 11.047 11.664 23.5 1 88.81 39 ARG B C 1
ATOM 2862 O O . ARG B 1 39 ? 12.156 12.109 23.797 1 88.81 39 ARG B O 1
ATOM 2869 N N . PRO B 1 40 ? 10.758 10.375 23.484 1 91 40 PRO B N 1
ATOM 2870 C CA . PRO B 1 40 ? 11.844 9.477 23.891 1 91 40 PRO B CA 1
ATOM 2871 C C . PRO B 1 40 ? 13.023 9.5 22.938 1 91 40 PRO B C 1
ATOM 2873 O O . PRO B 1 40 ? 14.125 9.078 23.297 1 91 40 PRO B O 1
ATOM 2876 N N . LEU B 1 41 ? 12.836 9.961 21.781 1 92.25 41 LEU B N 1
ATOM 2877 C CA . LEU B 1 41 ? 13.906 10.047 20.797 1 92.25 41 LEU B CA 1
ATOM 2878 C C . LEU B 1 41 ? 14.422 11.477 20.688 1 92.25 41 LEU B C 1
ATOM 2880 O O . LEU B 1 41 ? 14.273 12.117 19.641 1 92.25 41 LEU B O 1
ATOM 2884 N N . ASN B 1 42 ? 15.094 11.844 21.75 1 89.75 42 ASN B N 1
ATOM 2885 C CA . ASN B 1 42 ? 15.719 13.156 21.703 1 89.75 42 ASN B CA 1
ATOM 2886 C C . ASN B 1 42 ? 16.922 13.18 20.766 1 89.75 42 ASN B C 1
ATOM 2888 O O . ASN B 1 42 ? 17.297 12.141 20.203 1 89.75 42 ASN B O 1
ATOM 2892 N N . GLN B 1 43 ? 17.484 14.266 20.625 1 88.5 43 GLN B N 1
ATOM 2893 C CA . GLN B 1 43 ? 18.516 14.469 19.609 1 88.5 43 GLN B CA 1
ATOM 2894 C C . GLN B 1 43 ? 19.719 13.578 19.859 1 88.5 43 GLN B C 1
ATOM 2896 O O . GLN B 1 43 ? 20.312 13.055 18.906 1 88.5 43 GLN B O 1
ATOM 2901 N N . ASN B 1 44 ? 20.078 13.414 21.031 1 89.5 44 ASN B N 1
ATOM 2902 C CA . ASN B 1 44 ? 21.203 12.555 21.359 1 89.5 44 ASN B CA 1
ATOM 2903 C C . ASN B 1 44 ? 20.906 11.094 21.031 1 89.5 44 ASN B C 1
ATOM 2905 O O . ASN B 1 44 ? 21.688 10.43 20.359 1 89.5 44 ASN B O 1
ATOM 2909 N N . VAL B 1 45 ? 19.797 10.703 21.562 1 92.62 45 VAL B N 1
ATOM 2910 C CA . VAL B 1 45 ? 19.406 9.312 21.328 1 92.62 45 VAL B CA 1
ATOM 2911 C C . VAL B 1 45 ? 19.234 9.062 19.828 1 92.62 45 VAL B C 1
ATOM 2913 O O . VAL B 1 45 ? 19.688 8.047 19.312 1 92.62 45 VAL B O 1
ATOM 2916 N N . LEU B 1 46 ? 18.656 9.992 19.203 1 94.69 46 LEU B N 1
ATOM 2917 C CA . LEU B 1 46 ? 18.438 9.883 17.766 1 94.69 46 LEU B CA 1
ATOM 2918 C C . LEU B 1 46 ? 19.766 9.789 17.016 1 94.69 46 LEU B C 1
ATOM 2920 O O . LEU B 1 46 ? 19.906 9.008 16.078 1 94.69 46 LEU B O 1
ATOM 2924 N N . GLY B 1 47 ? 20.719 10.594 17.406 1 92.44 47 GLY B N 1
ATOM 2925 C CA . GLY B 1 47 ? 22.047 10.555 16.797 1 92.44 47 GLY B CA 1
ATOM 2926 C C . GLY B 1 47 ? 22.703 9.195 16.906 1 92.44 47 GLY B C 1
ATOM 2927 O O . GLY B 1 47 ? 23.266 8.695 15.93 1 92.44 47 GLY B O 1
ATOM 2928 N N . TYR B 1 48 ? 22.578 8.633 18.062 1 93.75 48 TYR B N 1
ATOM 2929 C CA . TYR B 1 48 ? 23.188 7.324 18.266 1 93.75 48 TYR B CA 1
ATOM 2930 C C . TYR B 1 48 ? 22.469 6.258 17.453 1 93.75 48 TYR B C 1
ATOM 2932 O O . TYR B 1 48 ? 23.109 5.383 16.859 1 93.75 48 TYR B O 1
ATOM 2940 N N . VAL B 1 49 ? 21.188 6.328 17.438 1 96.19 49 VAL B N 1
ATOM 2941 C CA . VAL B 1 49 ? 20.391 5.34 16.719 1 96.19 49 VAL B CA 1
ATOM 2942 C C . VAL B 1 49 ? 20.688 5.441 15.219 1 96.19 49 VAL B C 1
ATOM 2944 O O . VAL B 1 49 ? 20.906 4.426 14.555 1 96.19 49 VAL B O 1
ATOM 2947 N N . ARG B 1 50 ? 20.766 6.609 14.727 1 96.5 50 ARG B N 1
ATOM 2948 C CA . ARG B 1 50 ? 21.047 6.824 13.312 1 96.5 50 ARG B CA 1
ATOM 2949 C C . ARG B 1 50 ? 22.453 6.363 12.961 1 96.5 50 ARG B C 1
ATOM 2951 O O . ARG B 1 50 ? 22.672 5.758 11.914 1 96.5 50 ARG B O 1
ATOM 2958 N N . ALA B 1 51 ? 23.359 6.656 13.805 1 95.38 51 ALA B N 1
ATOM 2959 C CA . ALA B 1 51 ? 24.734 6.238 13.562 1 95.38 51 ALA B CA 1
ATOM 2960 C C . ALA B 1 51 ? 24.844 4.719 13.539 1 95.38 51 ALA B C 1
ATOM 2962 O O . ALA B 1 51 ? 25.531 4.152 12.688 1 95.38 51 ALA B O 1
ATOM 2963 N N . ALA B 1 52 ? 24.172 4.145 14.484 1 97.25 52 ALA B N 1
ATOM 2964 C CA . ALA B 1 52 ? 24.172 2.688 14.531 1 97.25 52 ALA B CA 1
ATOM 2965 C C . ALA B 1 52 ? 23.531 2.094 13.289 1 97.25 52 ALA B C 1
ATOM 2967 O O . ALA B 1 52 ? 24.031 1.126 12.719 1 97.25 52 ALA B O 1
ATOM 2968 N N . LEU B 1 53 ? 22.438 2.658 12.898 1 97.75 53 LEU B N 1
ATOM 2969 C CA . LEU B 1 53 ? 21.734 2.188 11.711 1 97.75 53 LEU B CA 1
ATOM 2970 C C . LEU B 1 53 ? 22.594 2.352 10.469 1 97.75 53 LEU B C 1
ATOM 2972 O O . LEU B 1 53 ? 22.688 1.444 9.633 1 97.75 53 LEU B O 1
ATOM 2976 N N . LEU B 1 54 ? 23.203 3.463 10.359 1 97.31 54 LEU B N 1
ATOM 2977 C CA . LEU B 1 54 ? 24.078 3.713 9.219 1 97.31 54 LEU B CA 1
ATOM 2978 C C . LEU B 1 54 ? 25.25 2.74 9.195 1 97.31 54 LEU B C 1
ATOM 2980 O O . LEU B 1 54 ? 25.609 2.209 8.141 1 97.31 54 LEU B O 1
ATOM 2984 N N . ALA B 1 55 ? 25.844 2.518 10.352 1 97.19 55 ALA B N 1
ATOM 2985 C CA . ALA B 1 55 ? 26.953 1.555 10.445 1 97.19 55 ALA B CA 1
ATOM 2986 C C . ALA B 1 55 ? 26.5 0.165 10.008 1 97.19 55 ALA B C 1
ATOM 2988 O O . ALA B 1 55 ? 27.203 -0.521 9.266 1 97.19 55 ALA B O 1
ATOM 2989 N N . TYR B 1 56 ? 25.359 -0.166 10.477 1 98 56 TYR B N 1
ATOM 2990 C CA . TYR B 1 56 ? 24.812 -1.448 10.062 1 98 56 TYR B CA 1
ATOM 2991 C C . TYR B 1 56 ? 24.609 -1.498 8.547 1 98 56 TYR B C 1
ATOM 2993 O O . TYR B 1 56 ? 24.953 -2.49 7.906 1 98 56 TYR B O 1
ATOM 3001 N N . MET B 1 57 ? 24.062 -0.484 8.016 1 98 57 MET B N 1
ATOM 3002 C CA . MET B 1 57 ? 23.781 -0.457 6.59 1 98 57 MET B CA 1
ATOM 3003 C C . MET B 1 57 ? 25.062 -0.534 5.766 1 98 57 MET B C 1
ATOM 3005 O O . MET B 1 57 ? 25.109 -1.219 4.742 1 98 57 MET B O 1
ATOM 3009 N N . ILE B 1 58 ? 26.047 0.117 6.184 1 96.56 58 ILE B N 1
ATOM 3010 C CA . ILE B 1 58 ? 27.328 0.09 5.465 1 96.56 58 ILE B CA 1
ATOM 3011 C C . ILE B 1 58 ? 27.922 -1.311 5.539 1 96.56 58 ILE B C 1
ATOM 3013 O O . ILE B 1 58 ? 28.344 -1.864 4.523 1 96.56 58 ILE B O 1
ATOM 3017 N N . ALA B 1 59 ? 27.906 -1.883 6.711 1 97.06 59 ALA B N 1
ATOM 3018 C CA . ALA B 1 59 ? 28.438 -3.232 6.879 1 97.06 59 ALA B CA 1
ATOM 3019 C C . ALA B 1 59 ? 27.641 -4.246 6.074 1 97.06 59 ALA B C 1
ATOM 3021 O O . ALA B 1 59 ? 28.203 -5.062 5.344 1 97.06 59 ALA B O 1
ATOM 3022 N N . ALA B 1 60 ? 26.344 -4.156 6.254 1 97.25 60 ALA B N 1
ATOM 3023 C CA . ALA B 1 60 ? 25.469 -5.059 5.508 1 97.25 60 ALA B CA 1
ATOM 3024 C C . ALA B 1 60 ? 25.625 -4.848 4.004 1 97.25 60 ALA B C 1
ATOM 3026 O O . ALA B 1 60 ? 25.578 -5.805 3.229 1 97.25 60 ALA B O 1
ATOM 3027 N N . GLY B 1 61 ? 25.75 -3.559 3.635 1 95.94 61 GLY B N 1
ATOM 3028 C CA . GLY B 1 61 ? 25.953 -3.268 2.223 1 95.94 61 GLY B CA 1
ATOM 3029 C C . GLY B 1 61 ? 27.156 -3.99 1.633 1 95.94 61 GLY B C 1
ATOM 3030 O O . GLY B 1 61 ? 27.078 -4.535 0.529 1 95.94 61 GLY B O 1
ATOM 3031 N N . GLY B 1 62 ? 28.25 -4.031 2.344 1 94.44 62 GLY B N 1
ATOM 3032 C CA . GLY B 1 62 ? 29.406 -4.785 1.906 1 94.44 62 GLY B CA 1
ATOM 3033 C C . GLY B 1 62 ? 29.141 -6.277 1.79 1 94.44 62 GLY B C 1
ATOM 3034 O O . GLY B 1 62 ? 29.562 -6.91 0.822 1 94.44 62 GLY B O 1
ATOM 3035 N N . MET B 1 63 ? 28.469 -6.75 2.711 1 94.75 63 MET B N 1
ATOM 3036 C CA . MET B 1 63 ? 28.141 -8.172 2.699 1 94.75 63 MET B CA 1
ATOM 3037 C C . MET B 1 63 ? 27.188 -8.508 1.55 1 94.75 63 MET B C 1
ATOM 3039 O O . MET B 1 63 ? 27.312 -9.562 0.927 1 94.75 63 MET B O 1
ATOM 3043 N N . LEU B 1 64 ? 26.266 -7.633 1.319 1 95.12 64 LEU B N 1
ATOM 3044 C CA . LEU B 1 64 ? 25.297 -7.848 0.238 1 95.12 64 LEU B CA 1
ATOM 3045 C C . LEU B 1 64 ? 26 -7.82 -1.117 1 95.12 64 LEU B C 1
ATOM 3047 O O . LEU B 1 64 ? 25.656 -8.602 -2.012 1 95.12 64 LEU B O 1
ATOM 3051 N N . LEU B 1 65 ? 26.922 -6.926 -1.244 1 92.12 65 LEU B N 1
ATOM 3052 C CA . LEU B 1 65 ? 27.703 -6.895 -2.473 1 92.12 65 LEU B CA 1
ATOM 3053 C C . LEU B 1 65 ? 28.484 -8.195 -2.658 1 92.12 65 LEU B C 1
ATOM 3055 O O . LEU B 1 65 ? 28.531 -8.742 -3.762 1 92.12 65 LEU B O 1
ATOM 3059 N N . ASP B 1 66 ? 29.078 -8.703 -1.586 1 91.38 66 ASP B N 1
ATOM 3060 C CA . ASP B 1 66 ? 29.781 -9.984 -1.629 1 91.38 66 ASP B CA 1
ATOM 3061 C C . ASP B 1 66 ? 28.828 -11.117 -2.014 1 91.38 66 ASP B C 1
ATOM 3063 O O . ASP B 1 66 ? 29.188 -11.992 -2.805 1 91.38 66 ASP B O 1
ATOM 3067 N N . TYR B 1 67 ? 27.688 -11.016 -1.536 1 89.69 67 TYR B N 1
ATOM 3068 C CA . TYR B 1 67 ? 26.672 -12.023 -1.85 1 89.69 67 TYR B CA 1
ATOM 3069 C C . TYR B 1 67 ? 26.312 -12 -3.332 1 89.69 67 TYR B C 1
ATOM 3071 O O . TYR B 1 67 ? 26.25 -13.047 -3.979 1 89.69 67 TYR B O 1
ATOM 3079 N N . LYS B 1 68 ? 26.094 -10.852 -3.867 1 89.12 68 LYS B N 1
ATOM 3080 C CA . LYS B 1 68 ? 25.688 -10.727 -5.266 1 89.12 68 LYS B CA 1
ATOM 3081 C C . LYS B 1 68 ? 26.828 -11.109 -6.203 1 89.12 68 LYS B C 1
ATOM 3083 O O . LYS B 1 68 ? 26.594 -11.625 -7.297 1 89.12 68 LYS B O 1
ATOM 3088 N N . ILE B 1 69 ? 28.016 -10.953 -5.793 1 87.56 69 ILE B N 1
ATOM 3089 C CA . ILE B 1 69 ? 29.172 -11.227 -6.637 1 87.56 69 ILE B CA 1
ATOM 3090 C C . ILE B 1 69 ? 29.531 -12.703 -6.562 1 87.56 69 ILE B C 1
ATOM 3092 O O . ILE B 1 69 ? 29.781 -13.336 -7.59 1 87.56 69 ILE B O 1
ATOM 3096 N N . LYS B 1 70 ? 29.438 -13.289 -5.41 1 82.06 70 LYS B N 1
ATOM 3097 C CA . LYS B 1 70 ? 30.047 -14.602 -5.223 1 82.06 70 LYS B CA 1
ATOM 3098 C C . LYS B 1 70 ? 28.984 -15.68 -5.059 1 82.06 70 LYS B C 1
ATOM 3100 O O . LYS B 1 70 ? 29.234 -16.859 -5.332 1 82.06 70 LYS B O 1
ATOM 3105 N N . HIS B 1 71 ? 27.969 -15.312 -4.535 1 67.88 71 HIS B N 1
ATOM 3106 C CA . HIS B 1 71 ? 27.078 -16.375 -4.074 1 67.88 71 HIS B CA 1
ATOM 3107 C C . HIS B 1 71 ? 25.844 -16.469 -4.949 1 67.88 71 HIS B C 1
ATOM 3109 O O . HIS B 1 71 ? 25.031 -17.391 -4.797 1 67.88 71 HIS B O 1
ATOM 3115 N N . ARG B 1 72 ? 25.688 -15.562 -5.711 1 63.72 72 ARG B N 1
ATOM 3116 C CA . ARG B 1 72 ? 24.531 -15.711 -6.59 1 63.72 72 ARG B CA 1
ATOM 3117 C C . ARG B 1 72 ? 24.906 -16.438 -7.875 1 63.72 72 ARG B C 1
ATOM 3119 O O . ARG B 1 72 ? 25.891 -16.094 -8.531 1 63.72 72 ARG B O 1
ATOM 3126 N N . ASP B 1 73 ? 24.547 -17.656 -7.875 1 56.75 73 ASP B N 1
ATOM 3127 C CA . ASP B 1 73 ? 24.828 -18.5 -9.031 1 56.75 73 ASP B CA 1
ATOM 3128 C C . ASP B 1 73 ? 24.297 -17.875 -10.32 1 56.75 73 ASP B C 1
ATOM 3130 O O . ASP B 1 73 ? 23.156 -18.125 -10.711 1 56.75 73 ASP B O 1
ATOM 3134 N N . ASP B 1 74 ? 24.734 -16.75 -10.578 1 59.34 74 ASP B N 1
ATOM 3135 C CA . ASP B 1 74 ? 24.234 -16.172 -11.82 1 59.34 74 ASP B CA 1
ATOM 3136 C C . ASP B 1 74 ? 25.312 -16.188 -12.898 1 59.34 74 ASP B C 1
ATOM 3138 O O . ASP B 1 74 ? 26.453 -15.805 -12.648 1 59.34 74 ASP B O 1
ATOM 3142 N N . GLU B 1 75 ? 25.156 -17.078 -13.852 1 61.03 75 GLU B N 1
ATOM 3143 C CA . GLU B 1 75 ? 26.062 -17.156 -15 1 61.03 75 GLU B CA 1
ATOM 3144 C C . GLU B 1 75 ? 26.219 -15.789 -15.664 1 61.03 75 GLU B C 1
ATOM 3146 O O . GLU B 1 75 ? 27.016 -15.633 -16.594 1 61.03 75 GLU B O 1
ATOM 3151 N N . HIS B 1 76 ? 25.625 -14.812 -14.969 1 68.12 76 HIS B N 1
ATOM 3152 C CA . HIS B 1 76 ? 25.625 -13.523 -15.664 1 68.12 76 HIS B CA 1
ATOM 3153 C C . HIS B 1 76 ? 26.75 -12.625 -15.148 1 68.12 76 HIS B C 1
ATOM 3155 O O . HIS B 1 76 ? 27.328 -12.898 -14.094 1 68.12 76 HIS B O 1
ATOM 3161 N N . THR B 1 77 ? 27.125 -11.672 -15.984 1 78.75 77 THR B N 1
ATOM 3162 C CA . THR B 1 77 ? 28.172 -10.719 -15.656 1 78.75 77 THR B CA 1
ATOM 3163 C C . THR B 1 77 ? 27.812 -9.922 -14.406 1 78.75 77 THR B C 1
ATOM 3165 O O . THR B 1 77 ? 26.641 -9.633 -14.164 1 78.75 77 THR B O 1
ATOM 3168 N N . ASN B 1 78 ? 28.812 -9.664 -13.562 1 88.38 78 ASN B N 1
ATOM 3169 C CA . ASN B 1 78 ? 28.625 -8.867 -12.352 1 88.38 78 ASN B CA 1
ATOM 3170 C C . ASN B 1 78 ? 28.266 -7.426 -12.68 1 88.38 78 ASN B C 1
ATOM 3172 O O . ASN B 1 78 ? 27.797 -6.688 -11.812 1 88.38 78 ASN B O 1
ATOM 3176 N N . TRP B 1 79 ? 28.406 -7.004 -13.844 1 88.06 79 TRP B N 1
ATOM 3177 C CA . TRP B 1 79 ? 28.141 -5.633 -14.25 1 88.06 79 TRP B CA 1
ATOM 3178 C C . TRP B 1 79 ? 26.641 -5.348 -14.234 1 88.06 79 TRP B C 1
ATOM 3180 O O . TRP B 1 79 ? 26.219 -4.191 -14.32 1 88.06 79 TRP B O 1
ATOM 3190 N N . ARG B 1 80 ? 25.828 -6.324 -14 1 91.56 80 ARG B N 1
ATOM 3191 C CA . ARG B 1 80 ? 24.375 -6.148 -13.945 1 91.56 80 ARG B CA 1
ATOM 3192 C C . ARG B 1 80 ? 23.938 -5.609 -12.586 1 91.56 80 ARG B C 1
ATOM 3194 O O . ARG B 1 80 ? 22.844 -5.074 -12.453 1 91.56 80 ARG B O 1
ATOM 3201 N N . ILE B 1 81 ? 24.797 -5.723 -11.625 1 93.19 81 ILE B N 1
ATOM 3202 C CA . ILE B 1 81 ? 24.453 -5.48 -10.227 1 93.19 81 ILE B CA 1
ATOM 3203 C C . ILE B 1 81 ? 24.016 -4.031 -10.047 1 93.19 81 ILE B C 1
ATOM 3205 O O . ILE B 1 81 ? 22.984 -3.764 -9.422 1 93.19 81 ILE B O 1
ATOM 3209 N N . PRO B 1 82 ? 24.688 -3.035 -10.672 1 94.38 82 PRO B N 1
ATOM 3210 C CA . PRO B 1 82 ? 24.25 -1.647 -10.469 1 94.38 82 PRO B CA 1
ATOM 3211 C C . PRO B 1 82 ? 22.875 -1.363 -11.062 1 94.38 82 PRO B C 1
ATOM 3213 O O . PRO B 1 82 ? 22.234 -0.388 -10.68 1 94.38 82 PRO B O 1
ATOM 3216 N N . PHE B 1 83 ? 22.391 -2.174 -11.898 1 95.62 83 PHE B N 1
ATOM 3217 C CA . PHE B 1 83 ? 21.141 -1.906 -12.602 1 95.62 83 PHE B CA 1
ATOM 3218 C C . PHE B 1 83 ? 19.984 -2.613 -11.914 1 95.62 83 PHE B C 1
ATOM 3220 O O . PHE B 1 83 ? 18.812 -2.395 -12.266 1 95.62 83 PHE B O 1
ATOM 3227 N N . GLN B 1 84 ? 20.234 -3.428 -10.914 1 95.56 84 GLN B N 1
ATOM 3228 C CA . GLN B 1 84 ? 19.188 -4.117 -10.18 1 95.56 84 GLN B CA 1
ATOM 3229 C C . GLN B 1 84 ? 18.438 -3.156 -9.266 1 95.56 84 GLN B C 1
ATOM 3231 O O . GLN B 1 84 ? 19.031 -2.271 -8.656 1 95.56 84 GLN B O 1
ATOM 3236 N N . PHE B 1 85 ? 17.141 -3.363 -9.258 1 97.06 85 PHE B N 1
ATOM 3237 C CA . PHE B 1 85 ? 16.281 -2.467 -8.5 1 97.06 85 PHE B CA 1
ATOM 3238 C C . PHE B 1 85 ? 16.656 -2.484 -7.02 1 97.06 85 PHE B C 1
ATOM 3240 O O . PHE B 1 85 ? 16.672 -1.442 -6.359 1 97.06 85 PHE B O 1
ATOM 3247 N N . SER B 1 86 ? 16.953 -3.67 -6.461 1 96.19 86 SER B N 1
ATOM 3248 C CA . SER B 1 86 ? 17.344 -3.787 -5.062 1 96.19 86 SER B CA 1
ATOM 3249 C C . SER B 1 86 ? 18.625 -3.004 -4.777 1 96.19 86 SER B C 1
ATOM 3251 O O . SER B 1 86 ? 18.766 -2.387 -3.721 1 96.19 86 SER B O 1
ATOM 3253 N N . THR B 1 87 ? 19.547 -3.035 -5.734 1 96.56 87 THR B N 1
ATOM 3254 C CA . THR B 1 87 ? 20.797 -2.299 -5.578 1 96.56 87 THR B CA 1
ATOM 3255 C C . THR B 1 87 ? 20.531 -0.793 -5.594 1 96.56 87 THR B C 1
ATOM 3257 O O . THR B 1 87 ? 21.078 -0.059 -4.766 1 96.56 87 THR B O 1
ATOM 3260 N N . VAL B 1 88 ? 19.75 -0.393 -6.523 1 97.69 88 VAL B N 1
ATOM 3261 C CA . VAL B 1 88 ? 19.406 1.021 -6.613 1 97.69 88 VAL B CA 1
ATOM 3262 C C . VAL B 1 88 ? 18.703 1.468 -5.332 1 97.69 88 VAL B C 1
ATOM 3264 O O . VAL B 1 88 ? 19 2.537 -4.793 1 97.69 88 VAL B O 1
ATOM 3267 N N . THR B 1 89 ? 17.797 0.663 -4.844 1 98.31 89 THR B N 1
ATOM 3268 C CA . THR B 1 89 ? 17.078 0.96 -3.617 1 98.31 89 THR B CA 1
ATOM 3269 C C . THR B 1 89 ? 18.031 1.097 -2.438 1 98.31 89 THR B C 1
ATOM 3271 O O . THR B 1 89 ? 17.953 2.059 -1.671 1 98.31 89 THR B O 1
ATOM 3274 N N . TRP B 1 90 ? 18.938 0.173 -2.316 1 98.12 90 TRP B N 1
ATOM 3275 C CA . TRP B 1 90 ? 19.906 0.206 -1.236 1 98.12 90 TRP B CA 1
ATOM 3276 C C . TRP B 1 90 ? 20.812 1.433 -1.354 1 98.12 90 TRP B C 1
ATOM 3278 O O . TRP B 1 90 ? 21.141 2.066 -0.35 1 98.12 90 TRP B O 1
ATOM 3288 N N . PHE B 1 91 ? 21.203 1.697 -2.566 1 97.69 91 PHE B N 1
ATOM 3289 C CA . PHE B 1 91 ? 22.062 2.861 -2.795 1 97.69 91 PHE B CA 1
ATOM 3290 C C . PHE B 1 91 ? 21.359 4.137 -2.344 1 97.69 91 PHE B C 1
ATOM 3292 O O . PHE B 1 91 ? 21.938 4.953 -1.627 1 97.69 91 PHE B O 1
ATOM 3299 N N . LEU B 1 92 ? 20.141 4.316 -2.736 1 98.19 92 LEU B N 1
ATOM 3300 C CA . LEU B 1 92 ? 19.375 5.5 -2.363 1 98.19 92 LEU B CA 1
ATOM 3301 C C . LEU B 1 92 ? 19.188 5.57 -0.852 1 98.19 92 LEU B C 1
ATOM 3303 O O . LEU B 1 92 ? 19.297 6.645 -0.257 1 98.19 92 LEU B O 1
ATOM 3307 N N . LEU B 1 93 ? 18.938 4.426 -0.259 1 98.31 93 LEU B N 1
ATOM 3308 C CA . LEU B 1 93 ? 18.719 4.383 1.182 1 98.31 93 LEU B CA 1
ATOM 3309 C C . LEU B 1 93 ? 19.984 4.75 1.941 1 98.31 93 LEU B C 1
ATOM 3311 O O . LEU B 1 93 ? 19.938 5.5 2.92 1 98.31 93 LEU B O 1
ATOM 3315 N N . ILE B 1 94 ? 21.109 4.215 1.507 1 97.81 94 ILE B N 1
ATOM 3316 C CA . ILE B 1 94 ? 22.375 4.535 2.162 1 97.81 94 ILE B CA 1
ATOM 3317 C C . ILE B 1 94 ? 22.656 6.027 2.027 1 97.81 94 ILE B C 1
ATOM 3319 O O . ILE B 1 94 ? 23.062 6.68 2.99 1 97.81 94 ILE B O 1
ATOM 3323 N N . LEU B 1 95 ? 22.453 6.539 0.839 1 96.94 95 LEU B N 1
ATOM 3324 C CA . LEU B 1 95 ? 22.672 7.961 0.608 1 96.94 95 LEU B CA 1
ATOM 3325 C C . LEU B 1 95 ? 21.781 8.805 1.519 1 96.94 95 LEU B C 1
ATOM 3327 O O . LEU B 1 95 ? 22.234 9.789 2.104 1 96.94 95 LEU B O 1
ATOM 3331 N N . TYR B 1 96 ? 20.578 8.453 1.651 1 96.88 96 TYR B N 1
ATOM 3332 C CA . TYR B 1 96 ? 19.641 9.18 2.502 1 96.88 96 TYR B CA 1
ATOM 3333 C C . TYR B 1 96 ? 20.094 9.156 3.957 1 96.88 96 TYR B C 1
ATOM 3335 O O . TYR B 1 96 ? 20.172 10.195 4.609 1 96.88 96 TYR B O 1
ATOM 3343 N N . HIS B 1 97 ? 20.344 7.969 4.445 1 97.06 97 HIS B N 1
ATOM 3344 C CA . HIS B 1 97 ? 20.688 7.836 5.859 1 97.06 97 HIS B CA 1
ATOM 3345 C C . HIS B 1 97 ? 22.047 8.469 6.156 1 97.06 97 HIS B C 1
ATOM 3347 O O . HIS B 1 97 ? 22.281 8.961 7.262 1 97.06 97 HIS B O 1
ATOM 3353 N N . LEU B 1 98 ? 22.953 8.422 5.164 1 95.25 98 LEU B N 1
ATOM 3354 C CA . LEU B 1 98 ? 24.219 9.133 5.316 1 95.25 98 LEU B CA 1
ATOM 3355 C C . LEU B 1 98 ? 23.984 10.633 5.484 1 95.25 98 LEU B C 1
ATOM 3357 O O . LEU B 1 98 ? 24.531 11.25 6.406 1 95.25 98 LEU B O 1
ATOM 3361 N N . MET B 1 99 ? 23.141 11.18 4.66 1 92.94 99 MET B N 1
ATOM 3362 C CA . MET B 1 99 ? 22.828 12.609 4.688 1 92.94 99 MET B CA 1
ATOM 3363 C C . MET B 1 99 ? 22.156 12.992 6 1 92.94 99 MET B C 1
ATOM 3365 O O . MET B 1 99 ? 22.609 13.914 6.688 1 92.94 99 MET B O 1
ATOM 3369 N N . VAL B 1 100 ? 21.172 12.273 6.371 1 93.62 100 VAL B N 1
ATOM 3370 C CA . VAL B 1 100 ? 20.375 12.672 7.523 1 93.62 100 VAL B CA 1
ATOM 3371 C C . VAL B 1 100 ? 21.156 12.422 8.812 1 93.62 100 VAL B C 1
ATOM 3373 O O . VAL B 1 100 ? 21.047 13.195 9.766 1 93.62 100 VAL B O 1
ATOM 3376 N N . THR B 1 101 ? 21.938 11.391 8.844 1 93.62 101 THR B N 1
ATOM 3377 C CA . THR B 1 101 ? 22.797 11.156 10.008 1 93.62 101 THR B CA 1
ATOM 3378 C C . THR B 1 101 ? 23.797 12.297 10.18 1 93.62 101 THR B C 1
ATOM 3380 O O . THR B 1 101 ? 24 12.789 11.289 1 93.62 101 THR B O 1
ATOM 3383 N N . ALA B 1 102 ? 24.375 12.695 9.07 1 89.19 102 ALA B N 1
ATOM 3384 C CA . ALA B 1 102 ? 25.297 13.828 9.109 1 89.19 102 ALA B CA 1
ATOM 3385 C C . ALA B 1 102 ? 24.609 15.086 9.633 1 89.19 102 ALA B C 1
ATOM 3387 O O . ALA B 1 102 ? 25.141 15.789 10.484 1 89.19 102 ALA B O 1
ATOM 3388 N N . TRP B 1 103 ? 23.438 15.266 9.125 1 87.5 103 TRP B N 1
ATOM 3389 C CA . TRP B 1 103 ? 22.672 16.422 9.555 1 87.5 103 TRP B CA 1
ATOM 3390 C C . TRP B 1 103 ? 22.312 16.328 11.031 1 87.5 103 TRP B C 1
ATOM 3392 O O . TRP B 1 103 ? 22.344 17.328 11.758 1 87.5 103 TRP B O 1
ATOM 3402 N N . THR B 1 104 ? 21.953 15.195 11.469 1 88.12 104 THR B N 1
ATOM 3403 C CA . THR B 1 104 ? 21.578 14.984 12.859 1 88.12 104 THR B CA 1
ATOM 3404 C C . THR B 1 104 ? 22.766 15.234 13.789 1 88.12 104 THR B C 1
ATOM 3406 O O . THR B 1 104 ? 22.625 15.93 14.797 1 88.12 104 THR B O 1
ATOM 3409 N N .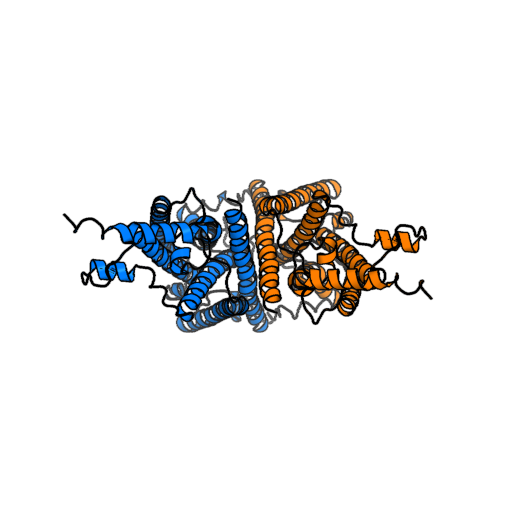 ILE B 1 105 ? 23.891 14.781 13.398 1 84.12 105 ILE B N 1
ATOM 3410 C CA . ILE B 1 105 ? 25.078 14.883 14.234 1 84.12 105 ILE B CA 1
ATOM 3411 C C . ILE B 1 105 ? 25.609 16.312 14.227 1 84.12 105 ILE B C 1
ATOM 3413 O O . ILE B 1 105 ? 26.016 16.844 15.258 1 84.12 105 ILE B O 1
ATOM 3417 N N . THR B 1 106 ? 25.547 16.938 13.078 1 79.5 106 THR B N 1
ATOM 3418 C CA . THR B 1 106 ? 26.062 18.297 12.992 1 79.5 106 THR B CA 1
ATOM 3419 C C . THR B 1 106 ? 25.141 19.266 13.727 1 79.5 106 THR B C 1
ATOM 3421 O O . THR B 1 106 ? 25.609 20.219 14.359 1 79.5 106 THR B O 1
ATOM 3424 N N . HIS B 1 107 ? 23.953 19.016 13.617 1 75.25 107 HIS B N 1
ATOM 3425 C CA . HIS B 1 107 ? 23.016 19.875 14.336 1 75.25 107 HIS B CA 1
ATOM 3426 C C . HIS B 1 107 ? 23.156 19.703 15.844 1 75.25 107 HIS B C 1
ATOM 3428 O O . HIS B 1 107 ? 22.953 20.656 16.609 1 75.25 107 HIS B O 1
ATOM 3434 N N . MET B 1 108 ? 23.484 18.609 16.297 1 70.69 108 MET B N 1
ATOM 3435 C CA . MET B 1 108 ? 23.656 18.312 17.719 1 70.69 108 MET B CA 1
ATOM 3436 C C . MET B 1 108 ? 24.938 18.938 18.25 1 70.69 108 MET B C 1
ATOM 3438 O O . MET B 1 108 ? 24.938 19.547 19.312 1 70.69 108 MET B O 1
ATOM 3442 N N . HIS B 1 109 ? 25.938 18.828 17.469 1 70 109 HIS B N 1
ATOM 3443 C CA . HIS B 1 109 ? 27.25 19.188 18 1 70 109 HIS B CA 1
ATOM 3444 C C . HIS B 1 109 ? 27.672 20.578 17.531 1 70 109 HIS B C 1
ATOM 3446 O O . HIS B 1 109 ? 28.438 21.266 18.219 1 70 109 HIS B O 1
ATOM 3452 N N . TRP B 1 110 ? 27.203 20.922 16.328 1 63.44 110 TRP B N 1
ATOM 3453 C CA . TRP B 1 110 ? 27.625 22.219 15.789 1 63.44 110 TRP B CA 1
ATOM 3454 C C . TRP B 1 110 ? 26.422 23 15.281 1 63.44 110 TRP B C 1
ATOM 3456 O O . TRP B 1 110 ? 26.328 23.312 14.086 1 63.44 110 TRP B O 1
ATOM 3466 N N . PRO B 1 111 ? 25.438 23.297 16.203 1 58.44 111 PRO B N 1
ATOM 3467 C CA . PRO B 1 111 ? 24.219 23.969 15.727 1 58.44 111 PRO B CA 1
ATOM 3468 C C . PRO B 1 111 ? 24.516 25.328 15.102 1 58.44 111 PRO B C 1
ATOM 3470 O O . PRO B 1 111 ? 23.781 25.797 14.234 1 58.44 111 PRO B O 1
ATOM 3473 N N . ASP B 1 112 ? 25.531 26.047 15.594 1 55.59 112 ASP B N 1
ATOM 3474 C CA . ASP B 1 112 ? 25.875 27.375 15.109 1 55.59 112 ASP B CA 1
ATOM 3475 C C . ASP B 1 112 ? 27.203 27.359 14.367 1 55.59 112 ASP B C 1
ATOM 3477 O O . ASP B 1 112 ? 28.266 27.312 14.984 1 55.59 112 ASP B O 1
ATOM 3481 N N . THR B 1 113 ? 27.156 26.688 13.195 1 53.06 113 THR B N 1
ATOM 3482 C CA . THR B 1 113 ? 28.422 26.688 12.484 1 53.06 113 THR B CA 1
ATOM 3483 C C . THR B 1 113 ? 28.781 28.094 12.008 1 53.06 113 THR B C 1
ATOM 3485 O O . THR B 1 113 ? 27.969 28.75 11.344 1 53.06 113 THR B O 1
ATOM 3488 N N . ASP B 1 114 ? 29.734 28.703 12.594 1 53.16 114 ASP B N 1
ATOM 3489 C CA . ASP B 1 114 ? 30.25 30 12.172 1 53.16 114 ASP B CA 1
ATOM 3490 C C . ASP B 1 114 ? 30.656 29.984 10.703 1 53.16 114 ASP B C 1
ATOM 3492 O O . ASP B 1 114 ? 31.547 29.219 10.312 1 53.16 114 ASP B O 1
ATOM 3496 N N . ALA B 1 115 ? 29.875 30.469 9.836 1 56.59 115 ALA B N 1
ATOM 3497 C CA . ALA B 1 115 ? 30.109 30.562 8.398 1 56.59 115 ALA B CA 1
ATOM 3498 C C . ALA B 1 115 ? 31.531 31.078 8.109 1 56.59 115 ALA B C 1
ATOM 3500 O O . ALA B 1 115 ? 32.062 30.844 7.027 1 56.59 115 ALA B O 1
ATOM 3501 N N . ASN B 1 116 ? 32.062 31.719 9.008 1 54.22 116 ASN B N 1
ATOM 3502 C CA . ASN B 1 116 ? 33.344 32.375 8.75 1 54.22 116 ASN B CA 1
ATOM 3503 C C . ASN B 1 116 ? 34.5 31.469 9.133 1 54.22 116 ASN B C 1
ATOM 3505 O O . ASN B 1 116 ? 35.656 31.828 8.938 1 54.22 116 ASN B O 1
ATOM 3509 N N . ASP B 1 117 ? 34.156 30.297 9.633 1 56.94 117 ASP B N 1
ATOM 3510 C CA . ASP B 1 117 ? 35.25 29.406 10.016 1 56.94 117 ASP B CA 1
ATOM 3511 C C . ASP B 1 117 ? 35.688 28.547 8.844 1 56.94 117 ASP B C 1
ATOM 3513 O O . ASP B 1 117 ? 34.906 27.812 8.258 1 56.94 117 ASP B O 1
ATOM 3517 N N . THR B 1 118 ? 36.844 28.812 8.266 1 56 118 THR B N 1
ATOM 3518 C CA . THR B 1 118 ? 37.375 28.25 7.039 1 56 118 THR B CA 1
ATOM 3519 C C . THR B 1 118 ? 38.062 26.906 7.309 1 56 118 THR B C 1
ATOM 3521 O O . THR B 1 118 ? 38.719 26.344 6.434 1 56 118 THR B O 1
ATOM 3524 N N . ARG B 1 119 ? 38.062 26.469 8.492 1 59.38 119 ARG B N 1
ATOM 3525 C CA . ARG B 1 119 ? 38.719 25.203 8.758 1 59.38 119 ARG B CA 1
ATOM 3526 C C . ARG B 1 119 ? 38 24.047 8.062 1 59.38 119 ARG B C 1
ATOM 3528 O O . ARG B 1 119 ? 36.781 24.094 7.859 1 59.38 119 ARG B O 1
ATOM 3535 N N . TRP B 1 120 ? 38.812 23.141 7.621 1 61.47 120 TRP B N 1
ATOM 3536 C CA . TRP B 1 120 ? 38.281 22 6.902 1 61.47 120 TRP B CA 1
ATOM 3537 C C . TRP B 1 120 ? 37.125 21.344 7.688 1 61.47 120 TRP B C 1
ATOM 3539 O O . TRP B 1 120 ? 36.156 20.875 7.102 1 61.47 120 TRP B O 1
ATOM 3549 N N . GLU B 1 121 ? 37.281 21.234 8.953 1 58.75 121 GLU B N 1
ATOM 3550 C CA . GLU B 1 121 ? 36.219 20.719 9.805 1 58.75 121 GLU B CA 1
ATOM 3551 C C . GLU B 1 121 ? 34.938 21.547 9.648 1 58.75 121 GLU B C 1
ATOM 3553 O O . GLU B 1 121 ? 33.844 21 9.609 1 58.75 121 GLU B O 1
ATOM 3558 N N . SER B 1 122 ? 35.156 22.781 9.586 1 60.66 122 SER B N 1
ATOM 3559 C CA . SER B 1 122 ? 34.031 23.656 9.414 1 60.66 122 SER B CA 1
ATOM 3560 C C . SER B 1 122 ? 33.375 23.453 8.055 1 60.66 122 SER B C 1
ATOM 3562 O O . SER B 1 122 ? 32.125 23.5 7.934 1 60.66 122 SER B O 1
ATOM 3564 N N . ARG B 1 123 ? 34.25 23.203 7.074 1 58.66 123 ARG B N 1
ATOM 3565 C CA . ARG B 1 123 ? 33.719 22.922 5.746 1 58.66 123 ARG B CA 1
ATOM 3566 C C . ARG B 1 123 ? 32.938 21.609 5.742 1 58.66 123 ARG B C 1
ATOM 3568 O O . ARG B 1 123 ? 31.891 21.5 5.094 1 58.66 123 ARG B O 1
ATOM 3575 N N . LEU B 1 124 ? 33.594 20.703 6.375 1 58 124 LEU B N 1
ATOM 3576 C CA . LEU B 1 124 ? 32.906 19.422 6.473 1 58 124 LEU B CA 1
ATOM 3577 C C . LEU B 1 124 ? 31.594 19.547 7.215 1 58 124 LEU B C 1
ATOM 3579 O O . LEU B 1 124 ? 30.594 18.953 6.809 1 58 124 LEU B O 1
ATOM 3583 N N . ILE B 1 125 ? 31.672 20.266 8.227 1 61.09 125 ILE B N 1
ATOM 3584 C CA . ILE B 1 125 ? 30.453 20.469 9.008 1 61.09 125 ILE B CA 1
ATOM 3585 C C . ILE B 1 125 ? 29.422 21.219 8.164 1 61.09 125 ILE B C 1
ATOM 3587 O O . ILE B 1 125 ? 28.234 20.891 8.203 1 61.09 125 ILE B O 1
ATOM 3591 N N . ARG B 1 126 ? 29.938 22.141 7.406 1 62.34 126 ARG B N 1
ATOM 3592 C CA . ARG B 1 126 ? 29.031 22.891 6.543 1 62.34 126 ARG B CA 1
ATOM 3593 C C . ARG B 1 126 ? 28.422 21.984 5.477 1 62.34 126 ARG B C 1
ATOM 3595 O O . ARG B 1 126 ? 27.25 22.109 5.145 1 62.34 126 ARG B O 1
ATOM 3602 N N . PHE B 1 127 ? 29.328 21.156 5.102 1 60.91 127 PHE B N 1
ATOM 3603 C CA . PHE B 1 127 ? 28.891 20.219 4.082 1 60.91 127 PHE B CA 1
ATOM 3604 C C . PHE B 1 127 ? 27.859 19.234 4.66 1 60.91 127 PHE B C 1
ATOM 3606 O O . PHE B 1 127 ? 26.922 18.828 3.967 1 60.91 127 PHE B O 1
ATOM 3613 N N . MET B 1 128 ? 28.156 19 5.836 1 61.31 128 MET B N 1
ATOM 3614 C CA . MET B 1 128 ? 27.312 18 6.488 1 61.31 128 MET B CA 1
ATOM 3615 C C . MET B 1 128 ? 26.094 18.656 7.133 1 61.31 128 MET B C 1
ATOM 3617 O O . MET B 1 128 ? 25.203 17.969 7.645 1 61.31 128 MET B O 1
ATOM 3621 N N . SER B 1 129 ? 26.172 19.953 7.055 1 61.47 129 SER B N 1
ATOM 3622 C CA . SER B 1 129 ? 25.062 20.656 7.688 1 61.47 129 SER B CA 1
ATOM 3623 C C . SER B 1 129 ? 23.891 20.812 6.73 1 61.47 129 SER B C 1
ATOM 3625 O O . SER B 1 129 ? 24.078 20.828 5.512 1 61.47 129 SER B O 1
ATOM 3627 N N . PRO B 1 130 ? 22.781 20.719 7.422 1 62.81 130 PRO B N 1
ATOM 3628 C CA . PRO B 1 130 ? 21.641 20.969 6.555 1 62.81 130 PRO B CA 1
ATOM 3629 C C . PRO B 1 130 ? 21.719 22.312 5.832 1 62.81 130 PRO B C 1
ATOM 3631 O O . PRO B 1 130 ? 22.203 23.297 6.402 1 62.81 130 PRO B O 1
ATOM 3634 N N . PRO B 1 131 ? 21.562 22.156 4.457 1 59.44 131 PRO B N 1
ATOM 3635 C CA . PRO B 1 131 ? 21.594 23.438 3.73 1 59.44 131 PRO B CA 1
ATOM 3636 C C . PRO B 1 131 ? 20.734 24.5 4.387 1 59.44 131 PRO B C 1
ATOM 3638 O O . PRO B 1 131 ? 19.734 24.188 5.043 1 59.44 131 PRO B O 1
ATOM 3641 N N . GLU B 1 132 ? 21.391 25.625 4.578 1 56.34 132 GLU B N 1
ATOM 3642 C CA . GLU B 1 132 ? 20.656 26.766 5.121 1 56.34 132 GLU B CA 1
ATOM 3643 C C . GLU B 1 132 ? 19.344 26.984 4.359 1 56.34 132 GLU B C 1
ATOM 3645 O O . GLU B 1 132 ? 19.297 26.797 3.143 1 56.34 132 GLU B O 1
ATOM 3650 N N . GLN B 1 133 ? 18.312 26.609 4.859 1 53.47 133 GLN B N 1
ATOM 3651 C CA . GLN B 1 133 ? 17 26.781 4.258 1 53.47 133 GLN B CA 1
ATOM 3652 C C . GLN B 1 133 ? 16.891 28.125 3.539 1 53.47 133 GLN B C 1
ATOM 3654 O O . GLN B 1 133 ? 16.844 29.172 4.18 1 53.47 133 GLN B O 1
ATOM 3659 N N . THR B 1 134 ? 17.797 28.375 2.568 1 51.25 134 THR B N 1
ATOM 3660 C CA . THR B 1 134 ? 17.266 29.516 1.816 1 51.25 134 THR B CA 1
ATOM 3661 C C . THR B 1 134 ? 15.852 29.219 1.312 1 51.25 134 THR B C 1
ATOM 3663 O O . THR B 1 134 ? 15.438 28.062 1.244 1 51.25 134 THR B O 1
ATOM 3666 N N . SER B 1 135 ? 15.016 30.234 1.372 1 52.56 135 SER B N 1
ATOM 3667 C CA . SER B 1 135 ? 13.656 30.297 0.851 1 52.56 135 SER B CA 1
ATOM 3668 C C . SER B 1 135 ? 13.547 29.594 -0.5 1 52.56 135 SER B C 1
ATOM 3670 O O . SER B 1 135 ? 12.516 29.656 -1.164 1 52.56 135 SER B O 1
ATOM 3672 N N . ASP B 1 136 ? 14.672 29 -0.862 1 58.38 136 ASP B N 1
ATOM 3673 C CA . ASP B 1 136 ? 14.562 28.469 -2.219 1 58.38 136 ASP B CA 1
ATOM 3674 C C . ASP B 1 136 ? 13.672 27.234 -2.258 1 58.38 136 ASP B C 1
ATOM 3676 O O . ASP B 1 136 ? 14.055 26.172 -1.758 1 58.38 136 ASP B O 1
ATOM 3680 N N . ASP B 1 137 ? 12.562 27.328 -2.723 1 68 137 ASP B N 1
ATOM 3681 C CA . ASP B 1 137 ? 11.438 26.406 -2.834 1 68 137 ASP B CA 1
ATOM 3682 C C . ASP B 1 137 ? 11.82 25.172 -3.658 1 68 137 ASP B C 1
ATOM 3684 O O . ASP B 1 137 ? 11.375 24.062 -3.365 1 68 137 ASP B O 1
ATOM 3688 N N . ARG B 1 138 ? 12.906 25.375 -4.438 1 78.88 138 ARG B N 1
ATOM 3689 C CA . ARG B 1 138 ? 13.219 24.25 -5.328 1 78.88 138 ARG B CA 1
ATOM 3690 C C . ARG B 1 138 ? 14.039 23.188 -4.609 1 78.88 138 ARG B C 1
ATOM 3692 O O . ARG B 1 138 ? 13.828 22 -4.816 1 78.88 138 ARG B O 1
ATOM 3699 N N . ARG B 1 139 ? 14.945 23.578 -3.83 1 79.38 139 ARG B N 1
ATOM 3700 C CA . ARG B 1 139 ? 15.789 22.625 -3.111 1 79.38 139 ARG B CA 1
ATOM 3701 C C . ARG B 1 139 ? 14.961 21.797 -2.133 1 79.38 139 ARG B C 1
ATOM 3703 O O . ARG B 1 139 ? 15.195 20.609 -1.967 1 79.38 139 ARG B O 1
ATOM 3710 N N . ARG B 1 140 ? 14.047 22.453 -1.59 1 84.88 140 ARG B N 1
ATOM 3711 C CA . ARG B 1 140 ? 13.141 21.766 -0.678 1 84.88 140 ARG B CA 1
ATOM 3712 C C . ARG B 1 140 ? 12.336 20.688 -1.409 1 84.88 140 ARG B C 1
ATOM 3714 O O . ARG B 1 140 ? 12.172 19.578 -0.909 1 84.88 140 ARG B O 1
ATOM 3721 N N . PHE B 1 141 ? 11.977 21.109 -2.504 1 88.94 141 PHE B N 1
ATOM 3722 C CA . PHE B 1 141 ? 11.18 20.188 -3.291 1 88.94 141 PHE B CA 1
ATOM 3723 C C . PHE B 1 141 ? 12.008 18.984 -3.715 1 88.94 141 PHE B C 1
ATOM 3725 O O . PHE B 1 141 ? 11.547 17.844 -3.631 1 88.94 141 PHE B O 1
ATOM 3732 N N . TYR B 1 142 ? 13.156 19.203 -4.133 1 90.5 142 TYR B N 1
ATOM 3733 C CA . TYR B 1 142 ? 13.992 18.125 -4.633 1 90.5 142 TYR B CA 1
ATOM 3734 C C . TYR B 1 142 ? 14.359 17.156 -3.514 1 90.5 142 TYR B C 1
ATOM 3736 O O . TYR B 1 142 ? 14.406 15.938 -3.725 1 90.5 142 TYR B O 1
ATOM 3744 N N . PHE B 1 143 ? 14.617 17.688 -2.398 1 91.75 143 PHE B N 1
ATOM 3745 C CA . PHE B 1 143 ? 14.906 16.781 -1.29 1 91.75 143 PHE B CA 1
ATOM 3746 C C . PHE B 1 143 ? 13.672 15.984 -0.895 1 91.75 143 PHE B C 1
ATOM 3748 O O . PHE B 1 143 ? 13.758 14.797 -0.598 1 91.75 143 PHE B O 1
ATOM 3755 N N . SER B 1 144 ? 12.609 16.703 -0.866 1 94.19 144 SER B N 1
ATOM 3756 C CA . SER B 1 144 ? 11.352 16.031 -0.554 1 94.19 144 SER B CA 1
ATOM 3757 C C . SER B 1 144 ? 11.07 14.906 -1.549 1 94.19 144 SER B C 1
ATOM 3759 O O . SER B 1 144 ? 10.633 13.82 -1.161 1 94.19 144 SER B O 1
ATOM 3761 N N . LEU B 1 145 ? 11.328 15.211 -2.752 1 96 145 LEU B N 1
ATOM 3762 C CA . LEU B 1 145 ? 11.133 14.195 -3.779 1 96 145 LEU B CA 1
ATOM 3763 C C . LEU B 1 145 ? 12.125 13.047 -3.6 1 96 145 LEU B C 1
ATOM 3765 O O . LEU B 1 145 ? 11.766 11.883 -3.766 1 96 145 LEU B O 1
ATOM 3769 N N . PHE B 1 146 ? 13.383 13.398 -3.344 1 96.69 146 PHE B N 1
ATOM 3770 C CA . PHE B 1 146 ? 14.398 12.391 -3.082 1 96.69 146 PHE B CA 1
ATOM 3771 C C . PHE B 1 146 ? 13.984 11.484 -1.93 1 96.69 146 PHE B C 1
ATOM 3773 O O . PHE B 1 146 ? 14.07 10.258 -2.033 1 96.69 146 PHE B O 1
ATOM 3780 N N . TYR B 1 147 ? 13.5 12.078 -0.818 1 97.06 147 TYR B N 1
ATOM 3781 C CA . TYR B 1 147 ? 12.984 11.336 0.327 1 97.06 147 TYR B CA 1
ATOM 3782 C C . TYR B 1 147 ? 11.852 10.406 -0.091 1 97.06 147 TYR B C 1
ATOM 3784 O O . TYR B 1 147 ? 11.852 9.227 0.27 1 97.06 147 TYR B O 1
ATOM 3792 N N . THR B 1 148 ? 10.961 10.93 -0.845 1 98.25 148 THR B N 1
ATOM 3793 C CA . THR B 1 148 ? 9.773 10.188 -1.25 1 98.25 148 THR B CA 1
ATOM 3794 C C . THR B 1 148 ? 10.148 9.008 -2.145 1 98.25 148 THR B C 1
ATOM 3796 O O . THR B 1 148 ? 9.75 7.871 -1.883 1 98.25 148 THR B O 1
ATOM 3799 N N . VAL B 1 149 ? 10.93 9.258 -3.098 1 98.56 149 VAL B N 1
ATOM 3800 C CA . VAL B 1 149 ? 11.305 8.227 -4.059 1 98.56 149 VAL B CA 1
ATOM 3801 C C . VAL B 1 149 ? 12.094 7.129 -3.354 1 98.56 149 VAL B C 1
ATOM 3803 O O . VAL B 1 149 ? 11.859 5.938 -3.578 1 98.56 149 VAL B O 1
ATOM 3806 N N . THR B 1 150 ? 12.977 7.512 -2.506 1 98.56 150 THR B N 1
ATOM 3807 C CA . THR B 1 150 ? 13.812 6.562 -1.776 1 98.56 150 THR B CA 1
ATOM 3808 C C . THR B 1 150 ? 12.945 5.586 -0.979 1 98.56 150 THR B C 1
ATOM 3810 O O . THR B 1 150 ? 13.141 4.371 -1.061 1 98.56 150 THR B O 1
ATOM 3813 N N . HIS B 1 151 ? 12.008 6.117 -0.325 1 98.69 151 HIS B N 1
ATOM 3814 C CA . HIS B 1 151 ? 11.219 5.285 0.578 1 98.69 151 HIS B CA 1
ATOM 3815 C C . HIS B 1 151 ? 10.125 4.539 -0.174 1 98.69 151 HIS B C 1
ATOM 3817 O O . HIS B 1 151 ? 9.766 3.418 0.19 1 98.69 151 HIS B O 1
ATOM 3823 N N . VAL B 1 152 ? 9.586 5.117 -1.196 1 98.69 152 VAL B N 1
ATOM 3824 C CA . VAL B 1 152 ? 8.625 4.41 -2.037 1 98.69 152 VAL B CA 1
ATOM 3825 C C . VAL B 1 152 ? 9.312 3.229 -2.721 1 98.69 152 VAL B C 1
ATOM 3827 O O . VAL B 1 152 ? 8.75 2.133 -2.787 1 98.69 152 VAL B O 1
ATOM 3830 N N . PHE B 1 153 ? 10.523 3.439 -3.232 1 98.75 153 PHE B N 1
ATOM 3831 C CA . PHE B 1 153 ? 11.266 2.354 -3.863 1 98.75 153 PHE B CA 1
ATOM 3832 C C . PHE B 1 153 ? 11.523 1.224 -2.873 1 98.75 153 PHE B C 1
ATOM 3834 O O . PHE B 1 153 ? 11.484 0.048 -3.24 1 98.75 153 PHE B O 1
ATOM 3841 N N . ALA B 1 154 ? 11.789 1.577 -1.669 1 98.62 154 ALA B N 1
ATOM 3842 C CA . ALA B 1 154 ? 12 0.564 -0.638 1 98.62 154 ALA B CA 1
ATOM 3843 C C . ALA B 1 154 ? 10.742 -0.271 -0.422 1 98.62 154 ALA B C 1
ATOM 3845 O O . ALA B 1 154 ? 10.82 -1.496 -0.301 1 98.62 154 ALA B O 1
ATOM 3846 N N . LEU B 1 155 ? 9.609 0.381 -0.417 1 98 155 LEU B N 1
ATOM 3847 C CA . LEU B 1 155 ? 8.336 -0.318 -0.258 1 98 155 LEU B CA 1
ATOM 3848 C C . LEU B 1 155 ? 8.023 -1.155 -1.492 1 98 155 LEU B C 1
ATOM 3850 O O . LEU B 1 155 ? 7.492 -2.262 -1.377 1 98 155 LEU B O 1
ATOM 3854 N N . MET B 1 156 ? 8.336 -0.615 -2.607 1 97.94 156 MET B N 1
ATOM 3855 C CA . MET B 1 156 ? 8.133 -1.361 -3.848 1 97.94 156 MET B CA 1
ATOM 3856 C C . MET B 1 156 ? 9 -2.617 -3.873 1 97.94 156 MET B C 1
ATOM 3858 O O . MET B 1 156 ? 8.562 -3.672 -4.332 1 97.94 156 MET B O 1
ATOM 3862 N N . ASN B 1 157 ? 10.195 -2.457 -3.383 1 97.25 157 ASN B N 1
ATOM 3863 C CA . ASN B 1 157 ? 11.172 -3.539 -3.441 1 97.25 157 ASN B CA 1
ATOM 3864 C C . ASN B 1 157 ? 10.672 -4.789 -2.725 1 97.25 157 ASN B C 1
ATOM 3866 O O . ASN B 1 157 ? 10.758 -5.895 -3.26 1 97.25 157 ASN B O 1
ATOM 3870 N N . VAL B 1 158 ? 10.148 -4.609 -1.607 1 94.12 158 VAL B N 1
ATOM 3871 C CA . VAL B 1 158 ? 9.648 -5.754 -0.853 1 94.12 158 VAL B CA 1
ATOM 3872 C C . VAL B 1 158 ? 8.398 -6.316 -1.527 1 94.12 158 VAL B C 1
ATOM 3874 O O . VAL B 1 158 ? 8.219 -7.535 -1.594 1 94.12 158 VAL B O 1
ATOM 3877 N N . MET B 1 159 ? 7.609 -5.438 -2.037 1 91.5 159 MET B N 1
ATOM 3878 C CA . MET B 1 159 ? 6.379 -5.867 -2.701 1 91.5 159 MET B CA 1
ATOM 3879 C C . MET B 1 159 ? 6.691 -6.672 -3.957 1 91.5 159 MET B C 1
ATOM 3881 O O . MET B 1 159 ? 6.117 -7.738 -4.176 1 91.5 159 MET B O 1
ATOM 3885 N N . ILE B 1 160 ? 7.555 -6.223 -4.703 1 92.25 160 ILE B N 1
ATOM 3886 C CA . ILE B 1 160 ? 7.91 -6.879 -5.953 1 92.25 160 ILE B CA 1
ATOM 3887 C C . ILE B 1 160 ? 8.539 -8.242 -5.66 1 92.25 160 ILE B C 1
ATOM 3889 O O . ILE B 1 160 ? 8.211 -9.234 -6.309 1 92.25 160 ILE B O 1
ATOM 3893 N N . TYR B 1 161 ? 9.383 -8.281 -4.723 1 89 161 TYR B N 1
ATOM 3894 C CA . TYR B 1 161 ? 10.094 -9.516 -4.41 1 89 161 TYR B CA 1
ATOM 3895 C C . TYR B 1 161 ? 9.117 -10.602 -3.969 1 89 161 TYR B C 1
ATOM 3897 O O . TYR B 1 161 ? 9.117 -11.703 -4.52 1 89 161 TYR B O 1
ATOM 3905 N N . TRP B 1 162 ? 8.258 -10.219 -3.098 1 80.94 162 TRP B N 1
ATOM 3906 C CA . TRP B 1 162 ? 7.426 -11.242 -2.473 1 80.94 162 TRP B CA 1
ATOM 3907 C C . TRP B 1 162 ? 6.188 -11.531 -3.316 1 80.94 162 TRP B C 1
ATOM 3909 O O . TRP B 1 162 ? 5.613 -12.617 -3.236 1 80.94 162 TRP B O 1
ATOM 3919 N N . THR B 1 163 ? 5.855 -10.625 -4.172 1 78.69 163 THR B N 1
ATOM 3920 C CA . THR B 1 163 ? 4.609 -10.836 -4.898 1 78.69 163 THR B CA 1
ATOM 3921 C C . THR B 1 163 ? 4.883 -11.266 -6.336 1 78.69 163 THR B C 1
ATOM 3923 O O . THR B 1 163 ? 4.016 -11.836 -6.996 1 78.69 163 THR B O 1
ATOM 3926 N N . ILE B 1 164 ? 6.008 -11 -6.758 1 80.44 164 ILE B N 1
ATOM 3927 C CA . ILE B 1 164 ? 6.281 -11.305 -8.156 1 80.44 164 ILE B CA 1
ATOM 3928 C C . ILE B 1 164 ? 7.465 -12.258 -8.258 1 80.44 164 ILE B C 1
ATOM 3930 O O . ILE B 1 164 ? 7.344 -13.352 -8.812 1 80.44 164 ILE B O 1
ATOM 3934 N N . MET B 1 165 ? 8.508 -11.953 -7.652 1 82.56 165 MET B N 1
ATOM 3935 C CA . MET B 1 165 ? 9.742 -12.703 -7.863 1 82.56 165 MET B CA 1
ATOM 3936 C C . MET B 1 165 ? 9.656 -14.078 -7.211 1 82.56 165 MET B C 1
ATOM 3938 O O . MET B 1 165 ? 9.961 -15.094 -7.844 1 82.56 165 MET B O 1
ATOM 3942 N N . VAL B 1 166 ? 9.25 -14.141 -6.035 1 77 166 VAL B N 1
ATOM 3943 C CA . VAL B 1 166 ? 9.219 -15.398 -5.293 1 77 166 VAL B CA 1
ATOM 3944 C C . VAL B 1 166 ? 8.195 -16.344 -5.922 1 77 166 VAL B C 1
ATOM 3946 O O . VAL B 1 166 ? 8.523 -17.484 -6.27 1 77 166 VAL B O 1
ATOM 3949 N N . PRO B 1 167 ? 7.082 -15.922 -6.188 1 66.56 167 PRO B N 1
ATOM 3950 C CA . PRO B 1 167 ? 6.094 -16.844 -6.762 1 66.56 167 PRO B CA 1
ATOM 3951 C C . PRO B 1 167 ? 6.438 -17.266 -8.188 1 66.56 167 PRO B C 1
ATOM 3953 O O . PRO B 1 167 ? 6.012 -18.328 -8.641 1 66.56 167 PRO B O 1
ATOM 3956 N N . SER B 1 168 ? 7.133 -16.422 -8.812 1 68.12 168 SER B N 1
ATOM 3957 C CA . SER B 1 168 ? 7.5 -16.734 -10.188 1 68.12 168 SER B CA 1
ATOM 3958 C C . SER B 1 168 ? 8.758 -17.594 -10.242 1 68.12 168 SER B C 1
ATOM 3960 O O . SER B 1 168 ? 9.234 -17.938 -11.32 1 68.12 168 SER B O 1
ATOM 3962 N N . GLY B 1 169 ? 9.297 -17.891 -9.062 1 66.81 169 GLY B N 1
ATOM 3963 C CA . GLY B 1 169 ? 10.461 -18.766 -9.008 1 66.81 169 GLY B CA 1
ATOM 3964 C C . GLY B 1 169 ? 11.766 -18.031 -9.258 1 66.81 169 GLY B C 1
ATOM 3965 O O . GLY B 1 169 ? 12.789 -18.656 -9.539 1 66.81 169 GLY B O 1
ATOM 3966 N N . HIS B 1 170 ? 11.656 -16.812 -9.344 1 65.38 170 HIS B N 1
ATOM 3967 C CA . HIS B 1 170 ? 12.859 -16.031 -9.625 1 65.38 170 HIS B CA 1
ATOM 3968 C C . HIS B 1 170 ? 13.445 -15.445 -8.352 1 65.38 170 HIS B C 1
ATOM 3970 O O . HIS B 1 170 ? 14.141 -14.43 -8.391 1 65.38 170 HIS B O 1
ATOM 3976 N N . SER B 1 171 ? 13.039 -16.219 -7.254 1 60.69 171 SER B N 1
ATOM 3977 C CA . SER B 1 171 ? 13.578 -15.773 -5.977 1 60.69 171 SER B CA 1
ATOM 3978 C C . SER B 1 171 ? 14.859 -16.516 -5.617 1 60.69 171 SER B C 1
ATOM 3980 O O . SER B 1 171 ? 15.094 -17.625 -6.109 1 60.69 171 SER B O 1
ATOM 3982 N N . HIS B 1 172 ? 16 -16 -5.379 1 57 172 HIS B N 1
ATOM 3983 C CA . HIS B 1 172 ? 17.203 -16.672 -4.887 1 57 172 HIS B CA 1
ATOM 3984 C C . HIS B 1 172 ? 16.953 -17.344 -3.547 1 57 172 HIS B C 1
ATOM 3986 O O . HIS B 1 172 ? 17.891 -17.625 -2.795 1 57 172 HIS B O 1
ATOM 3992 N N . TRP B 1 173 ? 15.703 -17.516 -3.262 1 50.66 173 TRP B N 1
ATOM 3993 C CA . TRP B 1 173 ? 15.367 -18.125 -1.982 1 50.66 173 TRP B CA 1
ATOM 3994 C C . TRP B 1 173 ? 15.633 -19.625 -2.016 1 50.66 173 TRP B C 1
ATOM 3996 O O . TRP B 1 173 ? 15.367 -20.297 -3.023 1 50.66 173 TRP B O 1
ATOM 4006 N N . PRO B 1 174 ? 16.609 -20.203 -1.085 1 42.69 174 PRO B N 1
ATOM 4007 C CA . PRO B 1 174 ? 16.969 -21.625 -1.08 1 42.69 174 PRO B CA 1
ATOM 4008 C C . PRO B 1 174 ? 15.75 -22.547 -1.133 1 42.69 174 PRO B C 1
ATOM 4010 O O . PRO B 1 174 ? 14.797 -22.359 -0.375 1 42.69 174 PRO B O 1
ATOM 4013 N N . SER B 1 175 ? 15.188 -22.859 -2.213 1 40.16 175 SER B N 1
ATOM 4014 C CA . SER B 1 175 ? 14.227 -23.969 -2.22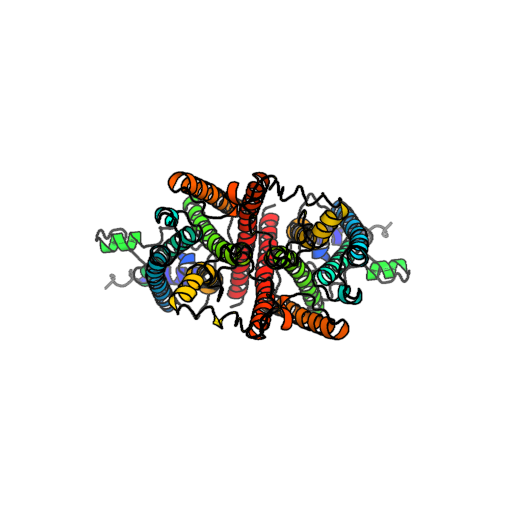1 1 40.16 175 SER B CA 1
ATOM 4015 C C . SER B 1 175 ? 14.859 -25.25 -1.722 1 40.16 175 SER B C 1
ATOM 4017 O O . SER B 1 175 ? 16.047 -25.5 -1.936 1 40.16 175 SER B O 1
ATOM 4019 N N . GLY B 1 176 ? 14.695 -25.844 -0.587 1 34.31 176 GLY B N 1
ATOM 4020 C CA . GLY B 1 176 ? 15.305 -27.109 -0.249 1 34.31 176 GLY B CA 1
ATOM 4021 C C . GLY B 1 176 ? 15.789 -27.891 -1.463 1 34.31 176 GLY B C 1
ATOM 4022 O O . GLY B 1 176 ? 15.68 -27.406 -2.594 1 34.31 176 GLY B O 1
ATOM 4023 N N . GLY B 1 177 ? 15.758 -29.391 -1.46 1 30.08 177 GLY B N 1
ATOM 4024 C CA . GLY B 1 177 ? 16.406 -30.422 -2.262 1 30.08 177 GLY B CA 1
ATOM 4025 C C . GLY B 1 177 ? 16.422 -30.094 -3.744 1 30.08 177 GLY B C 1
ATOM 4026 O O . GLY B 1 177 ? 16.062 -28.984 -4.148 1 30.08 177 GLY B O 1
ATOM 4027 N N . SER B 1 178 ? 15.961 -31.219 -4.645 1 29.03 178 SER B N 1
ATOM 4028 C CA . SER B 1 178 ? 16.219 -31.594 -6.031 1 29.03 178 SER B CA 1
ATOM 4029 C C . SER B 1 178 ? 15.93 -30.438 -6.98 1 29.03 178 SER B C 1
ATOM 4031 O O . SER B 1 178 ? 15.172 -29.531 -6.648 1 29.03 178 SER B O 1
ATOM 4033 N N . GLY B 1 179 ? 16.734 -30.297 -8.195 1 29.28 179 GLY B N 1
ATOM 4034 C CA . GLY B 1 179 ? 16.703 -29.703 -9.516 1 29.28 179 GLY B CA 1
ATOM 4035 C C . GLY B 1 179 ? 15.336 -29.172 -9.906 1 29.28 179 GLY B C 1
ATOM 4036 O O . GLY B 1 179 ? 15.109 -28.812 -11.062 1 29.28 179 GLY B O 1
ATOM 4037 N N . GLU B 1 180 ? 14.32 -29.906 -9.492 1 29.97 180 GLU B N 1
ATOM 4038 C CA . GLU B 1 180 ? 13.039 -29.781 -10.188 1 29.97 180 GLU B CA 1
ATOM 4039 C C . GLU B 1 180 ? 12.492 -28.359 -10.07 1 29.97 180 GLU B C 1
ATOM 4041 O O . GLU B 1 180 ? 12.445 -27.797 -8.977 1 29.97 180 GLU B O 1
ATOM 4046 N N . GLU B 1 181 ? 12.547 -27.594 -11.242 1 31.19 181 GLU B N 1
ATOM 4047 C CA . GLU B 1 181 ? 12.188 -26.297 -11.797 1 31.19 181 GLU B CA 1
ATOM 4048 C C . GLU B 1 181 ? 11.188 -25.562 -10.906 1 31.19 181 GLU B C 1
ATOM 4050 O O . GLU B 1 181 ? 10.875 -26.031 -9.812 1 31.19 181 GLU B O 1
ATOM 4055 N N . GLY B 1 182 ? 10.156 -25 -11.664 1 31.41 182 GLY B N 1
ATOM 4056 C CA . GLY B 1 182 ? 9.039 -24.078 -11.539 1 31.41 182 GLY B CA 1
ATOM 4057 C C . GLY B 1 182 ? 8.148 -24.375 -10.344 1 31.41 182 GLY B C 1
ATOM 4058 O O . GLY B 1 182 ? 6.996 -23.938 -10.297 1 31.41 182 GLY B O 1
ATOM 4059 N N . LEU B 1 183 ? 8.594 -25.438 -9.594 1 30.39 183 LEU B N 1
ATOM 4060 C CA . LEU B 1 183 ? 7.781 -26.312 -8.75 1 30.39 183 LEU B CA 1
ATOM 4061 C C . LEU B 1 183 ? 7.441 -25.625 -7.43 1 30.39 183 LEU B C 1
ATOM 4063 O O . LEU B 1 183 ? 7.016 -26.266 -6.477 1 30.39 183 LEU B O 1
ATOM 4067 N N . TYR B 1 184 ? 7.902 -24.469 -7.09 1 31.88 184 TYR B N 1
ATOM 4068 C CA . TYR B 1 184 ? 7.523 -24.141 -5.723 1 31.88 184 TYR B CA 1
ATOM 4069 C C . TYR B 1 184 ? 6.137 -24.688 -5.395 1 31.88 184 TYR B C 1
ATOM 4071 O O . TYR B 1 184 ? 5.957 -25.391 -4.395 1 31.88 184 TYR B O 1
ATOM 4079 N N . MET B 1 185 ? 4.969 -23.875 -5.488 1 33.88 185 MET B N 1
ATOM 4080 C CA . MET B 1 185 ? 3.762 -24.406 -4.871 1 33.88 185 MET B CA 1
ATOM 4081 C C . MET B 1 185 ? 3.314 -25.688 -5.574 1 33.88 185 MET B C 1
ATOM 4083 O O . MET B 1 185 ? 2.199 -26.156 -5.355 1 33.88 185 MET B O 1
ATOM 4087 N N . VAL B 1 186 ? 3.748 -26.109 -6.668 1 29.98 186 VAL B N 1
ATOM 4088 C CA . VAL B 1 186 ? 3.25 -27.469 -6.887 1 29.98 186 VAL B CA 1
ATOM 4089 C C . VAL B 1 186 ? 3.68 -28.375 -5.73 1 29.98 186 VAL B C 1
ATOM 4091 O O . VAL B 1 186 ? 4.875 -28.594 -5.516 1 29.98 186 VAL B O 1
ATOM 4094 N N . MET B 1 187 ? 3.002 -28.391 -4.547 1 31.62 187 MET B N 1
ATOM 4095 C CA . MET B 1 187 ? 2.85 -29.469 -3.574 1 31.62 187 MET B CA 1
ATOM 4096 C C . MET B 1 187 ? 3.172 -30.812 -4.207 1 31.62 187 MET B C 1
ATOM 4098 O O . MET B 1 187 ? 2.467 -31.266 -5.113 1 31.62 187 MET B O 1
ATOM 4102 N N . ASN B 1 188 ? 4.309 -31.125 -4.684 1 31.25 188 ASN B N 1
ATOM 4103 C CA . ASN B 1 188 ? 4.566 -32.562 -4.816 1 31.25 188 ASN B CA 1
ATOM 4104 C C . ASN B 1 188 ? 3.885 -33.344 -3.711 1 31.25 188 ASN B C 1
ATOM 4106 O O . ASN B 1 188 ? 4.258 -33.25 -2.541 1 31.25 188 ASN B O 1
ATOM 4110 N N . ALA B 1 189 ? 2.617 -33.562 -3.689 1 29.89 189 ALA B N 1
ATOM 4111 C CA . ALA B 1 189 ? 1.822 -34.562 -2.975 1 29.89 189 ALA B CA 1
ATOM 4112 C C . ALA B 1 189 ? 2.627 -35.812 -2.729 1 29.89 189 ALA B C 1
ATOM 4114 O O . ALA B 1 189 ? 2.297 -36.625 -1.841 1 29.89 189 ALA B O 1
ATOM 4115 N N . ASP B 1 190 ? 3.465 -36.344 -3.645 1 29.47 190 ASP B N 1
ATOM 4116 C CA . ASP B 1 190 ? 3.77 -37.75 -3.402 1 29.47 190 ASP B CA 1
ATOM 4117 C C . ASP B 1 190 ? 4.809 -37.906 -2.293 1 29.47 190 ASP B C 1
ATOM 4119 O O . ASP B 1 190 ? 4.852 -38.938 -1.616 1 29.47 190 ASP B O 1
ATOM 4123 N N . ASP B 1 191 ? 6.109 -37.438 -2.525 1 30.91 191 ASP B N 1
ATOM 4124 C CA . ASP B 1 191 ? 6.945 -38.188 -1.583 1 30.91 191 ASP B CA 1
ATOM 4125 C C . ASP B 1 191 ? 6.727 -37.688 -0.154 1 30.91 191 ASP B C 1
ATOM 4127 O O . ASP B 1 191 ? 6.332 -36.531 0.06 1 30.91 191 ASP B O 1
ATOM 4131 N N . GLY B 1 192 ? 6.535 -38.438 0.911 1 30.69 192 GLY B N 1
ATOM 4132 C CA . GLY B 1 192 ? 6.375 -38.5 2.355 1 30.69 192 GLY B CA 1
ATOM 4133 C C . GLY B 1 192 ? 7.02 -37.344 3.076 1 30.69 192 GLY B C 1
ATOM 4134 O O . GLY B 1 192 ? 6.637 -37 4.199 1 30.69 192 GLY B O 1
ATOM 4135 N N . ASN B 1 193 ? 8.398 -37.219 2.988 1 30.97 193 ASN B N 1
ATOM 4136 C CA . ASN B 1 193 ? 9.18 -36.375 3.877 1 30.97 193 ASN B CA 1
ATOM 4137 C C . ASN B 1 193 ? 9.039 -34.875 3.508 1 30.97 193 ASN B C 1
ATOM 4139 O O . ASN B 1 193 ? 9.875 -34.344 2.785 1 30.97 193 ASN B O 1
ATOM 4143 N N . SER B 1 194 ? 8.016 -34.375 3.012 1 34.47 194 SER B N 1
ATOM 4144 C CA . SER B 1 194 ? 7.465 -33.094 2.545 1 34.47 194 SER B CA 1
ATOM 4145 C C . SER B 1 194 ? 7.699 -31.984 3.564 1 34.47 194 SER B C 1
ATOM 4147 O O . SER B 1 194 ? 6.75 -31.453 4.145 1 34.47 194 SER B O 1
ATOM 4149 N N . LYS B 1 195 ? 8.594 -32.219 4.5 1 32.69 195 LYS B N 1
ATOM 4150 C CA . LYS B 1 195 ? 8.836 -31.25 5.57 1 32.69 195 LYS B CA 1
ATOM 4151 C C . LYS B 1 195 ? 9.297 -29.906 5.004 1 32.69 195 LYS B C 1
ATOM 4153 O O . LYS B 1 195 ? 10.461 -29.75 4.617 1 32.69 195 LYS B O 1
ATOM 4158 N N . PHE B 1 196 ? 8.688 -29.297 4.148 1 34.16 196 PHE B N 1
ATOM 4159 C CA . PHE B 1 196 ? 9.062 -27.969 3.705 1 34.16 196 PHE B CA 1
ATOM 4160 C C . PHE B 1 196 ? 9.023 -26.969 4.867 1 34.16 196 PHE B C 1
ATOM 4162 O O . PHE B 1 196 ? 7.953 -26.547 5.285 1 34.16 196 PHE B O 1
ATOM 4169 N N . PRO B 1 197 ? 9.727 -27.109 5.859 1 37.44 197 PRO B N 1
ATOM 4170 C CA . PRO B 1 197 ? 9.617 -26.016 6.832 1 37.44 197 PRO B CA 1
ATOM 4171 C C . PRO B 1 197 ? 9.844 -24.641 6.211 1 37.44 197 PRO B C 1
ATOM 4173 O O . PRO B 1 197 ? 10.883 -24.406 5.59 1 37.44 197 PRO B O 1
ATOM 4176 N N . PRO B 1 198 ? 8.797 -23.906 5.773 1 40.44 198 PRO B N 1
ATOM 4177 C CA . PRO B 1 198 ? 9.023 -22.625 5.102 1 40.44 198 PRO B CA 1
ATOM 4178 C C . PRO B 1 198 ? 10.328 -21.953 5.531 1 40.44 198 PRO B C 1
ATOM 4180 O O . PRO B 1 198 ? 10.977 -21.281 4.727 1 40.44 198 PRO B O 1
ATOM 4183 N N . PHE B 1 199 ? 10.555 -21.953 6.836 1 42.84 199 PHE B N 1
ATOM 4184 C CA . PHE B 1 199 ? 11.727 -21.297 7.414 1 42.84 199 PHE B CA 1
ATOM 4185 C C . PHE B 1 199 ? 12.836 -22.312 7.676 1 42.84 199 PHE B C 1
ATOM 4187 O O . PHE B 1 199 ? 13.953 -21.953 8.047 1 42.84 199 PHE B O 1
ATOM 4194 N N . LYS B 1 200 ? 12.453 -23.422 7.754 1 43.84 200 LYS B N 1
ATOM 4195 C CA . LYS B 1 200 ? 13.5 -24.375 8.117 1 43.84 200 LYS B CA 1
ATOM 4196 C C . LYS B 1 200 ? 14.594 -24.406 7.051 1 43.84 200 LYS B C 1
ATOM 4198 O O . LYS B 1 200 ? 15.781 -24.469 7.379 1 43.84 200 LYS B O 1
ATOM 4203 N N . ASP B 1 201 ? 14.117 -24.438 5.734 1 49.66 201 ASP B N 1
ATOM 4204 C CA . ASP B 1 201 ? 15.156 -24.578 4.719 1 49.66 201 ASP B CA 1
ATOM 4205 C C . ASP B 1 201 ? 15.859 -23.25 4.457 1 49.66 201 ASP B C 1
ATOM 4207 O O . ASP B 1 201 ? 16.828 -23.188 3.693 1 49.66 201 ASP B O 1
ATOM 4211 N N . VAL B 1 202 ? 15.336 -22.219 5.086 1 54.47 202 VAL B N 1
ATOM 4212 C CA . VAL B 1 202 ? 15.961 -20.922 4.828 1 54.47 202 VAL B CA 1
ATOM 4213 C C . VAL B 1 202 ? 17.391 -20.938 5.348 1 54.47 202 VAL B C 1
ATOM 4215 O O . VAL B 1 202 ? 18.297 -20.344 4.73 1 54.47 202 VAL B O 1
ATOM 4218 N N . PHE B 1 203 ? 17.547 -21.766 6.465 1 56.94 203 PHE B N 1
ATOM 4219 C CA . PHE B 1 203 ? 18.875 -21.719 7.066 1 56.94 203 PHE B CA 1
ATOM 4220 C C . PHE B 1 203 ? 19.688 -22.953 6.664 1 56.94 203 PHE B C 1
ATOM 4222 O O . PHE B 1 203 ? 20.781 -23.172 7.188 1 56.94 203 PHE B O 1
ATOM 4229 N N . SER B 1 204 ? 19.078 -23.719 5.863 1 57.62 204 SER B N 1
ATOM 4230 C CA . SER B 1 204 ? 19.766 -24.953 5.488 1 57.62 204 SER B CA 1
ATOM 4231 C C . SER B 1 204 ? 21.078 -24.641 4.777 1 57.62 204 SER B C 1
ATOM 4233 O O . SER B 1 204 ? 22.062 -25.391 4.922 1 57.62 204 SER B O 1
ATOM 4235 N N . GLU B 1 205 ? 21.094 -23.625 4.023 1 64.06 205 GLU B N 1
ATOM 4236 C CA . GLU B 1 205 ? 22.297 -23.297 3.258 1 64.06 205 GLU B CA 1
ATOM 4237 C C . GLU B 1 205 ? 23.172 -22.297 4.012 1 64.06 205 GLU B C 1
ATOM 4239 O O . GLU B 1 205 ? 24.031 -21.641 3.416 1 64.06 205 GLU B O 1
ATOM 4244 N N . GLY B 1 206 ? 22.922 -22.25 5.336 1 77.06 206 GLY B N 1
ATOM 4245 C CA . GLY B 1 206 ? 23.719 -21.297 6.105 1 77.06 206 GLY B CA 1
ATOM 4246 C C . GLY B 1 206 ? 22.953 -20.016 6.418 1 77.06 206 GLY B C 1
ATOM 4247 O O . GLY B 1 206 ? 21.844 -19.812 5.941 1 77.06 206 GLY B O 1
ATOM 4248 N N . TRP B 1 207 ? 23.562 -19.234 7.258 1 83.19 207 TRP B N 1
ATOM 4249 C CA . TRP B 1 207 ? 22.906 -18.031 7.754 1 83.19 207 TRP B CA 1
ATOM 4250 C C . TRP B 1 207 ? 23.062 -16.875 6.762 1 83.19 207 TRP B C 1
ATOM 4252 O O . TRP B 1 207 ? 22.297 -15.914 6.801 1 83.19 207 TRP B O 1
ATOM 4262 N N . PHE B 1 208 ? 24 -16.953 5.918 1 87.5 208 PHE B N 1
ATOM 4263 C CA . PHE B 1 208 ? 24.391 -15.828 5.082 1 87.5 208 PHE B CA 1
ATOM 4264 C C . PHE B 1 208 ? 23.344 -15.562 4.008 1 87.5 208 PHE B C 1
ATOM 4266 O O . PHE B 1 208 ? 23.016 -14.414 3.715 1 87.5 208 PHE B O 1
ATOM 4273 N N . LYS B 1 209 ? 22.844 -16.562 3.447 1 86.19 209 LYS B N 1
ATOM 4274 C CA . LYS B 1 209 ? 21.859 -16.406 2.387 1 86.19 209 LYS B CA 1
ATOM 4275 C C . LYS B 1 209 ? 20.562 -15.789 2.924 1 86.19 209 LYS B C 1
ATOM 4277 O O . LYS B 1 209 ? 20.094 -14.766 2.416 1 86.19 209 LYS B O 1
ATOM 4282 N N . PRO B 1 210 ? 19.969 -16.422 3.939 1 85.19 210 PRO B N 1
ATOM 4283 C CA . PRO B 1 210 ? 18.781 -15.773 4.484 1 85.19 210 PRO B CA 1
ATOM 4284 C C . PRO B 1 210 ? 19.047 -14.359 4.992 1 85.19 210 PRO B C 1
ATOM 4286 O O . PRO B 1 210 ? 18.188 -13.492 4.895 1 85.19 210 PRO B O 1
ATOM 4289 N N . PHE B 1 211 ? 20.172 -14.148 5.57 1 90.62 211 PHE B N 1
ATOM 4290 C CA . PHE B 1 211 ? 20.562 -12.812 5.996 1 90.62 211 PHE B CA 1
ATOM 4291 C C . PHE B 1 211 ? 20.578 -11.844 4.816 1 90.62 211 PHE B C 1
ATOM 4293 O O . PHE B 1 211 ? 20.047 -10.734 4.91 1 90.62 211 PHE B O 1
ATOM 4300 N N . SER B 1 212 ? 21.125 -12.227 3.768 1 91.44 212 SER B N 1
ATOM 4301 C CA . SER B 1 212 ? 21.25 -11.375 2.588 1 91.44 212 SER B CA 1
ATOM 4302 C C . SER B 1 212 ? 19.891 -11.094 1.958 1 91.44 212 SER B C 1
ATOM 4304 O O . SER B 1 212 ? 19.594 -9.961 1.591 1 91.44 212 SER B O 1
ATOM 4306 N N . LEU B 1 213 ? 19.078 -12.094 1.917 1 89.56 213 LEU B N 1
ATOM 4307 C CA . LEU B 1 213 ? 17.766 -11.922 1.318 1 89.56 213 LEU B CA 1
ATOM 4308 C C . LEU B 1 213 ? 16.891 -11 2.174 1 89.56 213 LEU B C 1
ATOM 4310 O O . LEU B 1 213 ? 16.172 -10.156 1.646 1 89.56 213 LEU B O 1
ATOM 4314 N N . PHE B 1 214 ? 17 -11.195 3.428 1 91.12 214 PHE B N 1
ATOM 4315 C CA . PHE B 1 214 ? 16.281 -10.32 4.336 1 91.12 214 PHE B CA 1
ATOM 4316 C C . PHE B 1 214 ? 16.688 -8.867 4.141 1 91.12 214 PHE B C 1
ATOM 4318 O O . PHE B 1 214 ? 15.844 -7.984 4.027 1 91.12 214 PHE B O 1
ATOM 4325 N N . ASN B 1 215 ? 17.984 -8.711 4.062 1 95.75 215 ASN B N 1
ATOM 4326 C CA . ASN B 1 215 ? 18.5 -7.355 3.973 1 95.75 215 ASN B CA 1
ATOM 4327 C C . ASN B 1 215 ? 18.234 -6.742 2.6 1 95.75 215 ASN B C 1
ATOM 4329 O O . ASN B 1 215 ? 18.031 -5.531 2.482 1 95.75 215 ASN B O 1
ATOM 4333 N N . LEU B 1 216 ? 18.172 -7.512 1.638 1 95.06 216 LEU B N 1
ATOM 4334 C CA . LEU B 1 216 ? 17.953 -6.992 0.292 1 95.06 216 LEU B CA 1
ATOM 4335 C C . LEU B 1 216 ? 16.5 -6.598 0.09 1 95.06 216 LEU B C 1
ATOM 4337 O O . LEU B 1 216 ? 16.203 -5.582 -0.547 1 95.06 216 LEU B O 1
ATOM 4341 N N . TYR B 1 217 ? 15.602 -7.359 0.725 1 94 217 TYR B N 1
ATOM 4342 C CA . TYR B 1 217 ? 14.234 -7.211 0.227 1 94 217 TYR B CA 1
ATOM 4343 C C . TYR B 1 217 ? 13.281 -6.848 1.357 1 94 217 TYR B C 1
ATOM 4345 O O . TYR B 1 217 ? 12.203 -6.301 1.114 1 94 217 TYR B O 1
ATOM 4353 N N . VAL B 1 218 ? 13.625 -7.105 2.562 1 93.5 218 VAL B N 1
ATOM 4354 C CA . VAL B 1 218 ? 12.711 -6.84 3.666 1 93.5 218 VAL B CA 1
ATOM 4355 C C . VAL B 1 218 ? 13.195 -5.633 4.461 1 93.5 218 VAL B C 1
ATOM 4357 O O . VAL B 1 218 ? 12.43 -4.711 4.742 1 93.5 218 VAL B O 1
ATOM 4360 N N . PHE B 1 219 ? 14.461 -5.629 4.738 1 97.19 219 PHE B N 1
ATOM 4361 C CA . PHE B 1 219 ? 15.062 -4.613 5.598 1 97.19 219 PHE B CA 1
ATOM 4362 C C . PHE B 1 219 ? 14.766 -3.215 5.066 1 97.19 219 PHE B C 1
ATOM 4364 O O . PHE B 1 219 ? 14.406 -2.32 5.836 1 97.19 219 PHE B O 1
ATOM 4371 N N . PRO B 1 220 ? 14.852 -2.951 3.76 1 98.25 220 PRO B N 1
ATOM 4372 C CA . PRO B 1 220 ? 14.578 -1.601 3.264 1 98.25 220 PRO B CA 1
ATOM 4373 C C . PRO B 1 220 ? 13.18 -1.111 3.617 1 98.25 220 PRO B C 1
ATOM 4375 O O . PRO B 1 220 ? 13 0.047 4.004 1 98.25 220 PRO B O 1
ATOM 4378 N N . ALA B 1 221 ? 12.25 -1.965 3.457 1 97.5 221 ALA B N 1
ATOM 4379 C CA . ALA B 1 221 ? 10.883 -1.592 3.809 1 97.5 221 ALA B CA 1
ATOM 4380 C C . ALA B 1 221 ? 10.75 -1.347 5.309 1 97.5 221 ALA B C 1
ATOM 4382 O O . ALA B 1 221 ? 10.078 -0.407 5.734 1 97.5 221 ALA B O 1
ATOM 4383 N N . LEU B 1 222 ? 11.367 -2.178 6.113 1 96.81 222 LEU B N 1
ATOM 4384 C CA . LEU B 1 222 ? 11.312 -2.043 7.566 1 96.81 222 LEU B CA 1
ATOM 4385 C C . LEU B 1 222 ? 11.898 -0.709 8.008 1 96.81 222 LEU B C 1
ATOM 4387 O O . LEU B 1 222 ? 11.297 0.002 8.82 1 96.81 222 LEU B O 1
ATOM 4391 N N . VAL B 1 223 ? 13.031 -0.432 7.445 1 97.94 223 VAL B N 1
ATOM 4392 C CA . VAL B 1 223 ? 13.695 0.814 7.824 1 97.94 223 VAL B CA 1
ATOM 4393 C C . VAL B 1 223 ? 12.844 2.002 7.375 1 97.94 223 VAL B C 1
ATOM 4395 O O . VAL B 1 223 ? 12.789 3.025 8.062 1 97.94 223 VAL B O 1
ATOM 4398 N N . THR B 1 224 ? 12.211 1.874 6.23 1 98.19 224 THR B N 1
ATOM 4399 C CA . THR B 1 224 ? 11.328 2.924 5.73 1 98.19 224 THR B CA 1
ATOM 4400 C C . THR B 1 224 ? 10.164 3.158 6.695 1 98.19 224 THR B C 1
ATOM 4402 O O . THR B 1 224 ? 9.828 4.305 7.004 1 98.19 224 THR B O 1
ATOM 4405 N N . VAL B 1 225 ? 9.578 2.16 7.195 1 97.25 225 VAL B N 1
ATOM 4406 C CA . VAL B 1 225 ? 8.469 2.273 8.133 1 97.25 225 VAL B CA 1
ATOM 4407 C C . VAL B 1 225 ? 8.953 2.904 9.438 1 97.25 225 VAL B C 1
ATOM 4409 O O . VAL B 1 225 ? 8.336 3.836 9.953 1 97.25 225 VAL B O 1
ATOM 4412 N N . ILE B 1 226 ? 10.062 2.48 9.898 1 97.12 226 ILE B N 1
ATOM 4413 C CA . ILE B 1 226 ? 10.625 3 11.141 1 97.12 226 ILE B CA 1
ATOM 4414 C C . ILE B 1 226 ? 11.008 4.465 10.961 1 97.12 226 ILE B C 1
ATOM 4416 O O . ILE B 1 226 ? 10.719 5.301 11.82 1 97.12 226 ILE B O 1
ATOM 4420 N N . GLU B 1 227 ? 11.664 4.695 9.852 1 97.62 227 GLU B N 1
ATOM 4421 C CA . GLU B 1 227 ? 12.055 6.066 9.547 1 97.62 227 GLU B CA 1
ATOM 4422 C C . GLU B 1 227 ? 10.844 6.992 9.492 1 97.62 227 GLU B C 1
ATOM 4424 O O . GLU B 1 227 ? 10.852 8.062 10.102 1 97.62 227 GLU B O 1
ATOM 4429 N N . SER B 1 228 ? 9.805 6.586 8.828 1 96.94 228 SER B N 1
ATOM 4430 C CA . SER B 1 228 ? 8.648 7.434 8.578 1 96.94 228 SER B CA 1
ATOM 4431 C C . SER B 1 228 ? 7.816 7.621 9.844 1 96.94 228 SER B C 1
ATOM 4433 O O . SER B 1 228 ? 7.234 8.688 10.055 1 96.94 228 SER B O 1
ATOM 4435 N N . LEU B 1 229 ? 7.84 6.688 10.727 1 96.31 229 LEU B N 1
ATOM 4436 C CA . LEU B 1 229 ? 6.957 6.746 11.883 1 96.31 229 LEU B CA 1
ATOM 4437 C C . LEU B 1 229 ? 7.691 7.309 13.102 1 96.31 229 LEU B C 1
ATOM 4439 O O . LEU B 1 229 ? 7.07 7.902 13.984 1 96.31 229 LEU B O 1
ATOM 4443 N N . PHE B 1 230 ? 9.062 7.129 13.117 1 95.81 230 PHE B N 1
ATOM 4444 C CA . PHE B 1 230 ? 9.68 7.395 14.414 1 95.81 230 PHE B CA 1
ATOM 4445 C C . PHE B 1 230 ? 10.875 8.328 14.258 1 95.81 230 PHE B C 1
ATOM 4447 O O . PHE B 1 230 ? 11.172 9.117 15.156 1 95.81 230 PHE B O 1
ATOM 4454 N N . MET B 1 231 ? 11.57 8.258 13.148 1 96.19 231 MET B N 1
ATOM 4455 C CA . MET B 1 231 ? 12.922 8.805 13.172 1 96.19 231 MET B CA 1
ATOM 4456 C C . MET B 1 231 ? 12.961 10.195 12.555 1 96.19 231 MET B C 1
ATOM 4458 O O . MET B 1 231 ? 14 10.859 12.578 1 96.19 231 MET B O 1
ATOM 4462 N N . ASN B 1 232 ? 11.898 10.594 11.945 1 93.81 232 ASN B N 1
ATOM 4463 C CA . ASN B 1 232 ? 11.883 11.938 11.375 1 93.81 232 ASN B CA 1
ATOM 4464 C C . ASN B 1 232 ? 10.508 12.586 11.523 1 93.81 232 ASN B C 1
ATOM 4466 O O . ASN B 1 232 ? 9.547 11.938 11.914 1 93.81 232 ASN B O 1
ATOM 4470 N N . SER B 1 233 ? 10.461 13.891 11.305 1 93.12 233 SER B N 1
ATOM 4471 C CA . SER B 1 233 ? 9.219 14.656 11.391 1 93.12 233 SER B CA 1
ATOM 4472 C C . SER B 1 233 ? 8.852 15.266 10.039 1 93.12 233 SER B C 1
ATOM 4474 O O . SER B 1 233 ? 8.297 16.359 9.984 1 93.12 233 SER B O 1
ATOM 4476 N N . MET B 1 234 ? 9.289 14.547 8.992 1 93.12 234 MET B N 1
ATOM 4477 C CA . MET B 1 234 ? 8.906 14.992 7.652 1 93.12 234 MET B CA 1
ATOM 4478 C C . MET B 1 234 ? 7.391 15.086 7.523 1 93.12 234 MET B C 1
ATOM 4480 O O . MET B 1 234 ? 6.664 14.219 8 1 93.12 234 MET B O 1
ATOM 4484 N N . ARG B 1 235 ? 6.977 16.156 6.922 1 92.19 235 ARG B N 1
ATOM 4485 C CA . ARG B 1 235 ? 5.547 16.328 6.691 1 92.19 235 ARG B CA 1
ATOM 4486 C C . ARG B 1 235 ? 5.113 15.617 5.414 1 92.19 235 ARG B C 1
ATOM 4488 O O . ARG B 1 235 ? 5.949 15.219 4.602 1 92.19 235 ARG B O 1
ATOM 4495 N N . ARG B 1 236 ? 3.844 15.492 5.312 1 93.81 236 ARG B N 1
ATOM 4496 C CA . ARG B 1 236 ? 3.291 14.922 4.09 1 93.81 236 ARG B CA 1
ATOM 4497 C C . ARG B 1 236 ? 3.75 15.703 2.863 1 93.81 236 ARG B C 1
ATOM 4499 O O . ARG B 1 236 ? 3.926 16.922 2.93 1 93.81 236 ARG B O 1
ATOM 4506 N N . GLN B 1 237 ? 3.871 14.977 1.79 1 93.31 237 GLN B N 1
ATOM 4507 C CA . GLN B 1 237 ? 4.398 15.547 0.555 1 93.31 237 GLN B CA 1
ATOM 4508 C C . GLN B 1 237 ? 3.473 16.625 0.007 1 93.31 237 GLN B C 1
ATOM 4510 O O . GLN B 1 237 ? 2.271 16.391 -0.156 1 93.31 237 GLN B O 1
ATOM 4515 N N . GLU B 1 238 ? 3.971 17.75 -0.223 1 90 238 GLU B N 1
ATOM 4516 C CA . GLU B 1 238 ? 3.273 18.875 -0.835 1 90 238 GLU B CA 1
ATOM 4517 C C . GLU B 1 238 ? 4.125 19.531 -1.919 1 90 238 GLU B C 1
ATOM 4519 O O . GLU B 1 238 ? 5.309 19.797 -1.707 1 90 238 GLU B O 1
ATOM 4524 N N . PRO B 1 239 ? 3.592 19.766 -3.088 1 92.38 239 PRO B N 1
ATOM 4525 C CA . PRO B 1 239 ? 2.258 19.422 -3.582 1 92.38 239 PRO B CA 1
ATOM 4526 C C . PRO B 1 239 ? 2.111 17.938 -3.898 1 92.38 239 PRO B C 1
ATOM 4528 O O . PRO B 1 239 ? 3.031 17.328 -4.453 1 92.38 239 PRO B O 1
ATOM 4531 N N . VAL B 1 240 ? 1.004 17.422 -3.699 1 94.19 240 VAL B N 1
ATOM 4532 C CA . VAL B 1 240 ? 0.755 15.992 -3.828 1 94.19 240 VAL B CA 1
ATOM 4533 C C . VAL B 1 240 ? 0.932 15.57 -5.285 1 94.19 240 VAL B C 1
ATOM 4535 O O . VAL B 1 240 ? 1.665 14.617 -5.574 1 94.19 240 VAL B O 1
ATOM 4538 N N . PRO B 1 241 ? 0.318 16.297 -6.246 1 93.12 241 PRO B N 1
ATOM 4539 C CA . PRO B 1 241 ? 0.446 15.836 -7.629 1 93.12 241 PRO B CA 1
ATOM 4540 C C . PRO B 1 241 ? 1.896 15.805 -8.109 1 93.12 241 PRO B C 1
ATOM 4542 O O . PRO B 1 241 ? 2.299 14.867 -8.805 1 93.12 241 PRO B O 1
ATOM 4545 N N . SER B 1 242 ? 2.646 16.766 -7.691 1 95.06 242 SER B N 1
ATOM 4546 C CA . SER B 1 242 ? 4.039 16.812 -8.125 1 95.06 242 SER B CA 1
ATOM 4547 C C . SER B 1 242 ? 4.836 15.648 -7.547 1 95.06 242 SER B C 1
ATOM 4549 O O . SER B 1 242 ? 5.664 15.047 -8.242 1 95.06 242 SER B O 1
ATOM 4551 N N . HIS B 1 243 ? 4.59 15.367 -6.359 1 96.75 243 HIS B N 1
ATOM 4552 C CA . HIS B 1 243 ? 5.297 14.25 -5.746 1 96.75 243 HIS B CA 1
ATOM 4553 C C . HIS B 1 243 ? 4.816 12.914 -6.312 1 96.75 243 HIS B C 1
ATOM 4555 O O . HIS B 1 243 ? 5.613 12 -6.523 1 96.75 243 HIS B O 1
ATOM 4561 N N . LEU B 1 244 ? 3.568 12.836 -6.535 1 96.62 244 LEU B N 1
ATOM 4562 C CA . LEU B 1 244 ? 3.014 11.617 -7.113 1 96.62 244 LEU B CA 1
ATOM 4563 C C . LEU B 1 244 ? 3.598 11.359 -8.5 1 96.62 244 LEU B C 1
ATOM 4565 O O . LEU B 1 244 ? 4.156 10.297 -8.758 1 96.62 244 LEU B O 1
ATOM 4569 N N . PHE B 1 245 ? 3.525 12.352 -9.336 1 96.62 245 PHE B N 1
ATOM 4570 C CA . PHE B 1 245 ? 4.004 12.188 -10.703 1 96.62 245 PHE B CA 1
ATOM 4571 C C . PHE B 1 245 ? 5.527 12.125 -10.734 1 96.62 245 PHE B C 1
ATOM 4573 O O . PHE B 1 245 ? 6.105 11.445 -11.586 1 96.62 245 PHE B O 1
ATOM 4580 N N . GLY B 1 246 ? 6.133 12.852 -9.805 1 97.44 246 GLY B N 1
ATOM 4581 C CA . GLY B 1 246 ? 7.574 12.711 -9.68 1 97.44 246 GLY B CA 1
ATOM 4582 C C . GLY B 1 246 ? 8.008 11.305 -9.305 1 97.44 246 GLY B C 1
ATOM 4583 O O . GLY B 1 246 ? 8.992 10.789 -9.844 1 97.44 246 GLY B O 1
ATOM 4584 N N . THR B 1 247 ? 7.285 10.758 -8.414 1 98.25 247 THR B N 1
ATOM 4585 C CA . THR B 1 247 ? 7.578 9.398 -7.98 1 98.25 247 THR B CA 1
ATOM 4586 C C . THR B 1 247 ? 7.301 8.398 -9.102 1 98.25 247 THR B C 1
ATOM 4588 O O . THR B 1 247 ? 8.117 7.52 -9.367 1 98.25 247 THR B O 1
ATOM 4591 N N . MET B 1 248 ? 6.176 8.578 -9.742 1 98.38 248 MET B N 1
ATOM 4592 C CA . MET B 1 248 ? 5.859 7.73 -10.891 1 98.38 248 MET B CA 1
ATOM 4593 C C . MET B 1 248 ? 6.891 7.906 -12 1 98.38 248 MET B C 1
ATOM 4595 O O . MET B 1 248 ? 7.324 6.93 -12.609 1 98.38 248 MET B O 1
ATOM 4599 N N . GLY B 1 249 ? 7.23 9.133 -12.25 1 98.31 249 GLY B N 1
ATOM 4600 C CA . GLY B 1 249 ? 8.266 9.422 -13.234 1 98.31 249 GLY B CA 1
ATOM 4601 C C . GLY B 1 249 ? 9.602 8.781 -12.898 1 98.31 249 GLY B C 1
ATOM 4602 O O . GLY B 1 249 ? 10.297 8.297 -13.789 1 98.31 249 GLY B O 1
ATOM 4603 N N . SER B 1 250 ? 9.914 8.766 -11.664 1 98.62 250 SER B N 1
ATOM 4604 C CA . SER B 1 250 ? 11.156 8.133 -11.219 1 98.62 250 SER B CA 1
ATOM 4605 C C . SER B 1 250 ? 11.109 6.625 -11.43 1 98.62 250 SER B C 1
ATOM 4607 O O . SER B 1 250 ? 12.125 6.008 -11.758 1 98.62 250 SER B O 1
ATOM 4609 N N . ALA B 1 251 ? 9.984 6.074 -11.172 1 98.62 251 ALA B N 1
ATOM 4610 C CA . ALA B 1 251 ? 9.82 4.652 -11.461 1 98.62 251 ALA B CA 1
ATOM 4611 C C . ALA B 1 251 ? 10 4.367 -12.945 1 98.62 251 ALA B C 1
ATOM 4613 O O . ALA B 1 251 ? 10.656 3.395 -13.328 1 98.62 251 ALA B O 1
ATOM 4614 N N . ALA B 1 252 ? 9.438 5.207 -13.758 1 98.44 252 ALA B N 1
ATOM 4615 C CA . ALA B 1 252 ? 9.609 5.074 -15.203 1 98.44 252 ALA B CA 1
ATOM 4616 C C . ALA B 1 252 ? 11.07 5.258 -15.602 1 98.44 252 ALA B C 1
ATOM 4618 O O . ALA B 1 252 ? 11.586 4.543 -16.469 1 98.44 252 ALA B O 1
ATOM 4619 N N . LEU B 1 253 ? 11.68 6.195 -14.984 1 98.38 253 LEU B N 1
ATOM 4620 C CA . LEU B 1 253 ? 13.094 6.426 -15.234 1 98.38 253 LEU B CA 1
ATOM 4621 C C . LEU B 1 253 ? 13.922 5.199 -14.867 1 98.38 253 LEU B C 1
ATOM 4623 O O . LEU B 1 253 ? 14.906 4.883 -15.547 1 98.38 253 LEU B O 1
ATOM 4627 N N . TYR B 1 254 ? 13.578 4.555 -13.844 1 98.5 254 TYR B N 1
ATOM 4628 C CA . TYR B 1 254 ? 14.281 3.33 -13.5 1 98.5 254 TYR B CA 1
ATOM 4629 C C . TYR B 1 254 ? 14.117 2.275 -14.586 1 98.5 254 TYR B C 1
ATOM 4631 O O . TYR B 1 254 ? 15.062 1.547 -14.906 1 98.5 254 TYR B O 1
ATOM 4639 N N . LEU B 1 255 ? 12.898 2.15 -15.062 1 98.31 255 LEU B N 1
ATOM 4640 C CA . LEU B 1 255 ? 12.688 1.186 -16.141 1 98.31 255 LEU B CA 1
ATOM 4641 C C . LEU B 1 255 ? 13.602 1.478 -17.312 1 98.31 255 LEU B C 1
ATOM 4643 O O . LEU B 1 255 ? 14.164 0.557 -17.922 1 98.31 255 LEU B O 1
ATOM 4647 N N . ALA B 1 256 ? 13.758 2.725 -17.656 1 97.75 256 ALA B N 1
ATOM 4648 C CA . ALA B 1 256 ? 14.695 3.111 -18.703 1 97.75 256 ALA B CA 1
ATOM 4649 C C . ALA B 1 256 ? 16.125 2.754 -18.312 1 97.75 256 ALA B C 1
ATOM 4651 O O . ALA B 1 256 ? 16.891 2.242 -19.125 1 97.75 256 ALA B O 1
ATOM 4652 N N . TYR B 1 257 ? 16.422 3.031 -17.109 1 97.81 257 TYR B N 1
ATOM 4653 C CA . TYR B 1 257 ? 17.734 2.689 -16.578 1 97.81 257 TYR B CA 1
ATOM 4654 C C . TYR B 1 257 ? 17.984 1.188 -16.656 1 97.81 257 TYR B C 1
ATOM 4656 O O . TYR B 1 257 ? 19.062 0.75 -17.047 1 97.81 257 TYR B O 1
ATOM 4664 N N . GLY B 1 258 ? 17 0.404 -16.297 1 96.69 258 GLY B N 1
ATOM 4665 C CA . GLY B 1 258 ? 17.109 -1.041 -16.422 1 96.69 258 GLY B CA 1
ATOM 4666 C C . GLY B 1 258 ? 17.281 -1.501 -17.859 1 96.69 258 GLY B C 1
ATOM 4667 O O . GLY B 1 258 ? 18.047 -2.432 -18.125 1 96.69 258 GLY B O 1
ATOM 4668 N N . ALA B 1 259 ? 16.578 -0.838 -18.766 1 96.25 259 ALA B N 1
ATOM 4669 C CA . ALA B 1 259 ? 16.703 -1.179 -20.172 1 96.25 259 ALA B CA 1
ATOM 4670 C C . ALA B 1 259 ? 18.125 -0.896 -20.688 1 96.25 259 ALA B C 1
ATOM 4672 O O . ALA B 1 259 ? 18.656 -1.656 -21.5 1 96.25 259 ALA B O 1
ATOM 4673 N N . ILE B 1 260 ? 18.703 0.162 -20.25 1 96 260 ILE B N 1
ATOM 4674 C CA . ILE B 1 260 ? 20.078 0.472 -20.578 1 96 260 ILE B CA 1
ATOM 4675 C C . ILE B 1 260 ? 21 -0.625 -20.031 1 96 260 ILE B C 1
ATOM 4677 O O . ILE B 1 260 ? 21.938 -1.053 -20.719 1 96 260 ILE B O 1
ATOM 4681 N N . GLY B 1 261 ? 20.703 -1.062 -18.844 1 94.94 261 GLY B N 1
ATOM 4682 C CA . GLY B 1 261 ? 21.469 -2.166 -18.281 1 94.94 261 GLY B CA 1
ATOM 4683 C C . GLY B 1 261 ? 21.406 -3.426 -19.125 1 94.94 261 GLY B C 1
ATOM 4684 O O . GLY B 1 261 ? 22.422 -4.098 -19.312 1 94.94 261 GLY B O 1
ATOM 4685 N N . LYS B 1 262 ? 20.266 -3.705 -19.578 1 93.81 262 LYS B N 1
ATOM 4686 C CA . LYS B 1 262 ? 20.109 -4.867 -20.438 1 93.81 262 LYS B CA 1
ATOM 4687 C C . LYS B 1 262 ? 20.938 -4.719 -21.703 1 93.81 262 LYS B C 1
ATOM 4689 O O . LYS B 1 262 ? 21.578 -5.676 -22.156 1 93.81 262 LYS B O 1
ATOM 4694 N N . LEU B 1 263 ? 20.953 -3.594 -22.266 1 93.25 263 LEU B N 1
ATOM 4695 C CA . LEU B 1 263 ? 21.719 -3.334 -23.469 1 93.25 263 LEU B CA 1
ATOM 4696 C C . LEU B 1 263 ? 23.219 -3.5 -23.219 1 93.25 263 LEU B C 1
ATOM 4698 O O . LEU B 1 263 ? 23.938 -4.027 -24.062 1 93.25 263 LEU B O 1
ATOM 4702 N N . LEU B 1 264 ? 23.609 -3.119 -22.078 1 93.19 264 LEU B N 1
ATOM 4703 C CA . LEU B 1 264 ? 25.031 -3.098 -21.781 1 93.19 264 LEU B CA 1
ATOM 4704 C C . LEU B 1 264 ? 25.5 -4.457 -21.266 1 93.19 264 LEU B C 1
ATOM 4706 O O . LEU B 1 264 ? 26.656 -4.848 -21.484 1 93.19 264 LEU B O 1
ATOM 4710 N N . THR B 1 265 ? 24.656 -5.195 -20.578 1 91.69 265 THR B N 1
ATOM 4711 C CA . THR B 1 265 ? 25.109 -6.402 -19.891 1 91.69 265 THR B CA 1
ATOM 4712 C C . THR B 1 265 ? 24.453 -7.645 -20.484 1 91.69 265 THR B C 1
ATOM 4714 O O . THR B 1 265 ? 24.891 -8.766 -20.234 1 91.69 265 THR B O 1
ATOM 4717 N N . GLY B 1 266 ? 23.375 -7.438 -21.234 1 88.81 266 GLY B N 1
ATOM 4718 C CA . GLY B 1 266 ? 22.656 -8.562 -21.812 1 88.81 266 GLY B CA 1
ATOM 4719 C C . GLY B 1 266 ? 21.594 -9.141 -20.891 1 88.81 266 GLY B C 1
ATOM 4720 O O . GLY B 1 266 ? 20.891 -10.078 -21.25 1 88.81 266 GLY B O 1
ATOM 4721 N N . HIS B 1 267 ? 21.469 -8.5 -19.688 1 88.31 267 HIS B N 1
ATOM 4722 C CA . HIS B 1 267 ? 20.531 -9.047 -18.703 1 88.31 267 HIS B CA 1
ATOM 4723 C C . HIS B 1 267 ? 19.609 -7.961 -18.156 1 88.31 267 HIS B C 1
ATOM 4725 O O . HIS B 1 267 ? 20.078 -6.875 -17.797 1 88.31 267 HIS B O 1
ATOM 4731 N N . SER B 1 268 ? 18.344 -8.359 -18.141 1 91.12 268 SER B N 1
ATOM 4732 C CA . SER B 1 268 ? 17.359 -7.441 -17.578 1 91.12 268 SER B CA 1
ATOM 4733 C C . SER B 1 268 ? 17.312 -7.555 -16.062 1 91.12 268 SER B C 1
ATOM 4735 O O . SER B 1 268 ? 17.484 -8.641 -15.508 1 91.12 268 SER B O 1
ATOM 4737 N N . PRO B 1 269 ? 17.031 -6.461 -15.391 1 92.5 269 PRO B N 1
ATOM 4738 C CA . PRO B 1 269 ? 16.922 -6.523 -13.93 1 92.5 269 PRO B CA 1
ATOM 4739 C C . PRO B 1 269 ? 15.742 -7.363 -13.453 1 92.5 269 PRO B C 1
ATOM 4741 O O . PRO B 1 269 ? 15.828 -8.016 -12.406 1 92.5 269 PRO B O 1
ATOM 4744 N N . PHE B 1 270 ? 14.703 -7.297 -14.211 1 92.81 270 PHE B N 1
ATOM 4745 C CA . PHE B 1 270 ? 13.539 -8.133 -13.938 1 92.81 270 PHE B CA 1
ATOM 4746 C C . PHE B 1 270 ? 13.219 -9.023 -15.125 1 92.81 270 PHE B C 1
ATOM 4748 O O . PHE B 1 270 ? 13.32 -8.602 -16.281 1 92.81 270 PHE B O 1
ATOM 4755 N N . PHE B 1 271 ? 12.812 -10.234 -14.805 1 87.25 271 PHE B N 1
ATOM 4756 C CA . PHE B 1 271 ? 12.5 -11.18 -15.875 1 87.25 271 PHE B CA 1
ATOM 4757 C C . PHE B 1 271 ? 11.383 -10.648 -16.766 1 87.25 271 PHE B C 1
ATOM 4759 O O . PHE B 1 271 ? 11.344 -10.93 -17.953 1 87.25 271 PHE B O 1
ATOM 4766 N N . TRP B 1 272 ? 10.508 -9.883 -16.156 1 89.75 272 TRP B N 1
ATOM 4767 C CA . TRP B 1 272 ? 9.32 -9.453 -16.875 1 89.75 272 TRP B CA 1
ATOM 4768 C C . TRP B 1 272 ? 9.625 -8.266 -17.781 1 89.75 272 TRP B C 1
ATOM 4770 O O . TRP B 1 272 ? 8.758 -7.805 -18.531 1 89.75 272 TRP B O 1
ATOM 4780 N N . MET B 1 273 ? 10.828 -7.781 -17.734 1 93.56 273 MET B N 1
ATOM 4781 C CA . MET B 1 273 ? 11.258 -6.727 -18.641 1 93.56 273 MET B CA 1
ATOM 4782 C C . MET B 1 273 ? 11.758 -7.316 -19.953 1 93.56 273 MET B C 1
ATOM 4784 O O . MET B 1 273 ? 11.992 -6.59 -20.922 1 93.56 273 MET B O 1
ATOM 4788 N N . ASP B 1 274 ? 11.938 -8.562 -19.984 1 89.56 274 ASP B N 1
ATOM 4789 C CA . ASP B 1 274 ? 12.469 -9.25 -21.172 1 89.56 274 ASP B CA 1
ATOM 4790 C C . ASP B 1 274 ? 11.359 -9.938 -21.953 1 89.56 274 ASP B C 1
ATOM 4792 O O . ASP B 1 274 ? 10.766 -10.914 -21.484 1 89.56 274 ASP B O 1
ATOM 4796 N N . GLU B 1 275 ? 11.266 -9.477 -23.141 1 89.19 275 GLU B N 1
ATOM 4797 C CA . GLU B 1 275 ? 10.227 -10.031 -24 1 89.19 275 GLU B CA 1
ATOM 4798 C C . GLU B 1 275 ? 10.469 -11.508 -24.281 1 89.19 275 GLU B C 1
ATOM 4800 O O . GLU B 1 275 ? 9.523 -12.297 -24.375 1 89.19 275 GLU B O 1
ATOM 4805 N N . ALA B 1 276 ? 11.68 -11.898 -24.344 1 86.12 276 ALA B N 1
ATOM 4806 C CA . ALA B 1 276 ? 12.031 -13.281 -24.641 1 86.12 276 ALA B CA 1
ATOM 4807 C C . ALA B 1 276 ? 11.633 -14.211 -23.5 1 86.12 276 ALA B C 1
ATOM 4809 O O . ALA B 1 276 ? 11.352 -15.391 -23.719 1 86.12 276 ALA B O 1
ATOM 4810 N N . VAL B 1 277 ? 11.562 -13.617 -22.375 1 81.62 277 VAL B N 1
ATOM 4811 C CA . VAL B 1 277 ? 11.25 -14.422 -21.203 1 81.62 277 VAL B CA 1
ATOM 4812 C C . VAL B 1 277 ? 9.734 -14.461 -21 1 81.62 277 VAL B C 1
ATOM 4814 O O . VAL B 1 277 ? 9.156 -15.531 -20.797 1 81.62 277 VAL B O 1
ATOM 4817 N N . VAL B 1 278 ? 9.117 -13.328 -21.156 1 81.94 278 VAL B N 1
ATOM 4818 C CA . VAL B 1 278 ? 7.695 -13.258 -20.828 1 81.94 278 VAL B CA 1
ATOM 4819 C C . VAL B 1 278 ? 6.863 -13.625 -22.062 1 81.94 278 VAL B C 1
ATOM 4821 O O . VAL B 1 278 ? 5.703 -14.023 -21.938 1 81.94 278 VAL B O 1
ATOM 4824 N N . GLY B 1 279 ? 7.402 -13.492 -23.266 1 79.81 279 GLY B N 1
ATOM 4825 C CA . GLY B 1 279 ? 6.785 -14.07 -24.453 1 79.81 279 GLY B CA 1
ATOM 4826 C C . GLY B 1 279 ? 6.125 -13.031 -25.344 1 79.81 279 GLY B C 1
ATOM 4827 O O . GLY B 1 279 ? 5.766 -13.328 -26.484 1 79.81 279 GLY B O 1
ATOM 4828 N N . SER B 1 280 ? 5.777 -11.844 -24.781 1 83.69 280 SER B N 1
ATOM 4829 C CA . SER B 1 280 ? 5.141 -10.844 -25.641 1 83.69 280 SER B CA 1
ATOM 4830 C C . SER B 1 280 ? 5.457 -9.43 -25.172 1 83.69 280 SER B C 1
ATOM 4832 O O . SER B 1 280 ? 5.738 -9.203 -24 1 83.69 280 SER B O 1
ATOM 4834 N N . LYS B 1 281 ? 5.336 -8.531 -26.141 1 89.12 281 LYS B N 1
ATOM 4835 C CA . LYS B 1 281 ? 5.555 -7.113 -25.844 1 89.12 281 LYS B CA 1
ATOM 4836 C C . LYS B 1 281 ? 4.422 -6.551 -24.984 1 89.12 281 LYS B C 1
ATOM 4838 O O . LYS B 1 281 ? 4.645 -5.664 -24.156 1 89.12 281 LYS B O 1
ATOM 4843 N N . GLU B 1 282 ? 3.283 -7.031 -25.234 1 84.25 282 GLU B N 1
ATOM 4844 C CA . GLU B 1 282 ? 2.121 -6.582 -24.469 1 84.25 282 GLU B CA 1
ATOM 4845 C C . GLU B 1 282 ? 2.268 -6.918 -22.984 1 84.25 282 GLU B C 1
ATOM 4847 O O . GLU B 1 282 ? 1.901 -6.121 -22.125 1 84.25 282 GLU B O 1
ATOM 4852 N N . LYS B 1 283 ? 2.814 -8.047 -22.734 1 83.75 283 LYS B N 1
ATOM 4853 C CA . LYS B 1 283 ? 3.047 -8.438 -21.344 1 83.75 283 LYS B CA 1
ATOM 4854 C C . LYS B 1 283 ? 4.102 -7.555 -20.688 1 83.75 283 LYS B C 1
ATOM 4856 O O . LYS B 1 283 ? 3.939 -7.137 -19.547 1 83.75 283 LYS B O 1
ATOM 4861 N N . VAL B 1 284 ? 5.086 -7.336 -21.438 1 90.88 284 VAL B N 1
ATOM 4862 C CA . VAL B 1 284 ? 6.125 -6.453 -20.922 1 90.88 284 VAL B CA 1
ATOM 4863 C C . VAL B 1 284 ? 5.531 -5.086 -20.609 1 90.88 284 VAL B C 1
ATOM 4865 O O . VAL B 1 284 ? 5.781 -4.527 -19.531 1 90.88 284 VAL B O 1
ATOM 4868 N N . ALA B 1 285 ? 4.742 -4.594 -21.547 1 91.25 285 ALA B N 1
ATOM 4869 C CA . ALA B 1 285 ? 4.09 -3.307 -21.328 1 91.25 285 ALA B CA 1
ATOM 4870 C C . ALA B 1 285 ? 3.188 -3.354 -20.094 1 91.25 285 ALA B C 1
ATOM 4872 O O . ALA B 1 285 ? 3.123 -2.391 -19.328 1 91.25 285 ALA B O 1
ATOM 4873 N N . GLY B 1 286 ? 2.529 -4.43 -19.938 1 88.69 286 GLY B N 1
ATOM 4874 C CA . GLY B 1 286 ? 1.679 -4.605 -18.766 1 88.69 286 GLY B CA 1
ATOM 4875 C C . GLY B 1 286 ? 2.443 -4.559 -17.469 1 88.69 286 GLY B C 1
ATOM 4876 O O . GLY B 1 286 ? 2.033 -3.875 -16.516 1 88.69 286 GLY B O 1
ATOM 4877 N N . TYR B 1 287 ? 3.508 -5.27 -17.438 1 90.88 287 TYR B N 1
ATOM 4878 C CA . TYR B 1 287 ? 4.332 -5.285 -16.234 1 90.88 287 TYR B CA 1
ATOM 4879 C C . TYR B 1 287 ? 4.918 -3.906 -15.953 1 90.88 287 TYR B C 1
ATOM 4881 O O . TYR B 1 287 ? 4.973 -3.465 -14.805 1 90.88 287 TYR B O 1
ATOM 4889 N N . CYS B 1 288 ? 5.312 -3.24 -17 1 94.56 288 CYS B N 1
ATOM 4890 C CA . CYS B 1 288 ? 5.867 -1.9 -16.828 1 94.56 288 CYS B CA 1
ATOM 4891 C C . CYS B 1 288 ? 4.816 -0.939 -16.281 1 94.56 288 CYS B C 1
ATOM 4893 O O . CYS B 1 288 ? 5.102 -0.154 -15.383 1 94.56 288 CYS B O 1
ATOM 4895 N N . THR B 1 289 ? 3.691 -1.043 -16.828 1 93.12 289 THR B N 1
ATOM 4896 C CA . THR B 1 289 ? 2.602 -0.211 -16.344 1 93.12 289 THR B CA 1
ATOM 4897 C C . THR B 1 289 ? 2.289 -0.538 -14.883 1 93.12 289 THR B C 1
ATOM 4899 O O . THR B 1 289 ? 2.076 0.364 -14.07 1 93.12 289 THR B O 1
ATOM 4902 N N . GLY B 1 290 ? 2.275 -1.802 -14.617 1 92.06 290 GLY B N 1
ATOM 4903 C CA . GLY B 1 290 ? 2.068 -2.229 -13.242 1 92.06 290 GLY B CA 1
ATOM 4904 C C . GLY B 1 290 ? 3.117 -1.694 -12.289 1 92.06 290 GLY B C 1
ATOM 4905 O O . GLY B 1 290 ? 2.797 -1.294 -11.164 1 92.06 290 GLY B O 1
ATOM 4906 N N . PHE B 1 291 ? 4.324 -1.684 -12.773 1 95.75 291 PHE B N 1
ATOM 4907 C CA . PHE B 1 291 ? 5.441 -1.184 -11.977 1 95.75 291 PHE B CA 1
ATOM 4908 C C . PHE B 1 291 ? 5.246 0.288 -11.633 1 95.75 291 PHE B C 1
ATOM 4910 O O . PHE B 1 291 ? 5.402 0.689 -10.484 1 95.75 291 PHE B O 1
ATOM 4917 N N . VAL B 1 292 ? 4.863 1.034 -12.57 1 97.38 292 VAL B N 1
ATOM 4918 C CA . VAL B 1 292 ? 4.66 2.467 -12.375 1 97.38 292 VAL B CA 1
ATOM 4919 C C . VAL B 1 292 ? 3.436 2.703 -11.492 1 97.38 292 VAL B C 1
ATOM 4921 O O . VAL B 1 292 ? 3.459 3.559 -10.609 1 97.38 292 VAL B O 1
ATOM 4924 N N . CYS B 1 293 ? 2.393 1.933 -11.664 1 94.25 293 CYS B N 1
ATOM 4925 C CA . CYS B 1 293 ? 1.2 2.043 -10.828 1 94.25 293 CYS B CA 1
ATOM 4926 C C . CYS B 1 293 ? 1.506 1.668 -9.383 1 94.25 293 CYS B C 1
ATOM 4928 O O . CYS B 1 293 ? 0.932 2.24 -8.453 1 94.25 293 CYS B O 1
ATOM 4930 N N . MET B 1 294 ? 2.357 0.719 -9.266 1 96.12 294 MET B N 1
ATOM 4931 C CA . MET B 1 294 ? 2.758 0.322 -7.918 1 96.12 294 MET B CA 1
ATOM 4932 C C . MET B 1 294 ? 3.438 1.478 -7.188 1 96.12 294 MET B C 1
ATOM 4934 O O . MET B 1 294 ? 3.27 1.639 -5.98 1 96.12 294 MET B O 1
ATOM 4938 N N . ALA B 1 295 ? 4.184 2.238 -7.922 1 98.31 295 ALA B N 1
ATOM 4939 C CA . ALA B 1 295 ? 4.809 3.414 -7.316 1 98.31 295 ALA B CA 1
ATOM 4940 C C . ALA B 1 295 ? 3.754 4.359 -6.75 1 98.31 295 ALA B C 1
ATOM 4942 O O . ALA B 1 295 ? 3.924 4.902 -5.652 1 98.31 295 ALA B O 1
ATOM 4943 N N . ALA B 1 296 ? 2.725 4.516 -7.477 1 97 296 ALA B N 1
ATOM 4944 C CA . ALA B 1 296 ? 1.635 5.367 -7.004 1 97 296 ALA B CA 1
ATOM 4945 C C . ALA B 1 296 ? 0.988 4.781 -5.75 1 97 296 ALA B C 1
ATOM 4947 O O . ALA B 1 296 ? 0.687 5.512 -4.801 1 97 296 ALA B O 1
ATOM 4948 N N . ALA B 1 297 ? 0.776 3.516 -5.738 1 96.06 297 ALA B N 1
ATOM 4949 C CA . ALA B 1 297 ? 0.17 2.85 -4.59 1 96.06 297 ALA B CA 1
ATOM 4950 C C . ALA B 1 297 ? 1.058 2.973 -3.354 1 96.06 297 ALA B C 1
ATOM 4952 O O . ALA B 1 297 ? 0.573 3.279 -2.262 1 96.06 297 ALA B O 1
ATOM 4953 N N . MET B 1 298 ? 2.316 2.723 -3.537 1 98 298 MET B N 1
ATOM 4954 C CA . MET B 1 298 ? 3.242 2.801 -2.41 1 98 298 MET B CA 1
ATOM 4955 C C . MET B 1 298 ? 3.41 4.242 -1.943 1 98 298 MET B C 1
ATOM 4957 O O . MET B 1 298 ? 3.666 4.492 -0.764 1 98 298 MET B O 1
ATOM 4961 N N . PHE B 1 299 ? 3.281 5.156 -2.926 1 98.25 299 PHE B N 1
ATOM 4962 C CA . PHE B 1 299 ? 3.252 6.559 -2.533 1 98.25 299 PHE B CA 1
ATOM 4963 C C . PHE B 1 299 ? 2.109 6.824 -1.562 1 98.25 299 PHE B C 1
ATOM 4965 O O . PHE B 1 299 ? 2.299 7.484 -0.538 1 98.25 299 PHE B O 1
ATOM 4972 N N . SER B 1 300 ? 0.967 6.312 -1.921 1 97.06 300 SER B N 1
ATOM 4973 C CA . SER B 1 300 ? -0.187 6.48 -1.044 1 97.06 300 SER B CA 1
ATOM 4974 C C . SER B 1 300 ? 0.065 5.863 0.327 1 97.06 300 SER B C 1
ATOM 4976 O O . SER B 1 300 ? -0.32 6.43 1.352 1 97.06 300 SER B O 1
ATOM 4978 N N . MET B 1 301 ? 0.657 4.773 0.321 1 97.38 301 MET B N 1
ATOM 4979 C CA . MET B 1 301 ? 0.97 4.102 1.578 1 97.38 301 MET B CA 1
ATOM 4980 C C . MET B 1 301 ? 1.912 4.949 2.428 1 97.38 301 MET B C 1
ATOM 4982 O O . MET B 1 301 ? 1.679 5.133 3.625 1 97.38 301 MET B O 1
ATOM 4986 N N . LEU B 1 302 ? 2.969 5.395 1.782 1 98.12 302 LEU B N 1
ATOM 4987 C CA . LEU B 1 302 ? 3.912 6.246 2.496 1 98.12 302 LEU B CA 1
ATOM 4988 C C . LEU B 1 302 ? 3.223 7.504 3.018 1 98.12 302 LEU B C 1
ATOM 4990 O O . LEU B 1 302 ? 3.445 7.91 4.16 1 98.12 302 LEU B O 1
ATOM 4994 N N . TYR B 1 303 ? 2.439 8.102 2.166 1 97.5 303 TYR B N 1
ATOM 4995 C CA . TYR B 1 303 ? 1.667 9.281 2.543 1 97.5 303 TYR B CA 1
ATOM 4996 C C . TYR B 1 303 ? 0.797 9 3.762 1 97.5 303 TYR B C 1
ATOM 4998 O O . TYR B 1 303 ? 0.67 9.844 4.652 1 97.5 303 TYR B O 1
ATOM 5006 N N . GLY B 1 304 ? 0.263 7.82 3.834 1 97 304 GLY B N 1
ATOM 5007 C CA . GLY B 1 304 ? -0.537 7.395 4.973 1 97 304 GLY B CA 1
ATOM 5008 C C . GLY B 1 304 ? 0.278 7.215 6.242 1 97 304 GLY B C 1
ATOM 5009 O O . GLY B 1 304 ? -0.156 7.609 7.324 1 97 304 GLY B O 1
ATOM 5010 N N . LEU B 1 305 ? 1.398 6.645 6.09 1 97.19 305 LEU B N 1
ATOM 5011 C CA . LEU B 1 305 ? 2.273 6.449 7.242 1 97.19 305 LEU B CA 1
ATOM 5012 C C . LEU B 1 305 ? 2.639 7.785 7.879 1 97.19 305 LEU B C 1
ATOM 5014 O O . LEU B 1 305 ? 2.553 7.938 9.102 1 97.19 305 LEU B O 1
ATOM 5018 N N . ILE B 1 306 ? 2.975 8.672 7.02 1 97 306 ILE B N 1
ATOM 5019 C CA . ILE B 1 306 ? 3.367 10 7.496 1 97 306 ILE B CA 1
ATOM 5020 C C . ILE B 1 306 ? 2.168 10.688 8.141 1 97 306 ILE B C 1
ATOM 5022 O O . ILE B 1 306 ? 2.293 11.297 9.203 1 97 306 ILE B O 1
ATOM 5026 N N . GLY B 1 307 ? 1.06 10.539 7.465 1 94.88 307 GLY B N 1
ATOM 5027 C CA . GLY B 1 307 ? -0.147 11.133 8.023 1 94.88 307 GLY B CA 1
ATOM 5028 C C . GLY B 1 307 ? -0.521 10.562 9.375 1 94.88 307 GLY B C 1
ATOM 5029 O O . GLY B 1 307 ? -0.957 11.289 10.266 1 94.88 307 GLY B O 1
ATOM 5030 N N . MET B 1 308 ? -0.43 9.344 9.516 1 95.25 308 MET B N 1
ATOM 5031 C CA . MET B 1 308 ? -0.73 8.695 10.789 1 95.25 308 MET B CA 1
ATOM 5032 C C . MET B 1 308 ? 0.213 9.188 11.883 1 95.25 308 MET B C 1
ATOM 5034 O O . MET B 1 308 ? -0.214 9.438 13.008 1 95.25 308 MET B O 1
ATOM 5038 N N . ARG B 1 309 ? 1.448 9.258 11.562 1 94.56 309 ARG B N 1
ATOM 5039 C CA . ARG B 1 309 ? 2.418 9.773 12.523 1 94.56 309 ARG B CA 1
ATOM 5040 C C . ARG B 1 309 ? 2.08 11.195 12.938 1 94.56 309 ARG B C 1
ATOM 5042 O O . ARG B 1 309 ? 2.131 11.539 14.125 1 94.56 309 ARG B O 1
ATOM 5049 N N . GLU B 1 310 ? 1.797 12.031 11.945 1 93.38 310 GLU B N 1
ATOM 5050 C CA . GLU B 1 310 ? 1.44 13.414 12.234 1 93.38 310 GLU B CA 1
ATOM 5051 C C . GLU B 1 310 ? 0.245 13.484 13.18 1 93.38 310 GLU B C 1
ATOM 5053 O O . GLU B 1 310 ? 0.219 14.312 14.094 1 93.38 310 GLU B O 1
ATOM 5058 N N . ASN B 1 311 ? -0.634 12.625 12.969 1 90.31 311 ASN B N 1
ATOM 5059 C CA . ASN B 1 311 ? -1.822 12.578 13.812 1 90.31 311 ASN B CA 1
ATOM 5060 C C . ASN B 1 311 ? -1.489 12.109 15.227 1 90.31 311 ASN B C 1
ATOM 5062 O O . ASN B 1 311 ? -1.978 12.672 16.203 1 90.31 311 ASN B O 1
ATOM 5066 N N . ALA B 1 312 ? -0.688 11.203 15.336 1 89.25 312 ALA B N 1
ATOM 5067 C CA . ALA B 1 312 ? -0.332 10.609 16.625 1 89.25 312 ALA B CA 1
ATOM 5068 C C . ALA B 1 312 ? 0.57 11.547 17.422 1 89.25 312 ALA B C 1
ATOM 5070 O O . ALA B 1 312 ? 0.49 11.594 18.656 1 89.25 312 ALA B O 1
ATOM 5071 N N . SER B 1 313 ? 1.411 12.211 16.781 1 87.06 313 SER B N 1
ATOM 5072 C CA . SER B 1 313 ? 2.375 13.055 17.469 1 87.06 313 SER B CA 1
ATOM 5073 C C . SER B 1 313 ? 1.74 14.367 17.906 1 87.06 313 SER B C 1
ATOM 5075 O O . SER B 1 313 ? 2.248 15.039 18.812 1 87.06 313 SER B O 1
ATOM 5077 N N . ARG B 1 314 ? 0.694 14.758 17.281 1 79 314 ARG B N 1
ATOM 5078 C CA . ARG B 1 314 ? -0.027 15.945 17.734 1 79 314 ARG B CA 1
ATOM 5079 C C . ARG B 1 314 ? -0.737 15.695 19.062 1 79 314 ARG B C 1
ATOM 5081 O O . ARG B 1 314 ? -0.899 16.609 19.875 1 79 314 ARG B O 1
ATOM 5088 N N . ALA B 1 315 ? -1.176 14.57 19.234 1 64.5 315 ALA B N 1
ATOM 5089 C CA . ALA B 1 315 ? -1.917 14.211 20.438 1 64.5 315 ALA B CA 1
ATOM 5090 C C . ALA B 1 315 ? -0.989 14.125 21.656 1 64.5 315 ALA B C 1
ATOM 5092 O O . ALA B 1 315 ? -1.447 14.109 22.797 1 64.5 315 ALA B O 1
ATOM 5093 N N . HIS B 1 316 ? 0.289 14.141 21.438 1 57.47 316 HIS B N 1
ATOM 5094 C CA . HIS B 1 316 ? 1.218 14.07 22.562 1 57.47 316 HIS B CA 1
ATOM 5095 C C . HIS B 1 316 ? 2.037 15.352 22.672 1 57.47 316 HIS B C 1
ATOM 5097 O O . HIS B 1 316 ? 2.428 15.938 21.672 1 57.47 316 HIS B O 1
#